Protein 3QLL (pdb70)

Organism: Yersinia pestis (NCBI:txid632)

CATH classification: 3.20.20.60

Nearest PDB structures (foldseek):
  3qll-assembly1_A  TM=1.005E+00  e=1.662E-40  Yersinia pestis
  5vxc-assembly1_A  TM=9.248E-01  e=1.497E-17  Homo sapiens
  5ugr-assembly1_A  TM=9.231E-01  e=2.987E-17  Methylorubrum extorquens AM1
  5vxs-assembly2_E  TM=9.195E-01  e=5.960E-17  Homo sapiens
  5vxs-assembly2_D  TM=9.134E-01  e=1.335E-16  Homo sapiens

Sequence (633 aa):
DTYQTRSWLFTPATRGADVAIIDLEDSVSQADKEQARQKAISLPLALRINGLDTRAGIEDIHALLECGSLPDYLVLPKTESAAHLQILDRLFADTRLIGIIESVRGLNAVESIAAATPKLAGLIFGAADAADIGAASTWEPLALARARLVSACANGIPAIDAPFFDVHDVSGLQSETLRASDFGFSAKAAIHPAQISTINTLFTPTAAEIRDTYQTRSWLFTPATRGADVAIIDLEDSVSQADKEQARQKAISLPLALRINGLDTRAGIEDIHALLECGSLPDYLVLPKTESAAHLQILDRLFADTRLIGIIESVRGLNAVESIAAATPKLAGLIFGAADAADIGAASTWEPLALARARLVSACANGIPAIDAPFFDVHDVSGLQSETLRASDFGFSAKAAIHPAQISTINTLFTPTAAEIRDTYQTRSWLFTPATRGADVAIIDLEDSVSQADKEQARQKAISLPLALRINGLDTRAGIEDIHALLECGSLPDYLVLPKTESAAHLQILDRLFADTRLIGIIESVRGLNAVESIAAATPKLAGLIFGAADAADIGAASTWEPLALARARLVSACANGIPAIDAPFFDVHDVSGLQSETLRASDFGFSAKAAIHPAQISTINTLFTPTAAEIR

B-factor: mean 75.74, std 27.35, range [30.0, 182.77]

Foldseek 3Di:
DQLPAAEEEEDELPDVHCEYEHELPDVADPVCNVVSLVSVLVNFYEYEFEAPPDPSRVVSLVSCLPSLDDGQEYEHEPDQALVSVVVVVPSPSNHAYEYEQLAPNNLVHLLRNLLNDPSHAEYEYAQVNCVRVVHDSDCPVCVVSLLSNQVSCVVVHAYEYEADDDPPPLVVLLVVLLVSVVSRHLYYYYHDPSSRVSRVVSSDDDPVVVD/DLLLFAEEEEDELPPVHCEYEHELPDVDDPVCLVVSLVSVLVNFYEYEFEAPPDPSRVVSLVSCLPSLDDTQEYEHEPDQALVSVVVVVVSPSNHAYEYEQLAPSNLVHLLRNLVNDPSHAEYEYRQVNCVRVVHDSDCPVCVVSLLSNQVSNVVVHAYEYEEDPDLPPPVVLLVVLLVSVVSPHLYYYYHDVSSRVSRSVNSDDDPVRVD/DQLVFAEEEEDELPPVHCEYEHELPDVDDPVCNVVSLVSNQVNFYEYEFEAPPDPSRVVSLVSCLPSQDDGQEYEHEPDQALVRVVVVVVSPRNHAYEYEQLAPSNLVRLLRNLLNDPSHAEYEYALVNCVRVVHDSDCPVCVVSLLSNLVSNVVVHAYEYEEDDDPPPVVVLLVVLLVSVVSRHLYYYYHDCSSRVSRVVSSDDDPVRVD

Secondary structure (DSSP, 8-state):
-GGG--EEEEEES----SEEEEE-STTS-GGGHHHHHHHHH---EEEEPPPTTSHHHHHHHHHHHHS----SEEEETT--SHHHHHHHHH-----EEEEEE-SHHHHHTHHHHHTS-TTEEEEEE-S---TTTT--SSHHHHHHHHHHHHHHH-----EEEPPPS-SS-HHHHHHHHHHHHHHT--EEEESSGGGHHHHHHHTS--HHHH-/-GGG--EEEEEES----SEEEEE-STTS-GGGHHHHHHHHH---EEEEPPPTTSHHHHHHHHHHHHS----SEEEESS--SHHHHHHHHH-----EEEEEE-SHHHHHTHHHHHTS-TTEEEEEE-S---TTTT--SSTGGGHHHHHHHHHHH-----EEEPPPS-SS-HHHHHHHHHHHHHHT--EEEESSGGGHHHHHHHTS--HHHH-/-TTT--EEEEEES----SEEEEESSTTS-STTHHHHHHHHH---EEEEPPPTTSHHHHHHHHHHHHS----SEEEETT--SHHHHHHHHH-----EEEEEE-SHHHHHTHHHHHTS-TTEEEEEE-S---TTTT--SSHHHHHHHHHHHHHHH-----EEEPPPS-SS-HHHHHHHHHHHHHHT--EEEESSTHHHHHHHHHTS--HHHH-

Structure (mmCIF, N/CA/C/O backbone):
data_3QLL
#
_entry.id   3QLL
#
_cell.length_a   88.056
_cell.length_b   88.056
_cell.length_c   197.021
_cell.angle_alpha   90.00
_cell.angle_beta   90.00
_cell.angle_gamma   120.00
#
_symmetry.space_group_name_H-M   'P 31 2 1'
#
loop_
_entity.id
_entity.type
_entity.pdbx_description
1 polymer 'Citrate lyase'
2 water water
#
loop_
_atom_site.group_PDB
_atom_site.id
_atom_site.type_symbol
_atom_site.label_atom_id
_atom_site.label_alt_id
_atom_site.label_comp_id
_atom_site.label_asym_id
_atom_site.label_entity_id
_atom_site.label_seq_id
_atom_site.pdbx_PDB_ins_code
_atom_site.Cartn_x
_atom_site.Cartn_y
_atom_site.Cartn_z
_atom_site.occupancy
_atom_site.B_iso_or_equiv
_atom_sit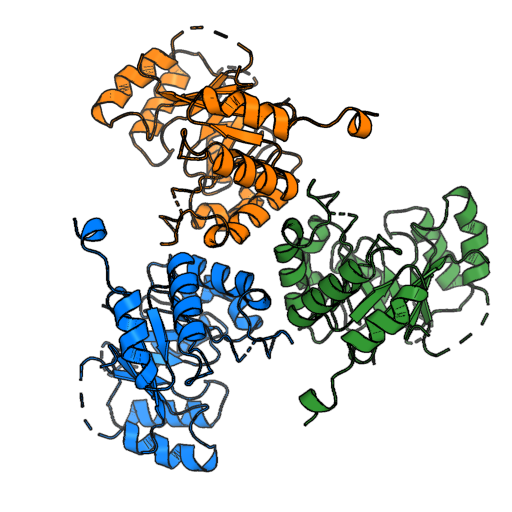e.auth_seq_id
_atom_site.auth_comp_id
_atom_site.auth_asym_id
_atom_site.auth_atom_id
_atom_site.pdbx_PDB_model_num
ATOM 1 N N . ASP A 1 41 ? -15.946 -1.865 25.133 1.00 103.80 5 ASP A N 1
ATOM 2 C CA . ASP A 1 41 ? -15.768 -0.512 24.601 1.00 107.68 5 ASP A CA 1
ATOM 3 C C . ASP A 1 41 ? -17.091 0.099 24.110 1.00 94.13 5 ASP A C 1
ATOM 4 O O . ASP A 1 41 ? -17.748 -0.435 23.209 1.00 87.94 5 ASP A O 1
ATOM 9 N N . THR A 1 42 ? -17.471 1.221 24.715 1.00 85.68 6 THR A N 1
ATOM 10 C CA . THR A 1 42 ? -18.791 1.827 24.528 1.00 76.45 6 THR A CA 1
ATOM 11 C C . THR A 1 42 ? -19.050 2.281 23.082 1.00 72.51 6 THR A C 1
ATOM 12 O O . THR A 1 42 ? -20.219 2.373 22.657 1.00 63.95 6 THR A O 1
ATOM 16 N N . TYR A 1 43 ? -17.979 2.702 22.399 1.00 66.04 7 TYR A N 1
ATOM 17 C CA . TYR A 1 43 ? -18.062 3.195 21.021 1.00 69.93 7 TYR A CA 1
ATOM 18 C C . TYR A 1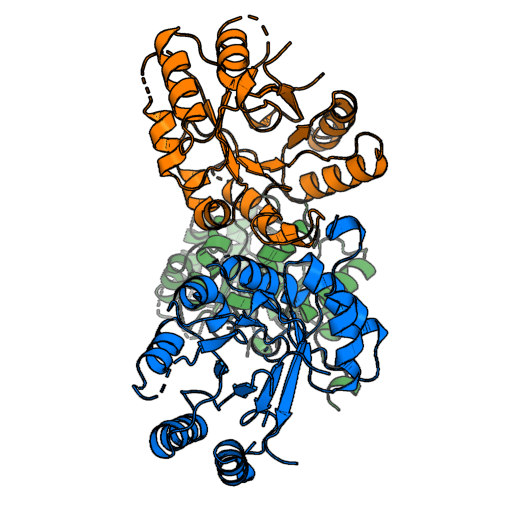 43 ? -18.588 2.085 20.062 1.00 72.79 7 TYR A C 1
ATOM 19 O O . TYR A 1 43 ? -19.247 2.354 19.060 1.00 76.18 7 TYR A O 1
ATOM 28 N N . GLN A 1 44 ? -18.230 0.843 20.360 1.00 65.77 8 GLN A N 1
ATOM 29 C CA . GLN A 1 44 ? -18.653 -0.306 19.575 1.00 79.31 8 GLN A CA 1
ATOM 30 C C . GLN A 1 44 ? -20.164 -0.540 19.621 1.00 78.60 8 GLN A C 1
ATOM 31 O O . GLN A 1 44 ? -20.728 -1.078 18.675 1.00 75.32 8 GLN A O 1
ATOM 37 N N . THR A 1 45 ? -20.788 -0.198 20.745 1.00 73.80 9 THR A N 1
ATOM 38 C CA . THR A 1 45 ? -22.226 -0.413 20.946 1.00 68.52 9 THR A CA 1
ATOM 39 C C . THR A 1 45 ? -23.071 0.463 20.004 1.00 68.54 9 THR A C 1
ATOM 40 O O . THR A 1 45 ? -22.696 1.616 19.692 1.00 76.88 9 THR A O 1
ATOM 44 N N . ARG A 1 46 ? -24.194 -0.078 19.542 1.00 65.57 10 ARG A N 1
ATOM 45 C CA . ARG A 1 46 ? -25.063 0.608 18.587 1.00 63.72 10 ARG A CA 1
ATOM 46 C C . ARG A 1 46 ? -26.468 0.741 19.180 1.00 56.86 10 ARG A C 1
ATOM 47 O O . ARG A 1 46 ? -27.157 1.742 18.939 1.00 52.71 10 ARG A O 1
ATOM 55 N N . SER A 1 47 ? -26.906 -0.305 19.884 1.00 52.80 11 SER A N 1
ATOM 56 C CA . SER A 1 47 ? -28.259 -0.375 20.440 1.00 60.07 11 SER A CA 1
ATOM 57 C C . SER A 1 47 ? -28.277 -0.533 21.961 1.00 52.47 11 SER A C 1
ATOM 58 O O . SER A 1 47 ? -27.638 -1.416 22.510 1.00 57.58 11 SER A O 1
ATOM 61 N N . TRP A 1 48 ? -29.038 0.311 22.619 1.00 50.94 12 TRP A N 1
ATOM 62 C CA . TRP A 1 48 ? -29.263 0.202 24.051 1.00 54.93 12 TRP A CA 1
ATOM 63 C C . TRP A 1 48 ? -30.742 -0.009 24.336 1.00 49.57 12 TRP A C 1
ATOM 64 O O . TRP A 1 48 ? -31.560 0.871 24.071 1.00 46.34 12 TRP A O 1
ATOM 75 N N . LEU A 1 49 ? -31.089 -1.160 24.884 1.00 56.66 13 LEU A N 1
ATOM 76 C CA . LEU A 1 49 ? -32.500 -1.510 25.082 1.00 56.86 13 LEU A CA 1
ATOM 77 C C . LEU A 1 49 ? -32.912 -1.374 26.528 1.00 62.40 13 LEU A C 1
ATOM 78 O O . LEU A 1 49 ? -32.379 -2.080 27.398 1.00 62.68 13 LEU A O 1
ATOM 83 N N . PHE A 1 50 ? -33.899 -0.511 26.768 1.00 57.79 14 PHE A N 1
ATOM 84 C CA . PHE A 1 50 ? -34.502 -0.362 28.092 1.00 59.94 14 PHE A CA 1
ATOM 85 C C . PHE A 1 50 ? -35.498 -1.493 28.299 1.00 64.66 14 PHE A C 1
ATOM 86 O O . PHE A 1 50 ? -36.409 -1.660 27.510 1.00 64.75 14 PHE A O 1
ATOM 94 N N . THR A 1 51 ? -35.313 -2.270 29.357 1.00 59.47 15 THR A N 1
ATOM 95 C CA . THR A 1 51 ? -36.372 -3.163 29.798 1.00 74.06 15 THR A CA 1
ATOM 96 C C . THR A 1 51 ? -36.603 -3.026 31.309 1.00 65.19 15 THR A C 1
ATOM 97 O O . THR A 1 51 ? -35.658 -3.065 32.110 1.00 61.27 15 THR A O 1
ATOM 101 N N . PRO A 1 52 ? -37.877 -2.873 31.695 1.00 64.84 16 PRO A N 1
ATOM 102 C CA . PRO A 1 52 ? -38.279 -2.705 33.092 1.00 65.63 16 PRO A CA 1
ATOM 103 C C . PRO A 1 52 ? -37.880 -3.928 33.881 1.00 69.93 16 PRO A C 1
ATOM 104 O O . PRO A 1 52 ? -37.898 -5.033 33.329 1.00 72.54 16 PRO A O 1
ATOM 108 N N . ALA A 1 53 ? -37.530 -3.752 35.146 1.00 80.13 17 ALA A N 1
ATOM 109 C CA . ALA A 1 53 ? -37.081 -4.882 35.931 1.00 89.43 17 ALA A CA 1
ATOM 110 C C . ALA A 1 53 ? -38.222 -5.875 35.989 1.00 98.81 17 ALA A C 1
ATOM 111 O O . ALA A 1 53 ? -37.991 -7.071 35.876 1.00 116.45 17 ALA A O 1
ATOM 113 N N . THR A 1 54 ? -39.448 -5.379 36.083 1.00 103.77 18 THR A N 1
ATOM 114 C CA . THR A 1 54 ? -40.652 -6.225 36.067 1.00 122.58 18 THR A CA 1
ATOM 115 C C . THR A 1 54 ? -40.795 -6.978 34.721 1.00 135.61 18 THR A C 1
ATOM 116 O O . THR A 1 54 ? -40.643 -6.360 33.661 1.00 140.28 18 THR A O 1
ATOM 120 N N . ARG A 1 55 ? -41.150 -8.271 34.799 1.00 142.61 19 ARG A N 1
ATOM 121 C CA . ARG A 1 55 ? -41.206 -9.254 33.685 1.00 146.04 19 ARG A CA 1
ATOM 122 C C . ARG A 1 55 ? -40.781 -10.640 34.167 1.00 153.32 19 ARG A C 1
ATOM 123 O O . ARG A 1 55 ? -40.722 -11.597 33.385 1.00 153.83 19 ARG A O 1
ATOM 125 N N . GLY A 1 66 ? -31.318 -8.662 18.819 1.00 77.38 30 GLY A N 1
ATOM 126 C CA . GLY A 1 66 ? -30.226 -8.738 19.791 1.00 73.85 30 GLY A CA 1
ATOM 127 C C . GLY A 1 66 ? -29.564 -7.410 20.180 1.00 74.93 30 GLY A C 1
ATOM 128 O O . GLY A 1 66 ? -28.576 -7.005 19.554 1.00 72.39 30 GLY A O 1
ATOM 129 N N . ALA A 1 67 ? -30.024 -6.780 21.260 1.00 66.36 31 ALA A N 1
ATOM 130 C CA . ALA A 1 67 ? -29.456 -5.495 21.657 1.00 70.10 31 ALA A CA 1
ATOM 131 C C . ALA A 1 67 ? -27.988 -5.618 22.046 1.00 66.62 31 ALA A C 1
ATOM 132 O O . ALA A 1 67 ? -27.589 -6.592 22.650 1.00 67.36 31 ALA A O 1
ATOM 134 N N . ASP A 1 68 ? -27.195 -4.592 21.747 1.00 64.21 32 ASP A N 1
ATOM 135 C CA . ASP A 1 68 ? -25.795 -4.646 22.116 1.00 62.81 32 ASP A CA 1
ATOM 136 C C . ASP A 1 68 ? -25.613 -4.478 23.604 1.00 64.40 32 ASP A C 1
ATOM 137 O O . ASP A 1 68 ? -24.731 -5.084 24.206 1.00 62.42 32 ASP A O 1
ATOM 142 N N . VAL A 1 69 ? -26.478 -3.675 24.204 1.00 61.16 33 VAL A N 1
ATOM 143 C CA . VAL A 1 69 ? -26.479 -3.503 25.649 1.00 59.89 33 VAL A CA 1
ATOM 144 C C . VAL A 1 69 ? -27.929 -3.484 26.104 1.00 58.17 33 VAL A C 1
ATOM 145 O O . VAL A 1 69 ? -28.757 -2.755 25.541 1.00 63.85 33 VAL A O 1
ATOM 149 N N . ALA A 1 70 ? -28.208 -4.250 27.148 1.00 59.44 34 ALA A N 1
ATOM 150 C CA . ALA A 1 70 ? -29.520 -4.238 27.791 1.00 61.27 34 ALA A CA 1
ATOM 151 C C . ALA A 1 70 ? -29.486 -3.338 29.010 1.00 59.18 34 ALA A C 1
ATOM 152 O O . ALA A 1 70 ? -28.555 -3.406 29.835 1.00 64.68 34 ALA A O 1
ATOM 154 N N . ILE A 1 71 ? -30.503 -2.495 29.134 1.00 55.78 35 ILE A N 1
ATOM 155 C CA . ILE A 1 71 ? -30.629 -1.648 30.303 1.00 60.81 35 ILE A CA 1
ATOM 156 C C . ILE A 1 71 ? -31.795 -2.061 31.202 1.00 66.77 35 ILE A C 1
ATOM 157 O O . ILE A 1 71 ? -32.968 -1.810 30.888 1.00 66.96 35 ILE A O 1
ATOM 162 N N . ILE A 1 72 ? -31.461 -2.650 32.343 1.00 58.17 36 ILE A N 1
ATOM 163 C CA . ILE A 1 72 ? -32.482 -2.923 33.320 1.00 60.31 36 ILE A CA 1
ATOM 164 C C . ILE A 1 72 ? -32.929 -1.626 33.943 1.00 57.79 36 ILE A C 1
ATOM 165 O O . ILE A 1 72 ? -32.110 -0.886 34.511 1.00 52.76 36 ILE A O 1
ATOM 170 N N . ASP A 1 73 ? -34.224 -1.362 33.849 1.00 62.53 37 ASP A N 1
ATOM 171 C CA . ASP A 1 73 ? -34.736 -0.053 34.206 1.00 65.04 37 ASP A CA 1
ATOM 172 C C . ASP A 1 73 ? -35.517 -0.092 35.507 1.00 61.85 37 ASP A C 1
ATOM 173 O O . ASP A 1 73 ? -36.515 -0.795 35.611 1.00 61.58 37 ASP A O 1
ATOM 178 N N . LEU A 1 74 ? -35.101 0.750 36.453 1.00 59.37 38 LEU A N 1
ATOM 179 C CA . LEU A 1 74 ? -35.808 0.920 37.715 1.00 58.63 38 LEU A CA 1
ATOM 180 C C . LEU A 1 74 ? -36.679 2.165 37.731 1.00 60.68 38 LEU A C 1
ATOM 181 O O . LEU A 1 74 ? -37.373 2.412 38.711 1.00 64.05 38 LEU A O 1
ATOM 186 N N . GLU A 1 75 ? -36.619 2.975 36.678 1.00 68.13 39 GLU A N 1
ATOM 187 C CA . GLU A 1 75 ? -37.238 4.297 36.734 1.00 77.21 39 GLU A CA 1
ATOM 188 C C . GLU A 1 75 ? -38.627 4.340 36.090 1.00 79.51 39 GLU A C 1
ATOM 189 O O . GLU A 1 75 ? -39.563 3.737 36.592 1.00 84.18 39 GLU A O 1
ATOM 195 N N . ASP A 1 76 ? -38.731 5.023 34.947 1.00 83.66 40 ASP A N 1
ATOM 196 C CA . ASP A 1 76 ? -40.023 5.510 34.438 1.00 98.95 40 ASP A CA 1
ATOM 197 C C . ASP A 1 76 ? -40.939 4.408 33.943 1.00 91.98 40 ASP A C 1
ATOM 198 O O . ASP A 1 76 ? -42.147 4.591 33.873 1.00 100.05 40 ASP A O 1
ATOM 203 N N . SER A 1 77 ? -40.367 3.251 33.646 1.00 83.17 41 SER A N 1
ATOM 204 C CA . SER A 1 77 ? -41.175 2.104 33.254 1.00 92.17 41 SER A CA 1
ATOM 205 C C . SER A 1 77 ? -41.741 1.375 34.486 1.00 92.11 41 SER A C 1
ATOM 206 O O . SER A 1 77 ? -42.765 0.701 34.406 1.00 106.91 41 SER A O 1
ATOM 209 N N . VAL A 1 78 ? -41.074 1.532 35.622 1.00 80.27 42 VAL A N 1
ATOM 210 C CA . VAL A 1 78 ? -41.501 0.929 36.880 1.00 79.43 42 VAL A CA 1
ATOM 211 C C . VAL A 1 78 ? -42.389 1.895 37.667 1.00 82.37 42 VAL A C 1
ATOM 212 O O . VAL A 1 78 ? -42.012 3.043 37.900 1.00 84.43 42 VAL A O 1
ATOM 216 N N . SER A 1 79 ? -43.566 1.435 38.076 1.00 91.43 43 SER A N 1
ATOM 217 C CA . SER A 1 79 ? -44.454 2.234 38.919 1.00 94.60 43 SER A CA 1
ATOM 218 C C . SER A 1 79 ? -43.797 2.509 40.263 1.00 92.98 43 SER A C 1
ATOM 219 O O . SER A 1 79 ? -42.887 1.792 40.664 1.00 95.62 43 SER A O 1
ATOM 222 N N . GLN A 1 80 ? -44.313 3.487 40.995 1.00 84.95 44 GLN A N 1
ATOM 223 C CA . GLN A 1 80 ? -43.750 3.817 42.293 1.00 88.30 44 GLN A CA 1
ATOM 224 C C . GLN A 1 80 ? -43.973 2.688 43.302 1.00 96.21 44 GLN A C 1
ATOM 225 O O . GLN A 1 80 ? -43.142 2.435 44.191 1.00 99.01 44 GLN A O 1
ATOM 231 N N . ALA A 1 81 ? -45.088 1.981 43.168 1.00 106.14 45 ALA A N 1
ATOM 232 C CA . ALA A 1 81 ? -45.373 0.886 44.100 1.00 105.67 45 ALA A CA 1
ATOM 233 C C . ALA A 1 81 ? -44.425 -0.295 43.878 1.00 104.43 45 ALA A C 1
ATOM 234 O O . ALA A 1 81 ? -44.211 -1.115 44.763 1.00 93.94 45 ALA A O 1
ATOM 236 N N . ASP A 1 82 ? -43.854 -0.360 42.687 1.00 105.25 46 ASP A N 1
ATOM 237 C CA . ASP A 1 82 ? -43.101 -1.525 42.261 1.00 102.87 46 ASP A CA 1
ATOM 238 C C . ASP A 1 82 ? -41.561 -1.352 42.447 1.00 90.54 46 ASP A C 1
ATOM 239 O O . ASP A 1 82 ? -40.783 -2.247 42.103 1.00 92.52 46 ASP A O 1
ATOM 244 N N . LYS A 1 83 ? -41.150 -0.210 42.989 1.00 79.64 47 LYS A N 1
ATOM 245 C CA . LYS A 1 83 ? -39.733 0.169 43.070 1.00 87.27 47 LYS A CA 1
ATOM 246 C C . LYS A 1 83 ? -38.949 -0.823 43.946 1.00 86.83 47 LYS A C 1
ATOM 247 O O . LYS A 1 83 ? -37.842 -1.214 43.607 1.00 81.80 47 LYS A O 1
ATOM 253 N N . GLU A 1 84 ? -39.532 -1.216 45.076 1.00 85.51 48 GLU A N 1
ATOM 254 C CA . GLU A 1 84 ? -38.856 -2.181 45.935 1.00 85.06 48 GLU A CA 1
ATOM 255 C C . GLU A 1 84 ? -38.797 -3.550 45.262 1.00 83.72 48 GLU A C 1
ATOM 256 O O . GLU A 1 84 ? -37.751 -4.207 45.237 1.00 77.45 48 GLU A O 1
ATOM 262 N N . GLN A 1 85 ? -39.944 -3.985 44.752 1.00 88.38 49 GLN A N 1
ATOM 263 C CA . GLN A 1 85 ? -40.025 -5.201 43.964 1.00 102.02 49 GLN A CA 1
ATOM 264 C C . GLN A 1 85 ? -38.935 -5.189 42.856 1.00 90.55 49 GLN A C 1
ATOM 265 O O . GLN A 1 85 ? -38.002 -5.990 42.894 1.00 87.06 49 GLN A O 1
ATOM 271 N N . ALA A 1 86 ? -39.002 -4.201 41.951 1.00 88.68 50 ALA A N 1
ATOM 272 C CA . ALA A 1 86 ? -38.109 -4.089 40.764 1.00 84.30 50 ALA A CA 1
ATOM 273 C C . ALA A 1 86 ? -36.638 -4.036 41.165 1.00 80.51 50 ALA A C 1
ATOM 274 O O . ALA A 1 86 ? -35.758 -4.587 40.497 1.00 80.87 50 ALA A O 1
ATOM 276 N N . ARG A 1 87 ? -36.387 -3.328 42.247 1.00 70.03 51 ARG A N 1
ATOM 277 C CA . ARG A 1 87 ? -35.066 -3.192 42.830 1.00 79.01 51 ARG A CA 1
ATOM 278 C C . ARG A 1 87 ? -34.376 -4.534 43.067 1.00 97.12 51 ARG A C 1
ATOM 279 O O . ARG A 1 87 ? -33.321 -4.808 42.494 1.00 99.24 51 ARG A O 1
ATOM 287 N N . GLN A 1 88 ? -34.973 -5.372 43.922 1.00 102.08 52 GLN A N 1
ATOM 288 C CA . GLN A 1 88 ? -34.305 -6.610 44.338 1.00 111.65 52 GLN A CA 1
ATOM 289 C C . GLN A 1 88 ? -34.125 -7.752 43.302 1.00 65.49 52 GLN A C 1
ATOM 290 O O . GLN A 1 88 ? -33.152 -8.487 43.343 1.00 77.94 52 GLN A O 1
ATOM 296 N N . LYS A 1 89 ? -35.036 -7.880 42.368 1.00 63.27 53 LYS A N 1
ATOM 297 C CA . LYS A 1 89 ? -34.765 -8.707 41.195 1.00 96.92 53 LYS A CA 1
ATOM 298 C C . LYS A 1 89 ? -33.473 -8.366 40.462 1.00 89.74 53 LYS A C 1
ATOM 299 O O . LYS A 1 89 ? -32.667 -9.243 40.111 1.00 88.53 53 LYS A O 1
ATOM 305 N N . ALA A 1 90 ? -33.344 -7.082 40.153 1.00 84.66 54 ALA A N 1
ATOM 306 C CA . ALA A 1 90 ? -32.189 -6.631 39.419 1.00 80.27 54 ALA A CA 1
ATOM 307 C C . ALA A 1 90 ? -30.927 -6.937 40.216 1.00 73.95 54 ALA A C 1
ATOM 308 O O . ALA A 1 90 ? -29.919 -7.376 39.657 1.00 70.56 54 ALA A O 1
ATOM 310 N N . ILE A 1 91 ? -30.973 -6.728 41.527 1.00 74.28 55 ILE A N 1
ATOM 311 C CA . ILE A 1 91 ? -29.829 -7.066 42.360 1.00 85.89 55 ILE A CA 1
ATOM 312 C C . ILE A 1 91 ? -29.434 -8.561 42.245 1.00 95.50 55 ILE A C 1
ATOM 313 O O . ILE A 1 91 ? -28.243 -8.885 42.241 1.00 102.40 55 ILE A O 1
ATOM 318 N N . SER A 1 92 ? -30.430 -9.447 42.071 1.00 73.01 56 SER A N 1
ATOM 319 C CA . SER A 1 92 ? -30.192 -10.878 41.781 1.00 71.81 56 SER A CA 1
ATOM 320 C C . SER A 1 92 ? -29.612 -11.163 40.395 1.00 78.54 56 SER A C 1
ATOM 321 O O . SER A 1 92 ? -30.219 -10.805 39.373 1.00 90.20 56 SER A O 1
ATOM 324 N N . LEU A 1 102 ? -22.330 -10.871 27.811 1.00 106.26 66 LEU A N 1
ATOM 325 C CA . LEU A 1 102 ? -22.997 -9.720 27.215 1.00 107.09 66 LEU A CA 1
ATOM 326 C C . LEU A 1 102 ? -23.189 -8.616 28.252 1.00 108.51 66 LEU A C 1
ATOM 327 O O . LEU A 1 102 ? -23.658 -8.878 29.366 1.00 112.04 66 LEU A O 1
ATOM 329 N N . PRO A 1 103 ? -22.810 -7.377 27.900 1.00 104.87 67 PRO A N 1
ATOM 330 C CA . PRO A 1 103 ? -22.706 -6.266 28.857 1.00 94.91 67 PRO A CA 1
ATOM 331 C C . PRO A 1 103 ? -24.077 -5.776 29.330 1.00 81.07 67 PRO A C 1
ATOM 332 O O . PRO A 1 103 ? -25.053 -5.782 28.566 1.00 73.28 67 PRO A O 1
ATOM 336 N N . LEU A 1 104 ? -24.139 -5.386 30.599 1.00 69.92 68 LEU A N 1
ATOM 337 C CA . LEU A 1 104 ? -25.402 -5.097 31.242 1.00 71.39 68 LEU A CA 1
ATOM 338 C C . LEU A 1 104 ? -25.398 -3.687 31.806 1.00 73.21 68 LEU A C 1
ATOM 339 O O . LEU A 1 104 ? -24.412 -3.249 32.402 1.00 75.12 68 LEU A O 1
ATOM 344 N N . ALA A 1 105 ? -26.502 -2.975 31.631 1.00 66.55 69 ALA A N 1
ATOM 345 C CA . ALA A 1 105 ? -26.623 -1.621 32.174 1.00 64.39 69 ALA A CA 1
ATOM 346 C C . ALA A 1 105 ? -27.737 -1.581 33.199 1.00 58.58 69 ALA A C 1
ATOM 347 O O . ALA A 1 105 ? -28.674 -2.386 33.138 1.00 61.00 69 ALA A O 1
ATOM 349 N N . LEU A 1 106 ? -27.614 -0.698 34.180 1.00 56.61 70 LEU A N 1
ATOM 350 C CA . LEU A 1 106 ? -28.711 -0.503 35.125 1.00 61.73 70 LEU A CA 1
ATOM 351 C C . LEU A 1 106 ? -29.052 0.981 35.256 1.00 56.55 70 LEU A C 1
ATOM 352 O O . LEU A 1 106 ? -28.266 1.752 35.759 1.00 56.41 70 LEU A O 1
ATOM 357 N N . ARG A 1 107 ? -30.257 1.363 34.864 1.00 52.33 71 ARG A N 1
ATOM 358 C CA . ARG A 1 107 ? -30.717 2.695 35.163 1.00 56.05 71 ARG A CA 1
ATOM 359 C C . ARG A 1 107 ? -31.450 2.738 36.494 1.00 60.26 71 ARG A C 1
ATOM 360 O O . ARG A 1 107 ? -32.574 2.204 36.646 1.00 60.46 71 ARG A O 1
ATOM 368 N N . ILE A 1 108 ? -30.821 3.393 37.463 1.00 57.00 72 ILE A N 1
ATOM 369 C CA . ILE A 1 108 ? -31.449 3.583 38.765 1.00 54.21 72 ILE A CA 1
ATOM 370 C C . ILE A 1 108 ? -32.329 4.795 38.702 1.00 50.24 72 ILE A C 1
ATOM 371 O O . ILE A 1 108 ? -32.325 5.539 37.726 1.00 53.28 72 ILE A O 1
ATOM 376 N N . ASN A 1 109 ? -33.087 5.003 39.755 1.00 53.03 73 ASN A N 1
ATOM 377 C CA . ASN A 1 109 ? -33.869 6.212 39.865 1.00 55.16 73 ASN A CA 1
ATOM 378 C C . ASN A 1 109 ? -32.998 7.440 40.194 1.00 59.90 73 ASN A C 1
ATOM 379 O O . ASN A 1 109 ? -31.813 7.325 40.559 1.00 57.70 73 ASN A O 1
ATOM 384 N N . GLY A 1 110 ? -33.557 8.626 39.985 1.00 59.99 74 GLY A N 1
ATOM 385 C CA . GLY A 1 110 ? -32.779 9.835 40.207 1.00 63.76 74 GLY A CA 1
ATOM 386 C C . GLY A 1 110 ? -32.210 9.965 41.621 1.00 63.43 74 GLY A C 1
ATOM 387 O O . GLY A 1 110 ? -32.806 9.504 42.606 1.00 54.49 74 GLY A O 1
ATOM 388 N N . LEU A 1 111 ? -31.013 10.548 41.695 1.00 64.53 75 LEU A N 1
ATOM 389 C CA . LEU A 1 111 ? -30.345 10.826 42.965 1.00 63.94 75 LEU A CA 1
ATOM 390 C C . LEU A 1 111 ? -31.185 11.706 43.883 1.00 64.19 75 LEU A C 1
ATOM 391 O O . LEU A 1 111 ? -31.097 11.634 45.119 1.00 62.37 75 LEU A O 1
ATOM 396 N N . ASP A 1 112 ? -32.028 12.518 43.264 1.00 56.78 76 ASP A N 1
ATOM 397 C CA . ASP A 1 112 ? -32.890 13.388 44.019 1.00 62.57 76 ASP A CA 1
ATOM 398 C C . ASP A 1 112 ? -34.238 12.699 44.340 1.00 67.46 76 ASP A C 1
ATOM 399 O O . ASP A 1 112 ? -35.179 13.385 44.720 1.00 69.03 76 ASP A O 1
ATOM 404 N N . THR A 1 113 ? -34.338 11.372 44.154 1.00 60.15 77 THR A N 1
ATOM 405 C CA . THR A 1 113 ? -35.531 10.611 44.613 1.00 67.40 77 THR A CA 1
ATOM 406 C C . THR A 1 113 ? -35.196 9.611 45.756 1.00 66.91 77 THR A C 1
ATOM 407 O O . THR A 1 113 ? -34.108 8.986 45.778 1.00 64.21 77 THR A O 1
ATOM 411 N N . ARG A 1 114 ? -36.165 9.421 46.663 1.00 59.58 78 ARG A N 1
ATOM 412 C CA . ARG A 1 114 ? -36.053 8.396 47.691 1.00 62.75 78 ARG A CA 1
ATOM 413 C C . ARG A 1 114 ? -35.788 7.025 47.055 1.00 61.88 78 ARG A C 1
ATOM 414 O O . ARG A 1 114 ? -35.007 6.233 47.586 1.00 64.82 78 ARG A O 1
ATOM 422 N N . ALA A 1 115 ? -36.451 6.739 45.936 1.00 53.94 79 ALA A N 1
ATOM 423 C CA . ALA A 1 115 ? -36.158 5.528 45.191 1.00 61.77 79 ALA A CA 1
ATOM 424 C C . ALA A 1 115 ? -34.665 5.368 44.846 1.00 63.76 79 ALA A C 1
ATOM 425 O O . ALA A 1 115 ? -34.080 4.317 45.124 1.00 63.49 79 ALA A O 1
ATOM 427 N N . GLY A 1 116 ? -34.036 6.439 44.343 1.00 56.12 80 GLY A N 1
ATOM 428 C CA . GLY A 1 116 ? -32.642 6.397 43.929 1.00 54.57 80 GLY A CA 1
ATOM 429 C C . GLY A 1 116 ? -31.658 6.190 45.062 1.00 54.97 80 GLY A C 1
ATOM 430 O O . GLY A 1 116 ? -30.660 5.483 44.892 1.00 60.60 80 GLY A O 1
ATOM 431 N N . ILE A 1 117 ? -31.909 6.816 46.204 1.00 61.97 81 ILE A N 1
ATOM 432 C CA . ILE A 1 117 ? -31.115 6.536 47.405 1.00 69.56 81 ILE A CA 1
ATOM 433 C C . ILE A 1 117 ? -31.174 5.056 47.797 1.00 66.66 81 ILE A C 1
ATOM 434 O O . ILE A 1 117 ? -30.145 4.399 47.972 1.00 62.38 81 ILE A O 1
ATOM 439 N N . GLU A 1 118 ? -32.384 4.529 47.894 1.00 71.34 82 GLU A N 1
ATOM 440 C CA . GLU A 1 118 ? -32.602 3.100 48.185 1.00 80.26 82 GLU A CA 1
ATOM 441 C C . GLU A 1 118 ? -31.913 2.178 47.175 1.00 76.33 82 GLU A C 1
ATOM 442 O O . GLU A 1 118 ? -31.259 1.206 47.573 1.00 66.34 82 GLU A O 1
ATOM 448 N N . ASP A 1 119 ? -32.067 2.494 45.887 1.00 72.60 83 ASP A N 1
ATOM 449 C CA . ASP A 1 119 ? -31.430 1.730 44.826 1.00 68.70 83 ASP A CA 1
ATOM 450 C C . ASP A 1 119 ? -29.910 1.686 45.060 1.00 67.68 83 ASP A C 1
ATOM 451 O O . ASP A 1 119 ? -29.266 0.650 44.903 1.00 67.75 83 ASP A O 1
ATOM 456 N N . ILE A 1 120 ? -29.338 2.837 45.392 1.00 63.19 84 ILE A N 1
ATOM 457 C CA . ILE A 1 120 ? -27.908 2.933 45.635 1.00 62.99 84 ILE A CA 1
ATOM 458 C C . ILE A 1 120 ? -27.528 2.162 46.896 1.00 64.32 84 ILE A C 1
ATOM 459 O O . ILE A 1 120 ? -26.513 1.465 46.931 1.00 73.42 84 ILE A O 1
ATOM 464 N N . HIS A 1 121 ? -28.345 2.287 47.930 1.00 68.88 85 HIS A N 1
ATOM 465 C CA . HIS A 1 121 ? -28.127 1.537 49.167 1.00 74.64 85 HIS A CA 1
ATOM 466 C C . HIS A 1 121 ? -28.100 0.042 48.901 1.00 73.20 85 HIS A C 1
ATOM 467 O O . HIS A 1 121 ? -27.192 -0.675 49.315 1.00 77.11 85 HIS A O 1
ATOM 474 N N . ALA A 1 122 ? -29.135 -0.428 48.226 1.00 74.01 86 ALA A N 1
ATOM 475 C CA . ALA A 1 122 ? -29.207 -1.839 47.873 1.00 72.48 86 ALA A CA 1
ATOM 476 C C . ALA A 1 122 ? -27.978 -2.278 47.060 1.00 76.94 86 ALA A C 1
ATOM 477 O O . ALA A 1 122 ? -27.365 -3.299 47.380 1.00 79.73 86 ALA A O 1
ATOM 479 N N . LEU A 1 123 ? -27.576 -1.467 46.078 1.00 72.16 87 LEU A N 1
ATOM 480 C CA . LEU A 1 123 ? -26.396 -1.764 45.268 1.00 73.05 87 LEU A CA 1
ATOM 481 C C . LEU A 1 123 ? -25.124 -1.909 46.108 1.00 81.59 87 LEU A C 1
ATOM 482 O O . LEU A 1 123 ? -24.384 -2.887 45.969 1.00 87.50 87 LEU A O 1
ATOM 487 N N . LEU A 1 124 ? -24.914 -0.976 47.030 1.00 81.56 88 LEU A N 1
ATOM 488 C CA . LEU A 1 124 ? -23.693 -0.952 47.813 1.00 84.18 88 LEU A CA 1
ATOM 489 C C . LEU A 1 124 ? -23.621 -2.096 48.830 1.00 89.98 88 LEU A C 1
ATOM 490 O O . LEU A 1 124 ? -22.528 -2.506 49.232 1.00 85.24 88 LEU A O 1
ATOM 495 N N . GLU A 1 125 ? -24.785 -2.624 49.207 1.00 94.02 89 GLU A N 1
ATOM 496 C CA . GLU A 1 125 ? -24.874 -3.711 50.179 1.00 102.06 89 GLU A CA 1
ATOM 497 C C . GLU A 1 125 ? -24.620 -5.089 49.560 1.00 102.39 89 GLU A C 1
ATOM 498 O O . GLU A 1 125 ? -23.710 -5.801 49.988 1.00 104.97 89 GLU A O 1
ATOM 504 N N . CYS A 1 126 ? -25.472 -5.486 48.614 1.00 95.55 90 CYS A N 1
ATOM 505 C CA . CYS A 1 126 ? -25.416 -6.847 48.074 1.00 103.39 90 CYS A CA 1
ATOM 506 C C . CYS A 1 126 ? -24.267 -7.036 47.086 1.00 102.26 90 CYS A C 1
ATOM 507 O O . CYS A 1 126 ? -24.230 -8.029 46.357 1.00 101.30 90 CYS A O 1
ATOM 510 N N . GLY A 1 127 ? -23.352 -6.066 47.030 1.00 105.55 91 GLY A N 1
ATOM 511 C CA . GLY A 1 127 ? -22.059 -6.314 46.421 1.00 112.51 91 GLY A CA 1
ATOM 512 C C . GLY A 1 127 ? -21.972 -6.163 44.911 1.00 105.14 91 GLY A C 1
ATOM 513 O O . GLY A 1 127 ? -20.901 -5.860 44.379 1.00 106.30 91 GLY A O 1
ATOM 514 N N . SER A 1 128 ? -23.093 -6.365 44.222 1.00 95.51 92 SER A N 1
ATOM 515 C CA . SER A 1 128 ? -23.078 -6.654 42.789 1.00 101.63 92 SER A CA 1
ATOM 516 C C . SER A 1 128 ? -23.415 -5.420 41.957 1.00 98.14 92 SER A C 1
ATOM 517 O O . SER A 1 128 ? -24.415 -4.743 42.201 1.00 101.58 92 SER A O 1
ATOM 520 N N . LEU A 1 129 ? -22.611 -5.175 40.930 1.00 88.37 93 LEU A N 1
ATOM 521 C CA . LEU A 1 129 ? -22.718 -3.944 40.161 1.00 87.70 93 LEU A CA 1
ATOM 522 C C . LEU A 1 129 ? -22.757 -4.227 38.666 1.00 83.73 93 LEU A C 1
ATOM 523 O O . LEU A 1 129 ? -22.019 -5.083 38.171 1.00 78.40 93 LEU A O 1
ATOM 528 N N . PRO A 1 130 ? -23.576 -3.445 37.936 1.00 74.49 94 PRO A N 1
ATOM 529 C CA . PRO A 1 130 ? -23.666 -3.608 36.483 1.00 70.55 94 PRO A CA 1
ATOM 530 C C . PRO A 1 130 ? -22.428 -3.052 35.813 1.00 66.10 94 PRO A C 1
ATOM 531 O O . PRO A 1 130 ? -21.675 -2.326 36.459 1.00 65.44 94 PRO A O 1
ATOM 535 N N . ASP A 1 131 ? -22.224 -3.394 34.552 1.00 61.98 95 ASP A N 1
ATOM 536 C CA . ASP A 1 131 ? -21.132 -2.806 33.806 1.00 67.55 95 ASP A CA 1
ATOM 537 C C . ASP A 1 131 ? -21.328 -1.308 33.591 1.00 65.85 95 ASP A C 1
ATOM 538 O O . ASP A 1 131 ? -20.370 -0.556 33.517 1.00 67.82 95 ASP A O 1
ATOM 543 N N . TYR A 1 132 ? -22.586 -0.891 33.439 1.00 59.73 96 TYR A N 1
ATOM 544 C CA . TYR A 1 132 ? -22.950 0.490 33.218 1.00 54.99 96 TYR A CA 1
ATOM 545 C C . TYR A 1 132 ? -24.010 0.891 34.199 1.00 54.55 96 TYR A C 1
ATOM 546 O O . TYR A 1 132 ? -25.037 0.234 34.310 1.00 59.09 96 TYR A O 1
ATOM 555 N N . LEU A 1 133 ? -23.761 1.965 34.930 1.00 49.67 97 LEU A N 1
ATOM 556 C CA . LEU A 1 133 ? -24.761 2.543 35.784 1.00 49.02 97 LEU A CA 1
ATOM 557 C C . LEU A 1 133 ? -25.335 3.760 35.071 1.00 49.96 97 LEU A C 1
ATOM 558 O O . LEU A 1 133 ? -24.629 4.719 34.816 1.00 45.96 97 LEU A O 1
ATOM 563 N N . VAL A 1 134 ? -26.613 3.714 34.729 1.00 48.23 98 VAL A N 1
ATOM 564 C CA . VAL A 1 134 ? -27.249 4.781 33.966 1.00 52.15 98 VAL A CA 1
ATOM 565 C C . VAL A 1 134 ? -28.010 5.713 34.913 1.00 47.42 98 VAL A C 1
ATOM 566 O O . VAL A 1 134 ? -28.907 5.292 35.622 1.00 52.68 98 VAL A O 1
ATOM 570 N N . LEU A 1 135 ? -27.583 6.969 34.970 1.00 45.51 99 LEU A N 1
ATOM 571 C CA . LEU A 1 135 ? -28.160 7.934 35.891 1.00 48.65 99 LEU A CA 1
ATOM 572 C C . LEU A 1 135 ? -29.093 8.917 35.174 1.00 52.66 99 LEU A C 1
ATOM 573 O O . LEU A 1 135 ? -28.629 9.706 34.338 1.00 57.12 99 LEU A O 1
ATOM 578 N N . PRO A 1 136 ? -30.396 8.899 35.509 1.00 46.91 100 PRO A N 1
ATOM 579 C CA . PRO A 1 136 ? -31.381 9.815 34.920 1.00 44.10 100 PRO A CA 1
ATOM 580 C C . PRO A 1 136 ? -31.200 11.222 35.422 1.00 49.88 100 PRO A C 1
ATOM 581 O O . PRO A 1 136 ? -30.651 11.439 36.519 1.00 46.92 100 PRO A O 1
ATOM 585 N N . LYS A 1 137 ? -31.666 12.164 34.617 1.00 53.37 101 LYS A N 1
ATOM 586 C CA . LYS A 1 137 ? -31.660 13.560 34.997 1.00 47.80 101 LYS A CA 1
ATOM 587 C C . LYS A 1 137 ? -30.292 14.034 35.511 1.00 51.70 101 LYS A C 1
ATOM 588 O O . LYS A 1 137 ? -30.206 14.695 36.543 1.00 57.03 101 LYS A O 1
ATOM 594 N N . THR A 1 138 ? -29.228 13.695 34.794 1.00 48.61 102 THR A N 1
ATOM 595 C CA . THR A 1 138 ? -27.897 14.179 35.132 1.00 47.75 102 THR A CA 1
ATOM 596 C C . THR A 1 138 ? -27.833 15.678 34.825 1.00 42.46 102 THR A C 1
ATOM 597 O O . THR A 1 138 ? -28.175 16.103 33.706 1.00 43.33 102 THR A O 1
ATOM 601 N N . GLU A 1 139 ? -27.553 16.472 35.869 1.00 42.10 103 GLU A N 1
ATOM 602 C CA . GLU A 1 139 ? -27.700 17.929 35.749 1.00 46.17 103 GLU A CA 1
ATOM 603 C C . GLU A 1 139 ? -26.445 18.698 36.123 1.00 40.65 103 GLU A C 1
ATOM 604 O O . GLU A 1 139 ? -26.399 19.928 36.046 1.00 50.99 103 GLU A O 1
ATOM 610 N N . SER A 1 140 ? -25.392 17.978 36.477 1.00 38.03 104 SER A N 1
ATOM 611 C CA . SER A 1 140 ? -24.160 18.635 36.893 1.00 48.31 104 SER A CA 1
ATOM 612 C C . SER A 1 140 ? -23.063 17.625 36.881 1.00 42.03 104 SER A C 1
ATOM 613 O O . SER A 1 140 ? -23.314 16.435 36.794 1.00 40.48 104 SER A O 1
ATOM 616 N N . ALA A 1 141 ? -21.842 18.134 36.957 1.00 38.25 105 ALA A N 1
ATOM 617 C CA . ALA A 1 141 ? -20.679 17.276 37.007 1.00 53.43 105 ALA A CA 1
ATOM 618 C C . ALA A 1 141 ? -20.631 16.505 38.346 1.00 55.50 105 ALA A C 1
ATOM 619 O O . ALA A 1 141 ? -20.221 15.335 38.414 1.00 52.51 105 ALA A O 1
ATOM 621 N N . ALA A 1 142 ? -21.135 17.157 39.388 1.00 48.42 106 ALA A N 1
ATOM 622 C CA . ALA A 1 142 ? -21.179 16.576 40.724 1.00 52.14 106 ALA A CA 1
ATOM 623 C C . ALA A 1 142 ? -22.101 15.350 40.737 1.00 52.36 106 ALA A C 1
ATOM 624 O O . ALA A 1 142 ? -21.848 14.398 41.466 1.00 51.00 106 ALA A O 1
ATOM 626 N N . HIS A 1 143 ? -23.140 15.347 39.897 1.00 46.16 107 HIS A N 1
ATOM 627 C CA . HIS A 1 143 ? -24.020 14.144 39.838 1.00 46.59 107 HIS A CA 1
ATOM 628 C C . HIS A 1 143 ? -23.221 12.900 39.564 1.00 47.16 107 HIS A C 1
ATOM 629 O O . HIS A 1 143 ? -23.351 11.886 40.253 1.00 53.55 107 HIS A O 1
ATOM 636 N N . LEU A 1 144 ? -22.357 13.022 38.566 1.00 45.97 108 LEU A N 1
ATOM 637 C CA . LEU A 1 144 ? -21.535 11.909 38.131 1.00 46.13 108 LEU A CA 1
ATOM 638 C C . LEU A 1 144 ? -20.398 11.650 39.134 1.00 43.23 108 LEU A C 1
ATOM 639 O O . LEU A 1 144 ? -20.017 10.513 39.368 1.00 51.55 108 LEU A O 1
ATOM 644 N N . GLN A 1 145 ? -19.852 12.704 39.719 1.00 37.05 109 GLN A N 1
ATOM 645 C CA . GLN A 1 145 ? -18.717 12.492 40.633 1.00 48.13 109 GLN A CA 1
ATOM 646 C C . GLN A 1 145 ? -19.108 11.802 41.928 1.00 50.34 109 GLN A C 1
ATOM 647 O O . GLN A 1 145 ? -18.378 10.954 42.427 1.00 60.23 109 GLN A O 1
ATOM 653 N N . ILE A 1 146 ? -20.308 12.125 42.397 1.00 54.09 110 ILE A N 1
ATOM 654 C CA . ILE A 1 146 ? -20.916 11.472 43.541 1.00 58.35 110 ILE A CA 1
ATOM 655 C C . ILE A 1 146 ? -21.070 9.971 43.326 1.00 54.91 110 ILE A C 1
ATOM 656 O O . ILE A 1 146 ? -20.684 9.189 44.184 1.00 60.88 110 ILE A O 1
ATOM 661 N N . LEU A 1 147 ? -21.656 9.587 42.197 1.00 53.30 111 LEU A N 1
ATOM 662 C CA . LEU A 1 147 ? -21.781 8.182 41.822 1.00 50.58 111 LEU A CA 1
ATOM 663 C C . LEU A 1 147 ? -20.434 7.486 41.713 1.00 64.86 111 LEU A C 1
ATOM 664 O O . LEU A 1 147 ? -20.270 6.348 42.206 1.00 65.55 111 LEU A O 1
ATOM 669 N N . ASP A 1 148 ? -19.498 8.170 41.038 1.00 59.48 112 ASP A N 1
ATOM 670 C CA . ASP A 1 148 ? -18.126 7.716 40.906 1.00 57.24 112 ASP A CA 1
ATOM 671 C C . ASP A 1 148 ? -17.512 7.373 42.281 1.00 64.60 112 ASP A C 1
ATOM 672 O O . ASP A 1 148 ? -17.090 6.230 42.486 1.00 55.54 112 ASP A O 1
ATOM 677 N N . ARG A 1 149 ? -17.531 8.317 43.224 1.00 57.96 113 ARG A N 1
ATOM 678 C CA . ARG A 1 149 ? -16.975 8.067 44.568 1.00 62.83 113 ARG A CA 1
ATOM 679 C C . ARG A 1 149 ? -17.741 6.974 45.336 1.00 59.39 113 ARG A C 1
ATOM 680 O O . ARG A 1 149 ? -17.139 6.181 46.047 1.00 67.77 113 ARG A O 1
ATOM 688 N N . LEU A 1 150 ? -19.062 6.937 45.193 1.00 56.10 114 LEU A N 1
ATOM 689 C CA . LEU A 1 150 ? -19.833 5.905 45.863 1.00 68.34 114 LEU A CA 1
ATOM 690 C C . LEU A 1 150 ? -19.444 4.505 45.440 1.00 76.46 114 LEU A C 1
ATOM 691 O O . LEU A 1 150 ? -19.435 3.591 46.257 1.00 90.06 114 LEU A O 1
ATOM 709 N N . PHE A 1 153 ? -15.209 1.918 45.865 1.00 110.92 117 PHE A N 1
ATOM 710 C CA . PHE A 1 153 ? -15.129 0.593 46.483 1.00 117.47 117 PHE A CA 1
ATOM 711 C C . PHE A 1 153 ? -16.239 -0.312 45.945 1.00 118.95 117 PHE A C 1
ATOM 712 O O . PHE A 1 153 ? -17.310 0.178 45.580 1.00 122.51 117 PHE A O 1
ATOM 714 N N . ALA A 1 154 ? -15.983 -1.619 45.921 1.00 119.71 118 ALA A N 1
ATOM 715 C CA . ALA A 1 154 ? -16.801 -2.583 45.172 1.00 129.06 118 ALA A CA 1
ATOM 716 C C . ALA A 1 154 ? -16.755 -2.328 43.659 1.00 133.55 118 ALA A C 1
ATOM 717 O O . ALA A 1 154 ? -15.764 -1.826 43.125 1.00 139.55 118 ALA A O 1
ATOM 719 N N . ASP A 1 157 ? -14.790 -1.206 38.608 1.00 98.74 121 ASP A N 1
ATOM 720 C CA . ASP A 1 157 ? -14.788 -1.476 37.174 1.00 98.78 121 ASP A CA 1
ATOM 721 C C . ASP A 1 157 ? -16.086 -1.012 36.519 1.00 92.44 121 ASP A C 1
ATOM 722 O O . ASP A 1 157 ? -16.302 -1.238 35.329 1.00 98.64 121 ASP A O 1
ATOM 727 N N . THR A 1 158 ? -16.956 -0.379 37.302 1.00 77.48 122 THR A N 1
ATOM 728 C CA . THR A 1 158 ? -18.261 0.033 36.800 1.00 73.00 122 THR A CA 1
ATOM 729 C C . THR A 1 158 ? -18.196 1.423 36.168 1.00 71.62 122 THR A C 1
ATOM 730 O O . THR A 1 158 ? -17.758 2.386 36.798 1.00 76.06 122 THR A O 1
ATOM 734 N N . ARG A 1 159 ? -18.673 1.527 34.942 1.00 59.99 123 ARG A N 1
ATOM 735 C CA . ARG A 1 159 ? -18.637 2.784 34.229 1.00 56.35 123 ARG A CA 1
ATOM 736 C C . ARG A 1 159 ? -19.995 3.458 34.251 1.00 57.19 123 ARG A C 1
ATOM 737 O O . ARG A 1 159 ? -21.013 2.789 34.493 1.00 52.23 123 ARG A O 1
ATOM 745 N N . LEU A 1 160 ? -19.997 4.778 34.030 1.00 43.11 124 LEU A N 1
ATOM 746 C CA . LEU A 1 160 ? -21.210 5.569 34.138 1.00 42.33 124 LEU A CA 1
ATOM 747 C C . LEU A 1 160 ? -21.759 5.999 32.800 1.00 49.88 124 LEU A C 1
ATOM 748 O O . LEU A 1 160 ? -21.022 6.195 31.847 1.00 51.58 124 LEU A O 1
ATOM 753 N N . ILE A 1 161 ? -23.073 6.106 32.728 1.00 48.80 125 ILE A N 1
ATOM 754 C CA . ILE A 1 161 ? -23.741 6.751 31.616 1.00 43.70 125 ILE A CA 1
ATOM 755 C C . ILE A 1 161 ? -24.703 7.800 32.179 1.00 46.68 125 ILE A C 1
ATOM 756 O O . ILE A 1 161 ? -25.588 7.466 32.975 1.00 49.34 125 ILE A O 1
ATOM 761 N N . GLY A 1 162 ? -24.565 9.054 31.752 1.00 44.21 126 GLY A N 1
ATOM 762 C CA . GLY A 1 162 ? -25.468 10.101 32.205 1.00 39.04 126 GLY A CA 1
ATOM 763 C C . GLY A 1 162 ? -26.573 10.339 31.177 1.00 42.54 126 GLY A C 1
ATOM 764 O O . GLY A 1 162 ? -26.367 10.105 29.979 1.00 39.90 126 GLY A O 1
ATOM 765 N N . ILE A 1 163 ? -27.772 10.684 31.637 1.00 44.55 127 ILE A N 1
ATOM 766 C CA . ILE A 1 163 ? -28.849 11.068 30.717 1.00 42.56 127 ILE A CA 1
ATOM 767 C C . ILE A 1 163 ? -29.049 12.581 30.779 1.00 47.82 127 ILE A C 1
ATOM 768 O O . ILE A 1 163 ? -29.347 13.135 31.844 1.00 43.79 127 ILE A O 1
ATOM 773 N N . ILE A 1 164 ? -28.955 13.230 29.622 1.00 48.39 128 ILE A N 1
ATOM 774 C CA . ILE A 1 164 ? -29.232 14.637 29.509 1.00 41.05 128 ILE A CA 1
ATOM 775 C C . ILE A 1 164 ? -30.688 14.795 29.047 1.00 49.04 128 ILE A C 1
ATOM 776 O O . ILE A 1 164 ? -31.005 14.593 27.890 1.00 45.99 128 ILE A O 1
ATOM 781 N N . GLU A 1 165 ? -31.586 15.068 29.994 1.00 55.45 129 GLU A N 1
ATOM 782 C CA . GLU A 1 165 ? -33.023 15.162 29.674 1.00 55.73 129 GLU A CA 1
ATOM 783 C C . GLU A 1 165 ? -33.648 16.495 30.122 1.00 51.24 129 GLU A C 1
ATOM 784 O O . GLU A 1 165 ? -34.860 16.591 30.215 1.00 44.18 129 GLU A O 1
ATOM 790 N N . SER A 1 166 ? -32.846 17.445 30.583 1.00 47.19 130 SER A N 1
ATOM 791 C CA . SER A 1 166 ? -33.414 18.722 31.081 1.00 41.97 130 SER A CA 1
ATOM 792 C C . SER A 1 166 ? -32.639 19.948 30.598 1.00 44.41 130 SER A C 1
ATOM 793 O O . SER A 1 166 ? -31.477 19.838 30.216 1.00 44.59 130 SER A O 1
ATOM 796 N N . VAL A 1 167 ? -33.294 21.109 30.582 1.00 46.73 131 VAL A N 1
ATOM 797 C CA . VAL A 1 167 ? -32.609 22.355 30.264 1.00 52.08 131 VAL A CA 1
ATOM 798 C C . VAL A 1 167 ? -31.379 22.590 31.178 1.00 53.66 131 VAL A C 1
ATOM 799 O O . VAL A 1 167 ? -30.311 23.022 30.710 1.00 45.55 131 VAL A O 1
ATOM 803 N N . ARG A 1 168 ? -31.546 22.362 32.477 1.00 47.54 132 ARG A N 1
ATOM 804 C CA . ARG A 1 168 ? -30.419 22.497 33.391 1.00 50.58 132 ARG A CA 1
ATOM 805 C C . ARG A 1 168 ? -29.231 21.571 33.022 1.00 51.65 132 ARG A C 1
ATOM 806 O O . ARG A 1 168 ? -28.073 22.028 32.946 1.00 48.77 132 ARG A O 1
ATOM 814 N N . GLY A 1 169 ? -29.533 20.312 32.699 1.00 51.02 133 GLY A N 1
ATOM 815 C CA . GLY A 1 169 ? -28.528 19.377 32.227 1.00 45.48 133 GLY A CA 1
ATOM 816 C C . GLY A 1 169 ? -27.868 19.834 30.929 1.00 46.76 133 GLY A C 1
ATOM 817 O O . GLY A 1 169 ? -26.643 19.777 30.797 1.00 48.30 133 GLY A O 1
ATOM 818 N N . LEU A 1 170 ? -28.673 20.271 29.967 1.00 42.84 134 LEU A N 1
ATOM 819 C CA . LEU A 1 170 ? -28.138 20.738 28.702 1.00 38.19 134 LEU A CA 1
ATOM 820 C C . LEU A 1 170 ? -27.190 21.942 28.867 1.00 41.45 134 LEU A C 1
ATOM 821 O O . LEU A 1 170 ? -26.129 21.987 28.249 1.00 50.26 134 LEU A O 1
ATOM 826 N N . ASN A 1 171 ? -27.568 22.907 29.704 1.00 39.60 135 ASN A N 1
ATOM 827 C CA . ASN A 1 171 ? -26.725 24.095 29.932 1.00 41.20 135 ASN A CA 1
ATOM 828 C C . ASN A 1 171 ? -25.394 23.747 30.622 1.00 45.34 135 ASN A C 1
ATOM 829 O O . ASN A 1 171 ? -24.449 24.512 30.568 1.00 43.19 135 ASN A O 1
ATOM 834 N N . ALA A 1 172 ? -25.351 22.609 31.305 1.00 47.24 136 ALA A N 1
ATOM 835 C CA . ALA A 1 172 ? -24.125 22.203 31.955 1.00 37.61 136 ALA A CA 1
ATOM 836 C C . ALA A 1 172 ? -23.471 21.035 31.212 1.00 37.69 136 ALA A C 1
ATOM 837 O O . ALA A 1 172 ? -22.616 20.367 31.783 1.00 41.66 136 ALA A O 1
ATOM 839 N N . VAL A 1 173 ? -23.874 20.777 29.961 1.00 37.55 137 VAL A N 1
ATOM 840 C CA . VAL A 1 173 ? -23.456 19.530 29.304 1.00 38.69 137 VAL A CA 1
ATOM 841 C C . VAL A 1 173 ? -21.934 19.436 29.108 1.00 47.04 137 VAL A C 1
ATOM 842 O O . VAL A 1 173 ? -21.361 18.362 29.208 1.00 45.71 137 VAL A O 1
ATOM 846 N N . GLU A 1 174 ? -21.290 20.572 28.868 1.00 34.74 138 GLU A N 1
ATOM 847 C CA . GLU A 1 174 ? -19.849 20.592 28.721 1.00 46.84 138 GLU A CA 1
ATOM 848 C C . GLU A 1 174 ? -19.173 20.134 30.013 1.00 41.34 138 GLU A C 1
ATOM 849 O O . GLU A 1 174 ? -18.268 19.314 29.986 1.00 54.52 138 GLU A O 1
ATOM 855 N N . SER A 1 175 ? -19.623 20.632 31.150 1.00 42.20 139 SER A N 1
ATOM 856 C CA . SER A 1 175 ? -18.981 20.235 32.392 1.00 37.33 139 SER A CA 1
ATOM 857 C C . SER A 1 175 ? -19.325 18.795 32.814 1.00 47.30 139 SER A C 1
ATOM 858 O O . SER A 1 175 ? -18.485 18.166 33.458 1.00 58.03 139 SER A O 1
ATOM 861 N N . ILE A 1 176 ? -20.541 18.313 32.520 1.00 42.52 140 ILE A N 1
ATOM 862 C CA . ILE A 1 176 ? -20.948 16.911 32.763 1.00 44.72 140 ILE A CA 1
ATOM 863 C C . ILE A 1 176 ? -20.115 15.892 31.964 1.00 45.09 140 ILE A C 1
ATOM 864 O O . ILE A 1 176 ? -19.749 14.835 32.478 1.00 47.23 140 ILE A O 1
ATOM 869 N N . ALA A 1 177 ? -19.923 16.173 30.673 1.00 42.76 141 ALA A N 1
ATOM 870 C CA . ALA A 1 177 ? -19.150 15.290 29.771 1.00 38.75 141 ALA A CA 1
ATOM 871 C C . ALA A 1 177 ? -17.676 15.205 30.171 1.00 44.48 141 ALA A C 1
ATOM 872 O O . ALA A 1 177 ? -17.021 14.226 29.870 1.00 44.79 141 ALA A O 1
ATOM 874 N N . ALA A 1 178 ? -17.206 16.190 30.937 1.00 34.02 142 ALA A N 1
ATOM 875 C CA . ALA A 1 178 ? -15.823 16.249 31.370 1.00 43.21 142 ALA A CA 1
ATOM 876 C C . ALA A 1 178 ? -15.704 15.848 32.860 1.00 49.42 142 ALA A C 1
ATOM 877 O O . ALA A 1 178 ? -14.626 15.988 33.479 1.00 47.50 142 ALA A O 1
ATOM 879 N N . ALA A 1 179 ? -16.802 15.361 33.432 1.00 39.30 143 ALA A N 1
ATOM 880 C CA . ALA A 1 179 ? -16.882 15.221 34.910 1.00 46.16 143 ALA A CA 1
ATOM 881 C C . ALA A 1 179 ? -15.927 14.198 35.537 1.00 42.88 143 ALA A C 1
ATOM 882 O O . ALA A 1 179 ? -15.507 14.367 36.666 1.00 46.63 143 ALA A O 1
ATOM 884 N N . THR A 1 180 ? -15.829 13.031 34.920 1.00 45.44 144 THR A N 1
ATOM 885 C CA . THR A 1 180 ? -14.966 11.945 35.400 1.00 48.80 144 THR A CA 1
ATOM 886 C C . THR A 1 180 ? -14.615 10.991 34.265 1.00 39.57 144 THR A C 1
ATOM 887 O O . THR A 1 180 ? -15.433 10.766 33.389 1.00 48.43 144 THR A O 1
ATOM 891 N N . PRO A 1 181 ? -13.423 10.369 34.317 1.00 54.15 145 PRO A N 1
ATOM 892 C CA . PRO A 1 181 ? -12.942 9.349 33.353 1.00 48.11 145 PRO A CA 1
ATOM 893 C C . PRO A 1 181 ? -13.881 8.154 33.330 1.00 50.56 145 PRO A C 1
ATOM 894 O O . PRO A 1 181 ? -13.878 7.377 32.380 1.00 54.75 145 PRO A O 1
ATOM 898 N N . LYS A 1 182 ? -14.544 7.902 34.450 1.00 60.08 146 LYS A N 1
ATOM 899 C CA . LYS A 1 182 ? -15.483 6.793 34.497 1.00 68.20 146 LYS A CA 1
ATOM 900 C C . LYS A 1 182 ? -16.731 6.959 33.617 1.00 57.44 146 LYS A C 1
ATOM 901 O O . LYS A 1 182 ? -17.398 5.974 33.306 1.00 54.89 146 LYS A O 1
ATOM 907 N N . LEU A 1 183 ? -17.036 8.192 33.219 1.00 52.13 147 LEU A N 1
ATOM 908 C CA . LEU A 1 183 ? -18.140 8.459 32.289 1.00 52.84 147 LEU A CA 1
ATOM 909 C C . LEU A 1 183 ? -17.820 7.846 30.934 1.00 50.10 147 LEU A C 1
ATOM 910 O O . LEU A 1 183 ? -16.732 8.068 30.405 1.00 54.65 147 LEU A O 1
ATOM 915 N N . ALA A 1 184 ? -18.724 7.024 30.413 1.00 45.77 148 ALA A N 1
ATOM 916 C CA . ALA A 1 184 ? -18.466 6.284 29.176 1.00 49.84 148 ALA A CA 1
ATOM 917 C C . ALA A 1 184 ? -19.395 6.650 28.018 1.00 50.81 148 ALA A C 1
ATOM 918 O O . ALA A 1 184 ? -19.289 6.097 26.948 1.00 49.07 148 ALA A O 1
ATOM 920 N N . GLY A 1 185 ? -20.264 7.625 28.231 1.00 49.09 149 GLY A N 1
ATOM 921 C CA . GLY A 1 185 ? -21.228 8.026 27.228 1.00 52.65 149 GLY A CA 1
ATOM 922 C C . GLY A 1 185 ? -22.401 8.772 27.842 1.00 53.17 149 GLY A C 1
ATOM 923 O O . GLY A 1 185 ? -22.654 8.709 29.052 1.00 54.13 149 GLY A O 1
ATOM 924 N N . LEU A 1 186 ? -23.106 9.514 26.998 1.00 52.64 150 LEU A N 1
ATOM 925 C CA . LEU A 1 186 ? -24.305 10.226 27.410 1.00 45.38 150 LEU A CA 1
ATOM 926 C C . LEU A 1 186 ? -25.498 9.863 26.488 1.00 43.68 150 LEU A C 1
ATOM 927 O O . LEU A 1 186 ? -25.383 9.889 25.258 1.00 45.47 150 LEU A O 1
ATOM 932 N N . ILE A 1 187 ? -26.644 9.609 27.094 1.00 42.24 151 ILE A N 1
ATOM 933 C CA . ILE A 1 187 ? -27.868 9.377 26.378 1.00 41.47 151 ILE A CA 1
ATOM 934 C C . ILE A 1 187 ? -28.692 10.691 26.345 1.00 47.82 151 ILE A C 1
ATOM 935 O O . ILE A 1 187 ? -28.695 11.455 27.312 1.00 43.25 151 ILE A O 1
ATOM 940 N N . PHE A 1 188 ? -29.279 11.013 25.192 1.00 48.69 152 PHE A N 1
ATOM 941 C CA . PHE A 1 188 ? -30.198 12.146 25.082 1.00 44.68 152 PHE A CA 1
ATOM 942 C C . PHE A 1 188 ? -31.563 11.719 25.540 1.00 48.52 152 PHE A C 1
ATOM 943 O O . PHE A 1 188 ? -32.080 10.674 25.117 1.00 46.75 152 PHE A O 1
ATOM 951 N N . GLY A 1 189 ? -32.191 12.508 26.394 1.00 47.85 153 GLY A N 1
ATOM 952 C CA . GLY A 1 189 ? -33.560 12.162 26.773 1.00 40.74 153 GLY A CA 1
ATOM 953 C C . GLY A 1 189 ? -34.543 13.119 26.097 1.00 47.17 153 GLY A C 1
ATOM 954 O O . GLY A 1 189 ? -34.992 14.095 26.730 1.00 42.08 153 GLY A O 1
ATOM 955 N N . ALA A 1 190 ? -34.880 12.846 24.832 1.00 40.03 154 ALA A N 1
ATOM 956 C CA . ALA A 1 190 ? -35.712 13.759 24.019 1.00 49.68 154 ALA A CA 1
ATOM 957 C C . ALA A 1 190 ? -37.082 14.054 24.653 1.00 43.44 154 ALA A C 1
ATOM 958 O O . ALA A 1 190 ? -37.476 15.222 24.742 1.00 45.79 154 ALA A O 1
ATOM 960 N N . ALA A 1 191 ? -37.772 13.034 25.132 1.00 42.04 155 ALA A N 1
ATOM 961 C CA . ALA A 1 191 ? -39.151 13.217 25.636 1.00 44.69 155 ALA A CA 1
ATOM 962 C C . ALA A 1 191 ? -39.174 14.154 26.875 1.00 51.35 155 ALA A C 1
ATOM 963 O O . ALA A 1 191 ? -40.043 15.002 26.982 1.00 49.35 155 ALA A O 1
ATOM 965 N N . ASP A 1 192 ? -38.259 13.968 27.827 1.00 49.94 156 ASP A N 1
ATOM 966 C CA . ASP A 1 192 ? -38.199 14.894 28.974 1.00 45.53 156 ASP A CA 1
ATOM 967 C C . ASP A 1 192 ? -37.681 16.287 28.616 1.00 45.22 156 ASP A C 1
ATOM 968 O O . ASP A 1 192 ? -38.175 17.301 29.136 1.00 44.27 156 ASP A O 1
ATOM 981 N N . ALA A 1 194 ? -37.987 17.841 25.616 1.00 49.27 158 ALA A N 1
ATOM 982 C CA . ALA A 1 194 ? -39.119 18.538 24.980 1.00 48.86 158 ALA A CA 1
ATOM 983 C C . ALA A 1 194 ? -40.136 19.021 26.013 1.00 48.31 158 ALA A C 1
ATOM 984 O O . ALA A 1 194 ? -40.571 20.179 25.971 1.00 49.84 158 ALA A O 1
ATOM 986 N N . ALA A 1 195 ? -40.430 18.172 26.991 1.00 46.90 159 ALA A N 1
ATOM 987 C CA . ALA A 1 195 ? -41.398 18.530 28.017 1.00 57.35 159 ALA A CA 1
ATOM 988 C C . ALA A 1 195 ? -40.867 19.645 28.913 1.00 49.59 159 ALA A C 1
ATOM 989 O O . ALA A 1 195 ? -41.597 20.544 29.245 1.00 52.36 159 ALA A O 1
ATOM 991 N N . ASP A 1 196 ? -39.588 19.608 29.246 1.00 47.33 160 ASP A N 1
ATOM 992 C CA . ASP A 1 196 ? -38.954 20.628 30.107 1.00 47.30 160 ASP A CA 1
ATOM 993 C C . ASP A 1 196 ? -38.934 21.993 29.396 1.00 47.24 160 ASP A C 1
ATOM 994 O O . ASP A 1 196 ? -39.108 23.037 29.989 1.00 56.40 160 ASP A O 1
ATOM 999 N N . ILE A 1 197 ? -38.763 21.962 28.093 1.00 54.18 161 ILE A N 1
ATOM 1000 C CA . ILE A 1 197 ? -38.686 23.161 27.267 1.00 45.91 161 ILE A CA 1
ATOM 1001 C C . ILE A 1 197 ? -40.130 23.617 26.951 1.00 55.74 161 ILE A C 1
ATOM 1002 O O . ILE A 1 197 ? -40.383 24.786 26.664 1.00 64.37 161 ILE A O 1
ATOM 1007 N N . GLY A 1 198 ? -41.076 22.687 26.927 1.00 51.50 162 GLY A N 1
ATOM 1008 C CA . GLY A 1 198 ? -42.424 23.016 26.503 1.00 52.11 162 GLY A CA 1
ATOM 1009 C C . GLY A 1 198 ? -42.555 22.870 25.002 1.00 63.11 162 GLY A C 1
ATOM 1010 O O . GLY A 1 198 ? -43.437 23.474 24.387 1.00 53.12 162 GLY A O 1
ATOM 1011 N N . ALA A 1 199 ? -41.629 22.104 24.418 1.00 58.67 163 ALA A N 1
ATOM 1012 C CA . ALA A 1 199 ? -41.568 21.913 22.973 1.00 55.63 163 ALA A CA 1
ATOM 1013 C C . ALA A 1 199 ? -42.143 20.561 22.545 1.00 56.15 163 ALA A C 1
ATOM 1014 O O . ALA A 1 199 ? -42.287 19.661 23.372 1.00 62.14 163 ALA A O 1
ATOM 1016 N N . ALA A 1 200 ? -42.354 20.387 21.239 1.00 54.35 164 ALA A N 1
ATOM 1017 C CA . ALA A 1 200 ? -42.708 19.075 20.674 1.00 53.45 164 ALA A CA 1
ATOM 1018 C C . ALA A 1 200 ? -41.478 18.161 20.642 1.00 52.37 164 ALA A C 1
ATOM 1019 O O . ALA A 1 200 ? -40.362 18.646 20.590 1.00 61.84 164 ALA A O 1
ATOM 1021 N N . SER A 1 201 ? -41.699 16.851 20.677 1.00 61.45 165 SER A N 1
ATOM 1022 C CA . SER A 1 201 ? -40.652 15.820 20.628 1.00 68.57 165 SER A CA 1
ATOM 1023 C C . SER A 1 201 ? -39.954 15.649 19.278 1.00 77.07 165 SER A C 1
ATOM 1024 O O . SER A 1 201 ? -39.021 14.844 19.149 1.00 95.43 165 SER A O 1
ATOM 1027 N N . THR A 1 202 ? -40.494 16.279 18.247 1.00 67.74 166 THR A N 1
ATOM 1028 C CA . THR A 1 202 ? -39.927 16.178 16.912 1.00 58.12 166 THR A CA 1
ATOM 1029 C C . THR A 1 202 ? -38.473 16.711 16.810 1.00 55.48 166 THR A C 1
ATOM 1030 O O . THR A 1 202 ? -37.976 17.399 17.711 1.00 56.24 166 THR A O 1
ATOM 1034 N N . TRP A 1 203 ? -37.770 16.215 15.791 1.00 52.48 167 TRP A N 1
ATOM 1035 C CA . TRP A 1 203 ? -36.378 16.558 15.506 1.00 45.59 167 TRP A CA 1
ATOM 1036 C C . TRP A 1 203 ? -35.982 18.057 15.637 1.00 53.53 167 TRP A C 1
ATOM 1037 O O . TRP A 1 203 ? -35.002 18.384 16.316 1.00 52.04 167 TRP A O 1
ATOM 1048 N N . GLU A 1 204 ? -36.720 18.914 14.932 1.00 43.90 168 GLU A N 1
ATOM 1049 C CA . GLU A 1 204 ? -36.355 20.316 14.728 1.00 56.12 168 GLU A CA 1
ATOM 1050 C C . GLU A 1 204 ? -36.272 21.112 16.036 1.00 62.79 168 GLU A C 1
ATOM 1051 O O . GLU A 1 204 ? -35.239 21.739 16.301 1.00 61.08 168 GLU A O 1
ATOM 1057 N N . PRO A 1 205 ? -37.308 21.018 16.906 1.00 54.02 169 PRO A N 1
ATOM 1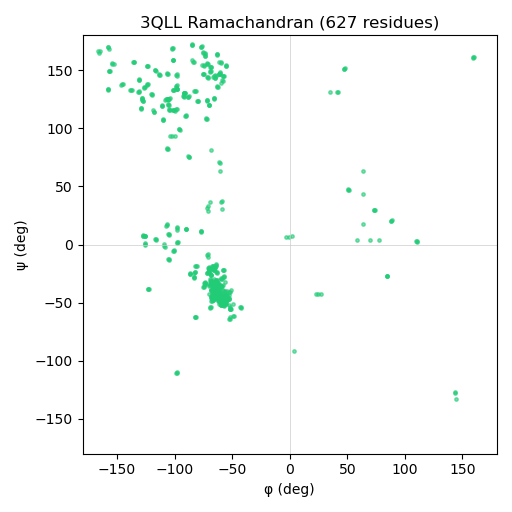058 C CA . PRO A 1 205 ? -37.238 21.773 18.167 1.00 48.95 169 PRO A CA 1
ATOM 1059 C C . PRO A 1 205 ? -36.113 21.327 19.100 1.00 43.77 169 PRO A C 1
ATOM 1060 O O . PRO A 1 205 ? -35.836 22.086 20.041 1.00 44.78 169 PRO A O 1
ATOM 1064 N N . LEU A 1 206 ? -35.566 20.139 18.875 1.00 41.12 170 LEU A N 1
ATOM 1065 C CA . LEU A 1 206 ? -34.545 19.539 19.697 1.00 38.92 170 LEU A CA 1
ATOM 1066 C C . LEU A 1 206 ? -33.160 19.488 19.008 1.00 41.02 170 LEU A C 1
ATOM 1067 O O . LEU A 1 206 ? -32.186 19.027 19.610 1.00 44.05 170 LEU A O 1
ATOM 1072 N N . ALA A 1 207 ? -33.075 19.989 17.782 1.00 41.56 171 ALA A N 1
ATOM 1073 C CA . ALA A 1 207 ? -31.843 19.881 17.009 1.00 49.26 171 ALA A CA 1
ATOM 1074 C C . ALA A 1 207 ? -30.671 20.595 17.680 1.00 47.42 171 ALA A C 1
ATOM 1075 O O . ALA A 1 207 ? -29.554 20.081 17.693 1.00 48.64 171 ALA A O 1
ATOM 1077 N N . LEU A 1 208 ? -30.925 21.774 18.237 1.00 50.08 172 LEU A N 1
ATOM 1078 C CA . LEU A 1 208 ? -29.882 22.526 18.927 1.00 53.79 172 LEU A CA 1
ATOM 1079 C C . LEU A 1 208 ? -29.364 21.765 20.144 1.00 60.07 172 LEU A C 1
ATOM 1080 O O . LEU A 1 208 ? -28.163 21.738 20.407 1.00 49.94 172 LEU A O 1
ATOM 1085 N N . ALA A 1 209 ? -30.281 21.147 20.881 1.00 51.71 173 ALA A N 1
ATOM 1086 C CA . ALA A 1 209 ? -29.928 20.372 22.064 1.00 47.64 173 ALA A CA 1
ATOM 1087 C C . ALA A 1 209 ? -29.077 19.157 21.714 1.00 45.02 173 ALA A C 1
ATOM 1088 O O . ALA A 1 209 ? -28.128 18.827 22.422 1.00 41.00 173 ALA A O 1
ATOM 1090 N N . ARG A 1 210 ? -29.427 18.493 20.617 1.00 43.33 174 ARG A N 1
ATOM 1091 C CA . ARG A 1 210 ? -28.727 17.262 20.197 1.00 40.59 174 ARG A CA 1
ATOM 1092 C C . ARG A 1 210 ? -27.318 17.620 19.711 1.00 37.53 174 ARG A C 1
ATOM 1093 O O . ARG A 1 210 ? -26.387 16.881 19.989 1.00 38.50 174 ARG A O 1
ATOM 1101 N N . ALA A 1 211 ? -27.190 18.702 18.938 1.00 38.38 175 ALA A N 1
ATOM 1102 C CA . ALA A 1 211 ? -25.898 19.083 18.421 1.00 46.18 175 ALA A CA 1
ATOM 1103 C C . ALA A 1 211 ? -24.956 19.453 19.579 1.00 47.12 175 ALA A C 1
ATOM 1104 O O . ALA A 1 211 ? -23.791 19.072 19.564 1.00 50.03 175 ALA A O 1
ATOM 1106 N N . ARG A 1 212 ? -25.486 20.138 20.590 1.00 44.50 176 ARG A N 1
ATOM 1107 C CA . ARG A 1 212 ? -24.710 20.506 21.768 1.00 48.49 176 ARG A CA 1
ATOM 1108 C C . ARG A 1 212 ? -24.309 19.275 22.568 1.00 42.15 176 ARG A C 1
ATOM 1109 O O . ARG A 1 212 ? -23.204 19.217 23.112 1.00 47.55 176 ARG A O 1
ATOM 1117 N N . LEU A 1 213 ? -25.192 18.281 22.639 1.00 38.27 177 LEU A N 1
ATOM 1118 C CA . LEU A 1 213 ? -24.823 17.064 23.353 1.00 37.62 177 LEU A CA 1
ATOM 1119 C C . LEU A 1 213 ? -23.688 16.311 22.644 1.00 42.66 177 LEU A C 1
ATOM 1120 O O . LEU A 1 213 ? -22.664 15.992 23.273 1.00 43.30 177 LEU A O 1
ATOM 1125 N N . VAL A 1 214 ? -23.827 16.120 21.331 1.00 38.09 178 VAL A N 1
ATOM 1126 C CA . VAL A 1 214 ? -22.826 15.393 20.539 1.00 39.12 178 VAL A CA 1
ATOM 1127 C C . VAL A 1 214 ? -21.456 16.095 20.636 1.00 52.81 178 VAL A C 1
ATOM 1128 O O . VAL A 1 214 ? -20.439 15.455 20.894 1.00 45.65 178 VAL A O 1
ATOM 1132 N N . SER A 1 215 ? -21.445 17.414 20.489 1.00 41.90 179 SER A N 1
ATOM 1133 C CA . SER A 1 215 ? -20.211 18.187 20.613 1.00 48.14 179 SER A CA 1
ATOM 1134 C C . SER A 1 215 ? -19.456 17.960 21.952 1.00 44.89 179 SER A C 1
ATOM 1135 O O . SER A 1 215 ? -18.261 17.786 21.972 1.00 47.25 179 SER A O 1
ATOM 1138 N N . ALA A 1 216 ? -20.186 17.945 23.051 1.00 42.09 180 ALA A N 1
ATOM 1139 C CA . ALA A 1 216 ? -19.643 17.756 24.385 1.00 43.54 180 ALA A CA 1
ATOM 1140 C C . ALA A 1 216 ? -19.057 16.353 24.540 1.00 49.87 180 ALA A C 1
ATOM 1141 O O . ALA A 1 216 ? -17.941 16.176 25.066 1.00 55.37 180 ALA A O 1
ATOM 1143 N N . CYS A 1 217 ? -19.773 15.369 24.005 1.00 37.83 181 CYS A N 1
ATOM 1144 C CA . CYS A 1 217 ? -19.290 13.982 23.948 1.00 47.59 181 CYS A CA 1
ATOM 1145 C C . CYS A 1 217 ? -17.988 13.827 23.176 1.00 44.36 181 CYS A C 1
ATOM 1146 O O . CYS A 1 217 ? -17.007 13.254 23.711 1.00 49.36 181 CYS A O 1
ATOM 1149 N N . ALA A 1 218 ? -17.972 14.356 21.946 1.00 43.16 182 ALA A N 1
ATOM 1150 C CA . ALA A 1 218 ? -16.821 14.266 21.031 1.00 46.90 182 ALA A CA 1
ATOM 1151 C C . ALA A 1 218 ? -15.559 14.880 21.608 1.00 50.24 182 ALA A C 1
ATOM 1152 O O . ALA A 1 218 ? -14.452 14.398 21.399 1.00 60.49 182 ALA A O 1
ATOM 1162 N N . ASN A 1 220 ? -14.847 14.948 24.747 1.00 55.34 184 ASN A N 1
ATOM 1163 C CA . ASN A 1 220 ? -14.385 14.174 25.891 1.00 51.34 184 ASN A CA 1
ATOM 1164 C C . ASN A 1 220 ? -14.117 12.711 25.562 1.00 59.85 184 ASN A C 1
ATOM 1165 O O . ASN A 1 220 ? -13.805 11.906 26.458 1.00 57.82 184 ASN A O 1
ATOM 1170 N N . GLY A 1 221 ? -14.205 12.377 24.278 1.00 47.83 185 GLY A N 1
ATOM 1171 C CA . GLY A 1 221 ? -13.852 11.061 23.807 1.00 49.77 185 GLY A CA 1
ATOM 1172 C C . GLY A 1 221 ? -14.903 10.013 24.179 1.00 47.35 185 GLY A C 1
ATOM 1173 O O . GLY A 1 221 ? -14.571 8.837 24.376 1.00 54.51 185 GLY A O 1
ATOM 1174 N N . ILE A 1 222 ? -16.170 10.416 24.296 1.00 43.59 186 ILE A N 1
ATOM 1175 C CA . ILE A 1 222 ? -17.239 9.446 24.592 1.00 46.50 186 ILE A CA 1
ATOM 1176 C C . ILE A 1 222 ? -18.350 9.482 23.538 1.00 44.17 186 ILE A C 1
ATOM 1177 O O . ILE A 1 222 ? -18.628 10.528 22.943 1.00 43.62 186 ILE A O 1
ATOM 1182 N N . PRO A 1 223 ? -19.055 8.353 23.363 1.00 46.21 187 PRO A N 1
ATOM 1183 C CA . PRO A 1 223 ? -20.144 8.325 22.386 1.00 36.91 187 PRO A CA 1
ATOM 1184 C C . PRO A 1 223 ? -21.367 9.070 22.895 1.00 42.34 187 PRO A C 1
ATOM 1185 O O . PRO A 1 223 ? -21.602 9.120 24.127 1.00 51.75 187 PRO A O 1
ATOM 1189 N N . ALA A 1 224 ? -22.090 9.700 21.966 1.00 45.99 188 ALA A N 1
ATOM 1190 C CA . ALA A 1 224 ? -23.425 10.238 22.219 1.00 38.63 188 ALA A CA 1
ATOM 1191 C C . ALA A 1 224 ? -24.443 9.178 21.850 1.00 43.19 188 ALA A C 1
ATOM 1192 O O . ALA A 1 224 ? -24.349 8.549 20.787 1.00 38.70 188 ALA A O 1
ATOM 1194 N N . ILE A 1 225 ? -25.374 8.915 22.752 1.00 43.45 189 ILE A N 1
ATOM 1195 C CA . ILE A 1 225 ? -26.397 7.937 22.467 1.00 50.30 189 ILE A CA 1
ATOM 1196 C C . ILE A 1 225 ? -27.762 8.574 22.308 1.00 50.85 189 ILE A C 1
ATOM 1197 O O . ILE A 1 225 ? -28.286 9.150 23.259 1.00 43.98 189 ILE A O 1
ATOM 1202 N N . ASP A 1 226 ? -28.358 8.413 21.126 1.00 37.88 190 ASP A N 1
ATOM 1203 C CA . ASP A 1 226 ? -29.641 9.041 20.861 1.00 40.75 190 ASP A CA 1
ATOM 1204 C C . ASP A 1 226 ? -30.789 8.442 21.696 1.00 51.13 190 ASP A C 1
ATOM 1205 O O . ASP A 1 226 ? -30.765 7.253 22.099 1.00 48.47 190 ASP A O 1
ATOM 1210 N N . ALA A 1 227 ? -31.780 9.310 21.917 1.00 39.97 191 ALA A N 1
ATOM 1211 C CA . ALA A 1 227 ? -33.038 8.988 22.545 1.00 45.44 191 ALA A CA 1
ATOM 1212 C C . ALA A 1 227 ? -33.736 7.843 21.835 1.00 49.01 191 ALA A C 1
ATOM 1213 O O . ALA A 1 227 ? -33.513 7.616 20.645 1.00 52.78 191 ALA A O 1
ATOM 1215 N N . PRO A 1 228 ? -34.573 7.107 22.584 1.00 50.86 192 PRO A N 1
ATOM 1216 C CA . PRO A 1 228 ? -35.438 6.101 21.959 1.00 47.26 192 PRO A CA 1
ATOM 1217 C C . PRO A 1 228 ? -36.518 6.767 21.106 1.00 58.15 192 PRO A C 1
ATOM 1218 O O . PRO A 1 228 ? -37.016 7.838 21.475 1.00 59.80 192 PRO A O 1
ATOM 1222 N N . PHE A 1 229 ? -36.924 6.101 20.028 1.00 56.18 193 PHE A N 1
ATOM 1223 C CA . PHE A 1 229 ? -38.024 6.592 19.222 1.00 57.79 193 PHE A CA 1
ATOM 1224 C C . PHE A 1 229 ? -39.267 5.966 19.795 1.00 59.36 193 PHE A C 1
ATOM 1225 O O . PHE A 1 229 ? -39.321 4.750 19.968 1.00 62.20 193 PHE A O 1
ATOM 1233 N N . PHE A 1 230 ? -40.272 6.793 20.047 1.00 66.47 194 PHE A N 1
ATOM 1234 C CA . PHE A 1 230 ? -41.495 6.385 20.753 1.00 83.01 194 PHE A CA 1
ATOM 1235 C C . PHE A 1 230 ? -42.387 5.405 19.961 1.00 84.93 194 PHE A C 1
ATOM 1236 O O . PHE A 1 230 ? -42.808 4.389 20.511 1.00 91.66 194 PHE A O 1
ATOM 1244 N N . ASP A 1 231 ? -42.757 5.750 18.726 1.00 80.16 195 ASP A N 1
ATOM 1245 C CA . ASP A 1 231 ? -43.702 4.938 17.956 1.00 73.82 195 ASP A CA 1
ATOM 1246 C C . ASP A 1 231 ? -43.066 3.622 17.456 1.00 64.69 195 ASP A C 1
ATOM 1247 O O . ASP A 1 231 ? -42.308 3.595 16.479 1.00 65.38 195 ASP A O 1
ATOM 1252 N N . VAL A 1 232 ? -43.472 2.520 18.067 1.00 63.00 196 VAL A N 1
ATOM 1253 C CA . VAL A 1 232 ? -43.023 1.190 17.666 1.00 67.70 196 VAL A CA 1
ATOM 1254 C C . VAL A 1 232 ? -43.558 0.782 16.298 1.00 75.49 196 VAL A C 1
ATOM 1255 O O . VAL A 1 232 ? -42.920 -0.002 15.591 1.00 71.22 196 VAL A O 1
ATOM 1259 N N . HIS A 1 233 ? -44.700 1.352 15.915 1.00 73.93 197 HIS A N 1
ATOM 1260 C CA . HIS A 1 233 ? -45.357 0.972 14.676 1.00 79.71 197 HIS A CA 1
ATOM 1261 C C . HIS A 1 233 ? -44.834 1.753 13.485 1.00 80.58 197 HIS A C 1
ATOM 1262 O O . HIS A 1 233 ? -44.917 1.276 12.362 1.00 88.67 197 HIS A O 1
ATOM 1269 N N . ASP A 1 234 ? -44.300 2.946 13.736 1.00 70.86 198 ASP A N 1
ATOM 1270 C CA . ASP A 1 234 ? -43.741 3.783 12.682 1.00 66.42 198 ASP A CA 1
ATOM 1271 C C . ASP A 1 234 ? -42.270 3.453 12.432 1.00 57.68 198 ASP A C 1
ATOM 1272 O O . ASP A 1 234 ? -41.370 4.266 12.744 1.00 54.83 198 ASP A O 1
ATOM 1277 N N . VAL A 1 235 ? -42.037 2.327 11.760 1.00 54.23 199 VAL A N 1
ATOM 1278 C CA . VAL A 1 235 ? -40.683 1.909 11.372 1.00 61.04 199 VAL A CA 1
ATOM 1279 C C . VAL A 1 235 ? -39.964 2.944 10.458 1.00 61.11 199 VAL A C 1
ATOM 1280 O O . VAL A 1 235 ? -38.764 3.172 10.592 1.00 56.05 199 VAL A O 1
ATOM 1284 N N . SER A 1 236 ? -40.699 3.588 9.559 1.00 56.45 200 SER A N 1
ATOM 1285 C CA . SER A 1 236 ? -40.144 4.684 8.770 1.00 58.30 200 SER A CA 1
ATOM 1286 C C . SER A 1 236 ? -39.576 5.806 9.678 1.00 59.46 200 SER A C 1
ATOM 1287 O O . SER A 1 236 ? -38.468 6.274 9.461 1.00 53.91 200 SER A O 1
ATOM 1290 N N . GLY A 1 237 ? -40.355 6.266 10.659 1.00 59.59 201 GLY A N 1
ATOM 1291 C CA . GLY A 1 237 ? -39.885 7.304 11.566 1.00 51.93 201 GLY A CA 1
ATOM 1292 C C . GLY A 1 237 ? -38.646 6.910 12.348 1.00 54.15 201 GLY A C 1
ATOM 1293 O O . GLY A 1 237 ? -37.726 7.706 12.513 1.00 51.66 201 GLY A O 1
ATOM 1294 N N . LEU A 1 238 ? -38.559 5.642 12.709 1.00 56.10 202 LEU A N 1
ATOM 1295 C CA . LEU A 1 238 ? -37.418 5.128 13.427 1.00 49.10 202 LEU A CA 1
ATOM 1296 C C . LEU A 1 238 ? -36.160 5.173 12.575 1.00 60.51 202 LEU A C 1
ATOM 1297 O O . LEU A 1 238 ? -35.090 5.570 13.052 1.00 57.41 202 LEU A O 1
ATOM 1302 N N . GLN A 1 239 ? -36.292 4.740 11.321 1.00 57.81 203 GLN A N 1
ATOM 1303 C CA . GLN A 1 239 ? -35.197 4.747 10.347 1.00 62.07 203 GLN A CA 1
ATOM 1304 C C . GLN A 1 239 ? -34.648 6.145 10.058 1.00 62.60 203 GLN A C 1
ATOM 1305 O O . GLN A 1 239 ? -33.438 6.359 10.011 1.00 64.86 203 GLN A O 1
ATOM 1311 N N . SER A 1 240 ? -35.569 7.062 9.818 1.00 55.70 204 SER A N 1
ATOM 1312 C CA . SER A 1 240 ? -35.271 8.444 9.545 1.00 50.44 204 SER A CA 1
ATOM 1313 C C . SER A 1 240 ? -34.522 9.103 10.729 1.00 52.46 204 SER A C 1
ATOM 1314 O O . SER A 1 240 ? -33.493 9.770 10.517 1.00 46.80 204 SER A O 1
ATOM 1317 N N . GLU A 1 241 ? -35.054 8.935 11.953 1.00 48.30 205 GLU A N 1
ATOM 1318 C CA . GLU A 1 241 ? -34.455 9.526 13.161 1.00 50.02 205 GLU A CA 1
ATOM 1319 C C . GLU A 1 241 ? -33.056 8.955 13.401 1.00 55.93 205 GLU A C 1
ATOM 1320 O O . GLU A 1 241 ? -32.093 9.714 13.749 1.00 47.08 205 GLU A O 1
ATOM 1326 N N . THR A 1 242 ? -32.932 7.643 13.199 1.00 46.39 206 THR A N 1
ATOM 1327 C CA . THR A 1 242 ? -31.654 6.970 13.404 1.00 47.13 206 THR A CA 1
ATOM 1328 C C . THR A 1 242 ? -30.552 7.494 12.454 1.00 51.77 206 THR A C 1
ATOM 1329 O O . THR A 1 242 ? -29.443 7.814 12.879 1.00 54.85 206 THR A O 1
ATOM 1333 N N . LEU A 1 243 ? -30.898 7.652 11.183 1.00 53.83 207 LEU A N 1
ATOM 1334 C CA . LEU A 1 243 ? -30.000 8.212 10.185 1.00 59.03 207 LEU A CA 1
ATOM 1335 C C . LEU A 1 243 ? -29.594 9.666 10.481 1.00 55.59 207 LEU A C 1
ATOM 1336 O O . LEU A 1 243 ? -28.423 10.039 10.355 1.00 59.40 207 LEU A O 1
ATOM 1341 N N . ARG A 1 244 ? -30.580 10.490 10.831 1.00 54.07 208 ARG A N 1
ATOM 1342 C CA . ARG A 1 244 ? -30.332 11.879 11.243 1.00 54.04 208 ARG A CA 1
ATOM 1343 C C . ARG A 1 244 ? -29.370 11.927 12.421 1.00 45.98 208 ARG A C 1
ATOM 1344 O O . ARG A 1 244 ? -28.455 12.764 12.446 1.00 52.58 208 ARG A O 1
ATOM 1352 N N . ALA A 1 245 ? -29.580 11.031 13.388 1.00 46.55 209 ALA A N 1
ATOM 1353 C CA . ALA A 1 245 ? -28.724 10.968 14.579 1.00 47.54 209 ALA A CA 1
ATOM 1354 C C . ALA A 1 245 ? -27.302 10.575 14.188 1.00 50.28 209 ALA A C 1
ATOM 1355 O O . ALA A 1 245 ? -26.297 11.164 14.645 1.00 51.87 209 ALA A O 1
ATOM 1357 N N . SER A 1 246 ? -27.226 9.586 13.318 1.00 42.19 210 SER A N 1
ATOM 1358 C CA . SER A 1 246 ? -25.943 9.144 12.831 1.00 43.40 210 SER A CA 1
ATOM 1359 C C . SER A 1 246 ? -25.218 10.289 12.117 1.00 43.28 210 SER A C 1
ATOM 1360 O O . SER A 1 246 ? -24.049 10.538 12.373 1.00 47.59 210 SER A O 1
ATOM 1363 N N . ASP A 1 247 ? -25.946 11.027 11.292 1.00 45.16 211 ASP A N 1
ATOM 1364 C CA . ASP A 1 247 ? -25.391 12.172 10.581 1.00 45.86 211 ASP A CA 1
ATOM 1365 C C . ASP A 1 247 ? -24.930 13.267 11.517 1.00 53.98 211 ASP A C 1
ATOM 1366 O O . ASP A 1 247 ? -23.954 13.995 11.229 1.00 53.94 211 ASP A O 1
ATOM 1371 N N . PHE A 1 248 ? -25.686 13.435 12.604 1.00 41.40 212 PHE A N 1
ATOM 1372 C CA . PHE A 1 248 ? -25.338 14.426 13.623 1.00 53.46 212 PHE A CA 1
ATOM 1373 C C . PHE A 1 248 ? -24.054 14.077 14.400 1.00 52.97 212 PHE A C 1
ATOM 1374 O O . PHE A 1 248 ? -23.378 14.977 14.927 1.00 47.21 212 PHE A O 1
ATOM 1382 N N . GLY A 1 249 ? -23.690 12.783 14.383 1.00 54.90 213 GLY A N 1
ATOM 1383 C CA . GLY A 1 249 ? -22.537 12.273 15.119 1.00 50.02 213 GLY A CA 1
ATOM 1384 C C . GLY A 1 249 ? -22.787 11.371 16.327 1.00 45.12 213 GLY A C 1
ATOM 1385 O O . GLY A 1 249 ? -21.865 11.040 17.042 1.00 55.64 213 GLY A O 1
ATOM 1386 N N . PHE A 1 250 ? -24.040 11.045 16.601 1.00 38.26 214 PHE A N 1
ATOM 1387 C CA . PHE A 1 250 ? -24.419 9.952 17.515 1.00 37.27 214 PHE A CA 1
ATOM 1388 C C . PHE A 1 250 ? -23.842 8.602 17.030 1.00 53.16 214 PHE A C 1
ATOM 1389 O O . PHE A 1 250 ? -23.777 8.349 15.818 1.00 51.35 214 PHE A O 1
ATOM 1397 N N . SER A 1 251 ? -23.397 7.769 17.977 1.00 48.98 215 SER A N 1
ATOM 1398 C CA . SER A 1 251 ? -22.750 6.499 17.660 1.00 48.65 215 SER A CA 1
ATOM 1399 C C . SER A 1 251 ? -23.717 5.383 17.928 1.00 57.54 215 SER A C 1
ATOM 1400 O O . SER A 1 251 ? -23.464 4.238 17.548 1.00 54.55 215 SER A O 1
ATOM 1403 N N . ALA A 1 252 ? -24.802 5.704 18.627 1.00 46.58 216 ALA A N 1
ATOM 1404 C CA . ALA A 1 252 ? -25.746 4.683 19.036 1.00 46.16 216 ALA A CA 1
ATOM 1405 C C . ALA A 1 252 ? -27.081 5.302 19.316 1.00 48.50 216 ALA A C 1
ATOM 1406 O O . ALA A 1 252 ? -27.183 6.504 19.466 1.00 46.01 216 ALA A O 1
ATOM 1408 N N . LYS A 1 253 ? -28.084 4.460 19.490 1.00 44.68 217 LYS A N 1
ATOM 1409 C CA . LYS A 1 253 ? -29.425 4.929 19.771 1.00 50.63 217 LYS A CA 1
ATOM 1410 C C . LYS A 1 253 ? -30.153 3.961 20.728 1.00 55.75 217 LYS A C 1
ATOM 1411 O O . LYS A 1 253 ? -30.062 2.735 20.585 1.00 50.76 217 LYS A O 1
ATOM 1417 N N . ALA A 1 254 ? -30.870 4.532 21.696 1.00 45.92 218 ALA A N 1
ATOM 1418 C CA . ALA A 1 254 ? -31.641 3.738 22.641 1.00 46.41 218 ALA A CA 1
ATOM 1419 C C . ALA A 1 254 ? -32.923 3.211 22.025 1.00 46.26 218 ALA A C 1
ATOM 1420 O O . ALA A 1 254 ? -33.371 3.644 20.944 1.00 53.02 218 ALA A O 1
ATOM 1422 N N . ALA A 1 255 ? -33.575 2.323 22.754 1.00 43.40 219 ALA A N 1
ATOM 1423 C CA . ALA A 1 255 ? -34.745 1.657 22.217 1.00 45.47 219 ALA A CA 1
ATOM 1424 C C . ALA A 1 255 ? -35.623 1.269 23.385 1.00 53.28 219 ALA A C 1
ATOM 1425 O O . ALA A 1 255 ? -35.135 1.072 24.484 1.00 58.38 219 ALA A O 1
ATOM 1427 N N . ILE A 1 256 ? -36.915 1.121 23.137 1.00 65.65 220 ILE A N 1
ATOM 1428 C CA . ILE A 1 256 ? -37.837 0.824 24.218 1.00 66.99 220 ILE A CA 1
ATOM 1429 C C . ILE A 1 256 ? -38.645 -0.404 23.840 1.00 72.04 220 ILE A C 1
ATOM 1430 O O . ILE A 1 256 ? -39.544 -0.799 24.569 1.00 79.39 220 ILE A O 1
ATOM 1435 N N . HIS A 1 257 ? -38.266 -1.038 22.731 1.00 74.80 221 HIS A N 1
ATOM 1436 C CA . HIS A 1 257 ? -38.908 -2.271 22.270 1.00 79.45 221 HIS A CA 1
ATOM 1437 C C . HIS A 1 257 ? -37.969 -3.057 21.346 1.00 77.19 221 HIS A C 1
ATOM 1438 O O . HIS A 1 257 ? -37.325 -2.467 20.473 1.00 81.76 221 HIS A O 1
ATOM 1445 N N . PRO A 1 258 ? -37.844 -4.378 21.565 1.00 75.48 222 PRO A N 1
ATOM 1446 C CA . PRO A 1 258 ? -36.904 -5.231 20.818 1.00 74.53 222 PRO A CA 1
ATOM 1447 C C . PRO A 1 258 ? -37.102 -5.220 19.286 1.00 69.80 222 PRO A C 1
ATOM 1448 O O . PRO A 1 258 ? -36.170 -5.549 18.552 1.00 77.90 222 PRO A O 1
ATOM 1452 N N . ALA A 1 259 ? -38.289 -4.859 18.813 1.00 59.55 223 ALA A N 1
ATOM 1453 C CA . ALA A 1 259 ? -38.537 -4.744 17.367 1.00 68.94 223 ALA A CA 1
ATOM 1454 C C . ALA A 1 259 ? -37.686 -3.645 16.703 1.00 65.77 223 ALA A C 1
ATOM 1455 O O . ALA A 1 259 ? -37.450 -3.659 15.483 1.00 68.67 223 ALA A O 1
ATOM 1457 N N . GLN A 1 260 ? -37.262 -2.674 17.503 1.00 52.46 224 GLN A N 1
ATOM 1458 C CA . GLN A 1 260 ? -36.495 -1.567 16.972 1.00 61.07 224 GLN A CA 1
ATOM 1459 C C . GLN A 1 260 ? -35.031 -1.947 16.808 1.00 60.54 224 GLN A C 1
ATOM 1460 O O . GLN A 1 260 ? -34.329 -1.336 15.993 1.00 61.87 224 GLN A O 1
ATOM 1466 N N . ILE A 1 261 ? -34.617 -3.011 17.498 1.00 55.56 225 ILE A N 1
ATOM 1467 C CA . ILE A 1 261 ? -33.196 -3.326 17.642 1.00 67.57 225 ILE A CA 1
ATOM 1468 C C . ILE A 1 261 ? -32.483 -3.614 16.328 1.00 72.76 225 ILE A C 1
ATOM 1469 O O . ILE A 1 261 ? -31.385 -3.110 16.100 1.00 73.10 225 ILE A O 1
ATOM 1474 N N . SER A 1 262 ? -33.087 -4.435 15.475 1.00 79.06 226 SER A N 1
ATOM 1475 C CA . SER A 1 262 ? -32.432 -4.824 14.233 1.00 80.41 226 SER A CA 1
ATOM 1476 C C . SER A 1 262 ? -32.268 -3.598 13.319 1.00 67.26 226 SER A C 1
ATOM 1477 O O . SER A 1 262 ? -31.224 -3.417 12.691 1.00 65.64 226 SER A O 1
ATOM 1480 N N . THR A 1 263 ? -33.294 -2.761 13.253 1.00 57.77 227 THR A N 1
ATOM 1481 C CA . THR A 1 263 ? -33.209 -1.520 12.478 1.00 60.11 227 THR A CA 1
ATOM 1482 C C . THR A 1 263 ? -32.050 -0.623 12.937 1.00 59.38 227 THR A C 1
ATOM 1483 O O . THR A 1 263 ? -31.258 -0.151 12.111 1.00 57.75 227 THR A O 1
ATOM 1487 N N . ILE A 1 264 ? -31.923 -0.447 14.247 1.00 50.79 228 ILE A N 1
ATOM 1488 C CA . ILE A 1 264 ? -30.900 0.408 14.813 1.00 51.18 228 ILE A CA 1
ATOM 1489 C C . ILE A 1 264 ? -29.508 -0.213 14.573 1.00 62.38 228 ILE A C 1
ATOM 1490 O O . ILE A 1 264 ? -28.554 0.484 14.193 1.00 67.02 228 ILE A O 1
ATOM 1495 N N . ASN A 1 265 ? -29.382 -1.516 14.814 1.00 58.75 229 ASN A N 1
ATOM 1496 C CA . ASN A 1 265 ? -28.131 -2.216 14.557 1.00 62.68 229 ASN A CA 1
ATOM 1497 C C . ASN A 1 265 ? -27.614 -2.080 13.144 1.00 65.22 229 ASN A C 1
ATOM 1498 O O . ASN A 1 265 ? -26.464 -1.696 12.913 1.00 68.87 229 ASN A O 1
ATOM 1503 N N . THR A 1 266 ? -28.496 -2.348 12.201 1.00 66.25 230 THR A N 1
ATOM 1504 C CA . THR A 1 266 ? -28.154 -2.297 10.795 1.00 71.00 230 THR A CA 1
ATOM 1505 C C . THR A 1 266 ? -27.677 -0.927 10.349 1.00 73.72 230 THR A C 1
ATOM 1506 O O . THR A 1 266 ? -26.653 -0.823 9.676 1.00 76.15 230 THR A O 1
ATOM 1510 N N . LEU A 1 267 ? -28.422 0.110 10.736 1.00 71.70 231 LEU A N 1
ATOM 1511 C CA . LEU A 1 267 ? -28.159 1.484 10.293 1.00 70.86 231 LEU A CA 1
ATOM 1512 C C . LEU A 1 267 ? -26.858 2.080 10.889 1.00 62.84 231 LEU A C 1
ATOM 1513 O O . LEU A 1 267 ? -26.251 2.979 10.303 1.00 69.82 231 LEU A O 1
ATOM 1518 N N . PHE A 1 268 ? -26.435 1.549 12.033 1.00 55.49 232 PHE A N 1
ATOM 1519 C CA . PHE A 1 268 ? -25.190 1.948 12.692 1.00 59.22 232 PHE A CA 1
ATOM 1520 C C . PHE A 1 268 ? -24.050 0.958 12.351 1.00 71.62 232 PHE A C 1
ATOM 1521 O O . PHE A 1 268 ? -23.006 0.939 13.016 1.00 72.19 232 PHE A O 1
ATOM 1529 N N . THR A 1 269 ? -24.252 0.139 11.323 1.00 60.00 233 THR A N 1
ATOM 1530 C CA . THR A 1 269 ? -23.237 -0.801 10.905 1.00 83.79 233 THR A CA 1
ATOM 1531 C C . THR A 1 269 ? -22.588 -0.256 9.643 1.00 91.53 233 THR A C 1
ATOM 1532 O O . THR A 1 269 ? -23.273 0.090 8.681 1.00 100.48 233 THR A O 1
ATOM 1536 N N . PRO A 1 270 ? -21.250 -0.137 9.671 1.00 98.18 234 PRO A N 1
ATOM 1537 C CA . PRO A 1 270 ? -20.443 0.437 8.581 1.00 106.73 234 PRO A CA 1
ATOM 1538 C C . PRO A 1 270 ? -20.572 -0.313 7.244 1.00 116.71 234 PRO A C 1
ATOM 1539 O O . PRO A 1 270 ? -20.720 -1.546 7.238 1.00 117.96 234 PRO A O 1
ATOM 1543 N N . THR A 1 271 ? -20.494 0.427 6.131 1.00 128.02 235 THR A N 1
ATOM 1544 C CA . THR A 1 271 ? -20.568 -0.153 4.779 1.00 134.22 235 THR A CA 1
ATOM 1545 C C . THR A 1 271 ? -19.194 -0.630 4.374 1.00 143.03 235 THR A C 1
ATOM 1546 O O . THR A 1 271 ? -18.190 -0.185 4.933 1.00 144.48 235 THR A O 1
ATOM 1550 N N . ALA A 1 272 ? -19.158 -1.547 3.418 1.00 151.20 236 ALA A N 1
ATOM 1551 C CA . ALA A 1 272 ? -17.923 -2.027 2.823 1.00 162.03 236 ALA A CA 1
ATOM 1552 C C . ALA A 1 272 ? -17.010 -0.886 2.341 1.00 171.02 236 ALA A C 1
ATOM 1553 O O . ALA A 1 272 ? -15.788 -0.998 2.442 1.00 180.27 236 ALA A O 1
ATOM 1555 N N . ALA A 1 273 ? -17.590 0.167 1.763 1.00 170.95 237 ALA A N 1
ATOM 1556 C CA . ALA A 1 273 ? -16.811 1.355 1.372 1.00 175.26 237 ALA A CA 1
ATOM 1557 C C . ALA A 1 273 ? -16.030 1.979 2.549 1.00 167.98 237 ALA A C 1
ATOM 1558 O O . ALA A 1 273 ? -14.837 2.272 2.401 1.00 169.41 237 ALA A O 1
ATOM 1560 N N . GLU A 1 274 ? -16.706 2.189 3.692 1.00 160.92 238 GLU A N 1
ATOM 1561 C CA . GLU A 1 274 ? -16.072 2.698 4.922 1.00 157.78 238 GLU A CA 1
ATOM 1562 C C . GLU A 1 274 ? -14.991 1.764 5.430 1.00 159.33 238 GLU A C 1
ATOM 1563 O O . GLU A 1 274 ? -13.877 2.184 5.756 1.00 168.02 238 GLU A O 1
ATOM 1569 N N . ILE A 1 275 ? -15.336 0.482 5.503 1.00 149.74 239 ILE A N 1
ATOM 1570 C CA . ILE A 1 275 ? -14.432 -0.523 6.037 1.00 145.93 239 ILE A CA 1
ATOM 1571 C C . ILE A 1 275 ? -13.120 -0.578 5.231 1.00 158.71 239 ILE A C 1
ATOM 1572 O O . ILE A 1 275 ? -12.035 -0.756 5.790 1.00 164.56 239 IL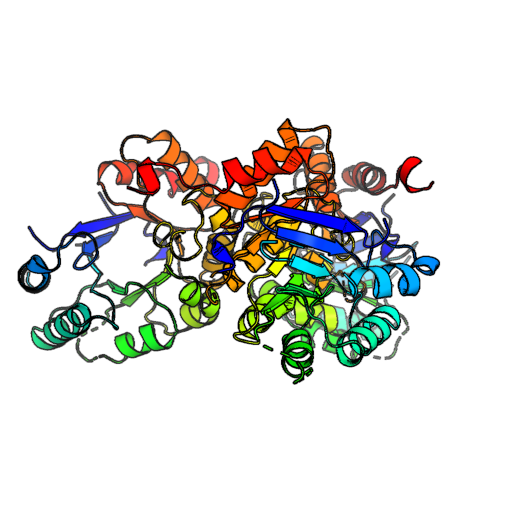E A O 1
ATOM 1577 N N . ARG A 1 276 ? -13.227 -0.367 3.922 1.00 159.50 240 ARG A N 1
ATOM 1578 C CA . ARG A 1 276 ? -12.056 -0.230 3.080 1.00 163.95 240 ARG A CA 1
ATOM 1579 C C . ARG A 1 276 ? -11.320 1.069 3.399 1.00 162.65 240 ARG A C 1
ATOM 1580 O O . ARG A 1 276 ? -10.557 1.146 4.363 1.00 161.10 240 ARG A O 1
ATOM 1582 N N . ASP B 1 41 ? -9.961 46.397 3.361 1.00 127.70 5 ASP B N 1
ATOM 1583 C CA . ASP B 1 41 ? -11.070 46.082 4.259 1.00 128.59 5 ASP B CA 1
ATOM 1584 C C . ASP B 1 41 ? -11.626 44.682 3.991 1.00 123.29 5 ASP B C 1
ATOM 1585 O O . ASP B 1 41 ? -12.092 44.386 2.893 1.00 115.43 5 ASP B O 1
ATOM 1590 N N . THR B 1 42 ? -11.569 43.835 5.017 1.00 124.98 6 THR B N 1
ATOM 1591 C CA . THR B 1 42 ? -11.852 42.403 4.918 1.00 124.50 6 THR B CA 1
ATOM 1592 C C . THR B 1 42 ? -13.318 42.086 4.501 1.00 104.28 6 THR B C 1
ATOM 1593 O O . THR B 1 42 ? -13.590 41.071 3.843 1.00 89.73 6 THR B O 1
ATOM 1597 N N . TYR B 1 43 ? -14.255 42.937 4.910 1.00 107.41 7 TYR B N 1
ATOM 1598 C CA . TYR B 1 43 ? -15.675 42.733 4.619 1.00 108.56 7 TYR B CA 1
ATOM 1599 C C . TYR B 1 43 ? -16.030 42.711 3.117 1.00 121.43 7 TYR B C 1
ATOM 1600 O O . TYR B 1 43 ? -16.958 42.013 2.698 1.00 131.15 7 TYR B O 1
ATOM 1609 N N . GLN B 1 44 ? -15.319 43.498 2.316 1.00 119.45 8 GLN B N 1
ATOM 1610 C CA . GLN B 1 44 ? -15.575 43.540 0.874 1.00 131.96 8 GLN B CA 1
ATOM 1611 C C . GLN B 1 44 ? -15.289 42.213 0.166 1.00 119.50 8 GLN B C 1
ATOM 1612 O O . GLN B 1 44 ? -15.912 41.904 -0.850 1.00 129.55 8 GLN B O 1
ATOM 1618 N N . THR B 1 45 ? -14.334 41.443 0.673 1.00 99.00 9 THR B N 1
ATOM 1619 C CA . THR B 1 45 ? -13.968 40.186 0.026 1.00 90.00 9 THR B CA 1
ATOM 1620 C C . THR B 1 45 ? -15.113 39.163 0.061 1.00 88.65 9 THR B C 1
ATOM 1621 O O . THR B 1 45 ? -15.866 39.070 1.034 1.00 98.57 9 THR B O 1
ATOM 1625 N N . ARG B 1 46 ? -15.238 38.404 -1.022 1.00 82.27 10 ARG B N 1
ATOM 1626 C CA . ARG B 1 46 ? -16.326 37.449 -1.199 1.00 78.60 10 ARG B CA 1
ATOM 1627 C C . ARG B 1 46 ? -15.773 36.056 -1.437 1.00 71.88 10 ARG B C 1
ATOM 1628 O O . ARG B 1 46 ? -16.275 35.081 -0.895 1.00 74.40 10 ARG B O 1
ATOM 1636 N N . SER B 1 47 ? -14.689 35.966 -2.191 1.00 70.18 11 SER B N 1
ATOM 1637 C CA . SER B 1 47 ? -14.146 34.674 -2.549 1.00 69.61 11 SER B CA 1
ATOM 1638 C C . SER B 1 47 ? -12.727 34.531 -2.022 1.00 68.70 11 SER B C 1
ATOM 1639 O O . SER B 1 47 ? -11.881 35.378 -2.279 1.00 70.46 11 SER B O 1
ATOM 1642 N N . TRP B 1 48 ? -12.462 33.432 -1.317 1.00 66.49 12 TRP B N 1
ATOM 1643 C CA . TRP B 1 48 ? -11.106 33.103 -0.853 1.00 68.11 12 TRP B CA 1
ATOM 1644 C C . TRP B 1 48 ? -10.698 31.793 -1.500 1.00 66.81 12 TRP B C 1
ATOM 1645 O O . TRP B 1 48 ? -11.268 30.752 -1.217 1.00 65.73 12 TRP B O 1
ATOM 1656 N N . LEU B 1 49 ? -9.695 31.838 -2.362 1.00 71.31 13 LEU B N 1
ATOM 1657 C CA . LEU B 1 49 ? -9.344 30.658 -3.137 1.00 76.54 13 LEU B CA 1
ATOM 1658 C C . LEU B 1 49 ? -8.060 29.999 -2.617 1.00 83.92 13 LEU B C 1
ATOM 1659 O O . LEU B 1 49 ? -6.997 30.629 -2.587 1.00 76.60 13 LEU B O 1
ATOM 1664 N N . PHE B 1 50 ? -8.163 28.733 -2.218 1.00 83.96 14 PHE B N 1
ATOM 1665 C CA . PHE B 1 50 ? -6.990 27.956 -1.837 1.00 84.67 14 PHE B CA 1
ATOM 1666 C C . PHE B 1 50 ? -6.244 27.421 -3.059 1.00 93.19 14 PHE B C 1
ATOM 1667 O O . PHE B 1 50 ? -6.823 26.733 -3.917 1.00 95.41 14 PHE B O 1
ATOM 1675 N N . THR B 1 51 ? -4.963 27.768 -3.136 1.00 92.49 15 THR B N 1
ATOM 1676 C CA . THR B 1 51 ? -4.037 27.109 -4.049 1.00 96.66 15 THR B CA 1
ATOM 1677 C C . THR B 1 51 ? -2.766 26.718 -3.292 1.00 96.31 15 THR B C 1
ATOM 1678 O O . THR B 1 51 ? -2.164 27.548 -2.606 1.00 87.11 15 THR B O 1
ATOM 1682 N N . PRO B 1 52 ? -2.327 25.459 -3.443 1.00 98.32 16 PRO B N 1
ATOM 1683 C CA . PRO B 1 52 ? -1.126 25.024 -2.717 1.00 94.39 16 PRO B CA 1
ATOM 1684 C C . PRO B 1 52 ? 0.100 25.846 -3.123 1.00 104.20 16 PRO B C 1
ATOM 1685 O O . PRO B 1 52 ? 0.289 26.192 -4.324 1.00 90.08 16 PRO B O 1
ATOM 1689 N N . ALA B 1 53 ? 0.978 26.041 -2.136 1.00 99.47 17 ALA B N 1
ATOM 1690 C CA . ALA B 1 53 ? 2.172 26.866 -2.285 1.00 107.36 17 ALA B CA 1
ATOM 1691 C C . ALA B 1 53 ? 3.080 26.317 -3.374 1.00 114.57 17 ALA B C 1
ATOM 1692 O O . ALA B 1 53 ? 3.736 27.075 -4.090 1.00 114.29 17 ALA B O 1
ATOM 1694 N N . THR B 1 54 ? 3.136 24.996 -3.453 1.00 122.11 18 THR B N 1
ATOM 1695 C CA . THR B 1 54 ? 3.878 24.307 -4.491 1.00 138.52 18 THR B CA 1
ATOM 1696 C C . THR B 1 54 ? 3.273 24.620 -5.893 1.00 167.22 18 THR B C 1
ATOM 1697 O O . THR B 1 54 ? 2.057 24.485 -6.087 1.00 165.44 18 THR B O 1
ATOM 1701 N N . ARG B 1 55 ? 4.157 24.905 -6.857 1.00 170.98 19 ARG B N 1
ATOM 1702 C CA . ARG B 1 55 ? 3.859 25.390 -8.229 1.00 176.65 19 ARG B CA 1
ATOM 1703 C C . ARG B 1 55 ? 4.933 26.387 -8.661 1.00 182.77 19 ARG B C 1
ATOM 1704 O O . ARG B 1 55 ? 4.673 27.585 -8.791 1.00 182.13 19 ARG B O 1
ATOM 1706 N N . GLY B 1 66 ? -12.045 35.289 -11.126 1.00 94.33 30 GLY B N 1
ATOM 1707 C CA . GLY B 1 66 ? -11.249 36.212 -10.327 1.00 96.23 30 GLY B CA 1
ATOM 1708 C C . GLY B 1 66 ? -11.496 36.245 -8.810 1.00 95.57 30 GLY B C 1
ATOM 1709 O O . GLY B 1 66 ? -12.367 36.973 -8.321 1.00 87.28 30 GLY B O 1
ATOM 1710 N N . ALA B 1 67 ? -10.730 35.479 -8.044 1.00 89.60 31 ALA B N 1
ATOM 1711 C CA . ALA B 1 67 ? -10.929 35.470 -6.592 1.00 89.57 31 ALA B CA 1
ATOM 1712 C C . ALA B 1 67 ? -10.617 36.834 -5.987 1.00 84.11 31 ALA B C 1
ATOM 1713 O O . ALA B 1 67 ? -9.772 37.559 -6.502 1.00 87.67 31 ALA B O 1
ATOM 1715 N N . ASP B 1 68 ? -11.355 37.207 -4.944 1.00 79.23 32 ASP B N 1
ATOM 1716 C CA . ASP B 1 68 ? -11.101 38.466 -4.251 1.00 87.69 32 ASP B CA 1
ATOM 1717 C C . ASP B 1 68 ? -9.821 38.396 -3.393 1.00 88.91 32 ASP B C 1
ATOM 1718 O O . ASP B 1 68 ? -9.104 39.390 -3.247 1.00 85.09 32 ASP B O 1
ATOM 1723 N N . VAL B 1 69 ? -9.549 37.203 -2.855 1.00 84.79 33 VAL B N 1
ATOM 1724 C CA . VAL B 1 69 ? -8.347 36.912 -2.074 1.00 83.63 33 VAL B CA 1
ATOM 1725 C C . VAL B 1 69 ? -7.789 35.558 -2.485 1.00 74.56 33 VAL B C 1
ATOM 1726 O O . VAL B 1 69 ? -8.525 34.584 -2.569 1.00 89.37 33 VAL B O 1
ATOM 1730 N N . ALA B 1 70 ? -6.492 35.492 -2.716 1.00 76.65 34 ALA B N 1
ATOM 1731 C CA . ALA B 1 70 ? -5.835 34.214 -2.969 1.00 84.22 34 ALA B CA 1
ATOM 1732 C C . ALA B 1 70 ? -5.200 33.721 -1.689 1.00 74.29 34 ALA B C 1
ATOM 1733 O O . ALA B 1 70 ? -4.571 34.502 -0.968 1.00 74.66 34 ALA B O 1
ATOM 1735 N N . ILE B 1 71 ? -5.394 32.444 -1.371 1.00 93.21 35 ILE B N 1
ATOM 1736 C CA . ILE B 1 71 ? -4.746 31.835 -0.205 1.00 83.24 35 ILE B CA 1
ATOM 1737 C C . ILE B 1 71 ? -3.675 30.821 -0.600 1.00 88.04 35 ILE B C 1
ATOM 1738 O O . ILE B 1 71 ? -4.000 29.738 -1.097 1.00 88.91 35 ILE B O 1
ATOM 1743 N N . ILE B 1 72 ? -2.412 31.197 -0.405 1.00 74.59 36 ILE B N 1
ATOM 1744 C CA . ILE B 1 72 ? -1.295 30.290 -0.571 1.00 76.79 36 ILE B CA 1
ATOM 1745 C C . ILE B 1 72 ? -1.297 29.280 0.582 1.00 81.48 36 ILE B C 1
ATOM 1746 O O . ILE B 1 72 ? -1.267 29.676 1.754 1.00 73.79 36 ILE B O 1
ATOM 1751 N N . ASP B 1 73 ? -1.324 27.987 0.269 1.00 74.95 37 ASP B N 1
ATOM 1752 C CA . ASP B 1 73 ? -1.567 27.009 1.309 1.00 82.07 37 ASP B CA 1
ATOM 1753 C C . ASP B 1 73 ? -0.300 26.226 1.685 1.00 85.30 37 ASP B C 1
ATOM 1754 O O . ASP B 1 73 ? 0.330 25.613 0.833 1.00 78.40 37 ASP B O 1
ATOM 1759 N N . LEU B 1 74 ? 0.059 26.228 2.968 1.00 81.30 38 LEU B N 1
ATOM 1760 C CA . LEU B 1 74 ? 1.172 25.397 3.410 1.00 75.74 38 LEU B CA 1
ATOM 1761 C C . LEU B 1 74 ? 0.713 24.109 4.087 1.00 90.69 38 LEU B C 1
ATOM 1762 O O . LEU B 1 74 ? 1.546 23.242 4.388 1.00 77.07 38 LEU B O 1
ATOM 1767 N N . GLU B 1 75 ? -0.604 23.969 4.292 1.00 71.92 39 GLU B N 1
ATOM 1768 C CA . GLU B 1 75 ? -1.151 22.909 5.143 1.00 80.78 39 GLU B CA 1
ATOM 1769 C C . GLU B 1 75 ? -1.672 21.673 4.407 1.00 83.92 39 GLU B C 1
ATOM 1770 O O . GLU B 1 75 ? -0.892 20.908 3.853 1.00 99.98 39 GLU B O 1
ATOM 1776 N N . ASP B 1 76 ? -2.993 21.471 4.408 1.00 82.20 40 ASP B N 1
ATOM 1777 C CA . ASP B 1 76 ? -3.544 20.140 4.120 1.00 98.41 40 ASP B CA 1
ATOM 1778 C C . ASP B 1 76 ? -3.424 19.678 2.664 1.00 101.89 40 ASP B C 1
ATOM 1779 O O . ASP B 1 76 ? -3.462 18.479 2.389 1.00 106.16 40 ASP B O 1
ATOM 1784 N N . SER B 1 77 ? -3.234 20.619 1.748 1.00 77.20 41 SER B N 1
ATOM 1785 C CA . SER B 1 77 ? -3.020 20.287 0.347 1.00 94.51 41 SER B CA 1
ATOM 1786 C C . SER B 1 77 ? -1.543 19.921 0.134 1.00 105.61 41 SER B C 1
ATOM 1787 O O . SER B 1 77 ? -1.199 19.220 -0.829 1.00 113.35 41 SER B O 1
ATOM 1790 N N . VAL B 1 78 ? -0.684 20.410 1.029 1.00 95.85 42 VAL B N 1
ATOM 1791 C CA . VAL B 1 78 ? 0.747 20.134 0.971 1.00 94.08 42 VAL B CA 1
ATOM 1792 C C . VAL B 1 78 ? 1.099 18.892 1.794 1.00 98.40 42 VAL B C 1
ATOM 1793 O O . VAL B 1 78 ? 0.756 18.790 2.978 1.00 95.56 42 VAL B O 1
ATOM 1797 N N . SER B 1 79 ? 1.799 17.954 1.162 1.00 102.17 43 SER B N 1
ATOM 1798 C CA . SER B 1 79 ? 2.299 16.748 1.830 1.00 107.12 43 SER B CA 1
ATOM 1799 C C . SER B 1 79 ? 3.293 17.123 2.924 1.00 106.13 43 SER B C 1
ATOM 1800 O O . SER B 1 79 ? 3.793 18.249 2.943 1.00 107.03 43 SER B O 1
ATOM 1803 N N . GLN B 1 80 ? 3.585 16.191 3.829 1.00 111.44 44 GLN B N 1
ATOM 1804 C CA . GLN B 1 80 ? 4.543 16.469 4.903 1.00 116.44 44 GLN B CA 1
ATOM 1805 C C . GLN B 1 80 ? 5.964 16.664 4.373 1.00 112.00 44 GLN B C 1
ATOM 1806 O O . GLN B 1 80 ? 6.749 17.424 4.940 1.00 109.26 44 GLN B O 1
ATOM 1812 N N . ALA B 1 81 ? 6.286 15.947 3.295 1.00 113.11 45 ALA B N 1
ATOM 1813 C CA . ALA B 1 81 ? 7.599 16.021 2.664 1.00 116.41 45 ALA B CA 1
ATOM 1814 C C . ALA B 1 81 ? 7.830 17.367 1.958 1.00 113.48 45 ALA B C 1
ATOM 1815 O O . ALA B 1 81 ? 8.988 17.786 1.736 1.00 107.97 45 ALA B O 1
ATOM 1817 N N . ASP B 1 82 ? 6.740 18.059 1.629 1.00 114.83 46 ASP B N 1
ATOM 1818 C CA . ASP B 1 82 ? 6.837 19.246 0.781 1.00 115.06 46 ASP B CA 1
ATOM 1819 C C . ASP B 1 82 ? 6.863 20.555 1.546 1.00 113.11 46 ASP B C 1
ATOM 1820 O O . ASP B 1 82 ? 6.931 21.604 0.915 1.00 98.41 46 ASP B O 1
ATOM 1825 N N . LYS B 1 83 ? 6.835 20.481 2.880 1.00 100.06 47 LYS B N 1
ATOM 1826 C CA . LYS B 1 83 ? 6.653 21.676 3.711 1.00 102.13 47 LYS B CA 1
ATOM 1827 C C . LYS B 1 83 ? 7.748 22.738 3.548 1.00 97.17 47 LYS B C 1
ATOM 1828 O O . LYS B 1 83 ? 7.447 23.925 3.513 1.00 96.31 47 LYS B O 1
ATOM 1834 N N . GLU B 1 84 ? 9.015 22.334 3.485 1.00 103.01 48 GLU B N 1
ATOM 1835 C CA . GLU B 1 84 ? 10.100 23.315 3.290 1.00 101.83 48 GLU B CA 1
ATOM 1836 C C . GLU B 1 84 ? 10.062 23.950 1.901 1.00 101.57 48 GLU B C 1
ATOM 1837 O O . GLU B 1 84 ? 10.122 25.172 1.768 1.00 101.46 48 GLU B O 1
ATOM 1843 N N . GLN B 1 85 ? 9.870 23.134 0.868 1.00 105.91 49 GLN B N 1
ATOM 1844 C CA . GLN B 1 85 ? 9.793 23.650 -0.500 1.00 117.94 49 GLN B CA 1
ATOM 1845 C C . GLN B 1 85 ? 8.619 24.609 -0.737 1.00 123.19 49 GLN B C 1
ATOM 1846 O O . GLN B 1 85 ? 8.780 25.640 -1.390 1.00 99.31 49 GLN B O 1
ATOM 1852 N N . ALA B 1 86 ? 7.448 24.275 -0.201 1.00 121.31 50 ALA B N 1
ATOM 1853 C CA . ALA B 1 86 ? 6.277 25.136 -0.307 1.00 118.05 50 ALA B CA 1
ATOM 1854 C C . ALA B 1 86 ? 6.499 26.425 0.479 1.00 115.60 50 ALA B C 1
ATOM 1855 O O . ALA B 1 86 ? 6.121 27.516 0.047 1.00 95.84 50 ALA B O 1
ATOM 1857 N N . ARG B 1 87 ? 7.120 26.271 1.647 1.00 113.66 51 ARG B N 1
ATOM 1858 C CA . ARG B 1 87 ? 7.469 27.386 2.525 1.00 114.31 51 ARG B CA 1
ATOM 1859 C C . ARG B 1 87 ? 8.253 28.478 1.793 1.00 117.24 51 ARG B C 1
ATOM 1860 O O . ARG B 1 87 ? 7.771 29.605 1.633 1.00 120.77 51 ARG B O 1
ATOM 1868 N N . GLN B 1 88 ? 9.448 28.150 1.314 1.00 123.79 52 GLN B N 1
ATOM 1869 C CA . GLN B 1 88 ? 10.302 29.181 0.696 1.00 131.74 52 GLN B CA 1
ATOM 1870 C C . GLN B 1 88 ? 9.760 29.692 -0.630 1.00 136.04 52 GLN B C 1
ATOM 1871 O O . GLN B 1 88 ? 9.866 30.891 -0.909 1.00 99.11 52 GLN B O 1
ATOM 1877 N N . LYS B 1 89 ? 9.097 28.829 -1.394 1.00 98.79 53 LYS B N 1
ATOM 1878 C CA . LYS B 1 89 ? 8.314 29.332 -2.513 1.00 106.85 53 LYS B CA 1
ATOM 1879 C C . LYS B 1 89 ? 7.405 30.480 -2.119 1.00 116.45 53 LYS B C 1
ATOM 1880 O O . LYS B 1 89 ? 7.409 31.514 -2.795 1.00 124.39 53 LYS B O 1
ATOM 1886 N N . ALA B 1 90 ? 6.608 30.302 -1.066 1.00 107.61 54 ALA B N 1
ATOM 1887 C CA . ALA B 1 90 ? 5.668 31.326 -0.616 1.00 112.76 54 ALA B CA 1
ATOM 1888 C C . ALA B 1 90 ? 6.347 32.637 -0.195 1.00 119.80 54 ALA B C 1
ATOM 1889 O O . ALA B 1 90 ? 5.838 33.721 -0.455 1.00 119.67 54 ALA B O 1
ATOM 1891 N N . ILE B 1 91 ? 7.489 32.509 0.473 1.00 127.87 55 ILE B N 1
ATOM 1892 C CA . ILE B 1 91 ? 8.266 33.666 0.896 1.00 137.35 55 ILE B CA 1
ATOM 1893 C C . ILE B 1 91 ? 8.640 34.588 -0.286 1.00 140.27 55 ILE B C 1
ATOM 1894 O O . ILE B 1 91 ? 8.716 35.822 -0.144 1.00 145.90 55 ILE B O 1
ATOM 1899 N N . SER B 1 92 ? 8.840 34.010 -1.463 1.00 118.07 56 SER B N 1
ATOM 1900 C CA . SER B 1 92 ? 9.021 34.798 -2.681 1.00 112.73 56 SER B CA 1
ATOM 1901 C C . SER B 1 92 ? 7.711 35.518 -3.084 1.00 110.23 56 SER B C 1
ATOM 1902 O O . SER B 1 92 ? 6.755 34.919 -3.612 1.00 99.89 56 SER B O 1
ATOM 1905 N N . LEU B 1 102 ? -3.505 43.594 -5.153 1.00 109.65 66 LEU B N 1
ATOM 1906 C CA . LEU B 1 102 ? -4.508 42.600 -4.752 1.00 112.93 66 LEU B CA 1
ATOM 1907 C C . LEU B 1 102 ? -4.031 41.812 -3.519 1.00 109.99 66 LEU B C 1
ATOM 1908 O O . LEU B 1 102 ? -2.906 41.307 -3.489 1.00 111.09 66 LEU B O 1
ATOM 1910 N N . PRO B 1 103 ? -4.893 41.692 -2.499 1.00 105.76 67 PRO B N 1
ATOM 1911 C CA . PRO B 1 103 ? -4.465 41.189 -1.190 1.00 98.61 67 PRO B CA 1
ATOM 1912 C C . PRO B 1 103 ? -4.157 39.703 -1.226 1.00 86.59 67 PRO B C 1
ATOM 1913 O O . PRO B 1 103 ? -4.757 38.963 -1.990 1.00 86.23 67 PRO B O 1
ATOM 1917 N N . LEU B 1 104 ? -3.161 39.293 -0.465 1.00 85.60 68 LEU B N 1
ATOM 1918 C CA . LEU B 1 104 ? -2.651 37.944 -0.556 1.00 90.73 68 LEU B CA 1
ATOM 1919 C C . LEU B 1 104 ? -2.739 37.309 0.840 1.00 94.38 68 LEU B C 1
ATOM 1920 O O . LEU B 1 104 ? -2.423 37.956 1.836 1.00 84.52 68 LEU B O 1
ATOM 1925 N N . ALA B 1 105 ? -3.175 36.055 0.905 1.00 88.97 69 ALA B N 1
ATOM 1926 C CA . ALA B 1 105 ? -3.251 35.327 2.171 1.00 76.31 69 ALA B CA 1
ATOM 1927 C C . ALA B 1 105 ? -2.319 34.128 2.128 1.00 78.95 69 ALA B C 1
ATOM 1928 O O . ALA B 1 105 ? -2.063 33.546 1.065 1.00 79.22 69 ALA B O 1
ATOM 1930 N N . LEU B 1 106 ? -1.819 33.768 3.300 1.00 75.70 70 LEU B N 1
ATOM 1931 C CA . LEU B 1 106 ? -1.010 32.584 3.478 1.00 68.85 70 LEU B CA 1
ATOM 1932 C C . LEU B 1 106 ? -1.574 31.751 4.642 1.00 73.25 70 LEU B C 1
ATOM 1933 O O . LEU B 1 106 ? -1.663 32.227 5.784 1.00 68.57 70 LEU B O 1
ATOM 1938 N N . ARG B 1 107 ? -2.008 30.532 4.351 1.00 71.74 71 ARG B N 1
ATOM 1939 C CA . ARG B 1 107 ? -2.334 29.613 5.422 1.00 70.57 71 ARG B CA 1
ATOM 1940 C C . ARG B 1 107 ? -1.107 28.810 5.805 1.00 76.58 71 ARG B C 1
ATOM 1941 O O . ARG B 1 107 ? -0.622 27.986 5.029 1.00 86.67 71 ARG B O 1
ATOM 1949 N N . ILE B 1 108 ? -0.592 29.079 7.000 1.00 69.28 72 ILE B N 1
ATOM 1950 C CA . ILE B 1 108 ? 0.535 28.321 7.538 1.00 70.63 72 ILE B CA 1
ATOM 1951 C C . ILE B 1 108 ? 0.009 27.057 8.225 1.00 62.36 72 ILE B C 1
ATOM 1952 O O . ILE B 1 108 ? -1.196 26.904 8.426 1.00 61.14 72 ILE B O 1
ATOM 1957 N N . ASN B 1 109 ? 0.924 26.179 8.623 1.00 65.52 73 ASN B N 1
ATOM 1958 C CA . ASN B 1 109 ? 0.562 25.011 9.404 1.00 63.65 73 ASN B CA 1
ATOM 1959 C C . ASN B 1 109 ? 0.236 25.452 10.823 1.00 66.04 73 ASN B C 1
ATOM 1960 O O . ASN B 1 109 ? 0.598 26.561 11.223 1.00 61.86 73 ASN B O 1
ATOM 1965 N N . GLY B 1 110 ? -0.458 24.581 11.557 1.00 63.22 74 GLY B N 1
ATOM 1966 C CA . GLY B 1 110 ? -0.910 24.865 12.905 1.00 57.65 74 GLY B CA 1
ATOM 1967 C C . GLY B 1 110 ? 0.211 25.214 13.860 1.00 64.06 74 GLY B C 1
ATOM 1968 O O . GLY B 1 110 ? 1.301 24.660 13.777 1.00 61.68 74 GLY B O 1
ATOM 1969 N N . LEU B 1 111 ? -0.075 26.114 14.789 1.00 59.33 75 LEU B N 1
ATOM 1970 C CA . LEU B 1 111 ? 0.889 26.500 15.816 1.00 65.92 75 LEU B CA 1
ATOM 1971 C C . LEU B 1 111 ? 1.391 25.318 16.649 1.00 64.07 75 LEU B C 1
ATOM 1972 O O . LEU B 1 111 ? 2.480 25.358 17.208 1.00 66.51 75 LEU B O 1
ATOM 1977 N N . ASP B 1 112 ? 0.572 24.285 16.763 1.00 61.24 76 ASP B N 1
ATOM 1978 C CA . ASP B 1 112 ? 0.934 23.089 17.506 1.00 64.80 76 ASP B CA 1
ATOM 1979 C C . ASP B 1 112 ? 1.623 22.035 16.614 1.00 72.66 76 ASP B C 1
ATOM 1980 O O . ASP B 1 112 ? 1.798 20.874 17.006 1.00 67.04 76 ASP B O 1
ATOM 1985 N N . THR B 1 113 ? 2.035 22.460 15.422 1.00 59.25 77 THR B N 1
ATOM 1986 C CA . THR B 1 113 ? 2.845 21.596 14.573 1.00 65.02 77 THR B CA 1
ATOM 1987 C C . THR B 1 113 ? 4.260 22.139 14.400 1.00 71.14 77 THR B C 1
ATOM 1988 O O . THR B 1 113 ? 4.494 23.353 14.348 1.00 71.73 77 THR B O 1
ATOM 1992 N N . ARG B 1 114 ? 5.197 21.221 14.293 1.00 70.05 78 ARG B N 1
ATOM 1993 C CA . ARG B 1 114 ? 6.539 21.574 13.931 1.00 66.61 78 ARG B CA 1
ATOM 1994 C C . ARG B 1 114 ? 6.578 22.336 12.598 1.00 74.60 78 ARG B C 1
ATOM 1995 O O . ARG B 1 114 ? 7.377 23.276 12.443 1.00 68.72 78 ARG B O 1
ATOM 2003 N N . ALA B 1 115 ? 5.757 21.916 11.627 1.00 66.60 79 ALA B N 1
ATOM 2004 C CA . ALA B 1 115 ? 5.644 22.670 10.373 1.00 69.00 79 ALA B CA 1
ATOM 2005 C C . ALA B 1 115 ? 5.331 24.166 10.597 1.00 69.04 79 ALA B C 1
ATOM 2006 O O . ALA B 1 115 ? 6.013 25.036 10.026 1.00 70.63 79 ALA B O 1
ATOM 2008 N N . GLY B 1 116 ? 4.358 24.451 11.468 1.00 68.01 80 GLY B N 1
ATOM 2009 C CA . GLY B 1 116 ? 3.940 25.812 11.750 1.00 63.91 80 GLY B CA 1
ATOM 2010 C C . GLY B 1 116 ? 5.013 26.630 12.466 1.00 65.25 80 GLY B C 1
ATOM 2011 O O . GLY B 1 116 ? 5.134 27.832 12.246 1.00 65.93 80 GLY B O 1
ATOM 2012 N N . ILE B 1 117 ? 5.736 26.021 13.397 1.00 65.77 81 ILE B N 1
ATOM 2013 C CA . ILE B 1 117 ? 6.897 26.682 14.007 1.00 67.62 81 ILE B CA 1
ATOM 2014 C C . ILE B 1 117 ? 7.931 27.052 12.912 1.00 75.60 81 ILE B C 1
ATOM 2015 O O . ILE B 1 117 ? 8.405 28.193 12.822 1.00 71.26 81 ILE B O 1
ATOM 2020 N N . GLU B 1 118 ? 8.271 26.081 12.076 1.00 74.31 82 GLU B N 1
ATOM 2021 C CA . GLU B 1 118 ? 9.174 26.350 10.965 1.00 83.13 82 GLU B CA 1
ATOM 2022 C C . GLU B 1 118 ? 8.670 27.472 10.056 1.00 88.21 82 GLU B C 1
ATOM 2023 O O . GLU B 1 118 ? 9.415 28.409 9.767 1.00 98.03 82 GLU B O 1
ATOM 2029 N N . ASP B 1 119 ? 7.384 27.417 9.695 1.00 82.17 83 ASP B N 1
ATOM 2030 C CA . ASP B 1 119 ? 6.765 28.446 8.869 1.00 80.73 83 ASP B CA 1
ATOM 2031 C C . ASP B 1 119 ? 6.904 29.833 9.473 1.00 78.90 83 ASP B C 1
ATOM 2032 O O . ASP B 1 119 ? 7.291 30.779 8.791 1.00 82.25 83 ASP B O 1
ATOM 2037 N N . ILE B 1 120 ? 6.628 29.934 10.771 1.00 79.26 84 ILE B N 1
ATOM 2038 C CA . ILE B 1 120 ? 6.708 31.210 11.476 1.00 73.74 84 ILE B CA 1
ATOM 2039 C C . ILE B 1 120 ? 8.156 31.717 11.545 1.00 76.59 84 ILE B C 1
ATOM 2040 O O . ILE B 1 120 ? 8.409 32.907 11.310 1.00 79.89 84 ILE B O 1
ATOM 2045 N N . HIS B 1 121 ? 9.092 30.807 11.813 1.00 74.19 85 HIS B N 1
ATOM 2046 C CA . HIS B 1 121 ? 10.510 31.138 11.841 1.00 84.29 85 HIS B CA 1
ATOM 2047 C C . HIS B 1 121 ? 10.962 31.738 10.491 1.00 96.67 85 HIS B C 1
ATOM 2048 O O . HIS B 1 121 ? 11.517 32.831 10.453 1.00 102.35 85 HIS B O 1
ATOM 2055 N N . ALA B 1 122 ? 10.679 31.037 9.393 1.00 100.99 86 ALA B N 1
ATOM 2056 C CA . ALA B 1 122 ? 11.014 31.511 8.044 1.00 96.18 86 ALA B CA 1
ATOM 2057 C C . ALA B 1 122 ? 10.394 32.875 7.751 1.00 88.91 86 ALA B 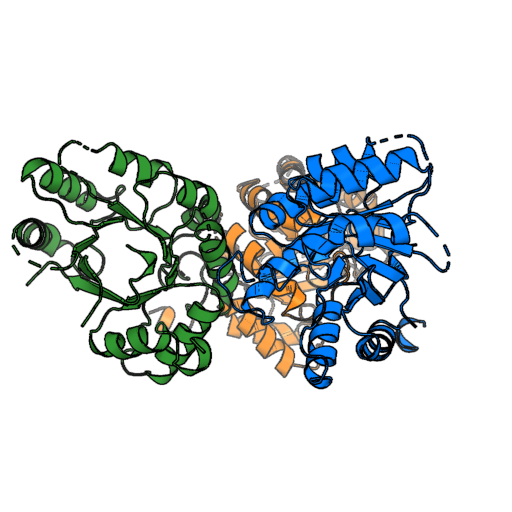C 1
ATOM 2058 O O . ALA B 1 122 ? 11.052 33.757 7.232 1.00 100.48 86 ALA B O 1
ATOM 2060 N N . LEU B 1 123 ? 9.135 33.051 8.114 1.00 83.27 87 LEU B N 1
ATOM 2061 C CA . LEU B 1 123 ? 8.474 34.335 7.914 1.00 88.32 87 LEU B CA 1
ATOM 2062 C C . LEU B 1 123 ? 9.200 35.464 8.614 1.00 94.67 87 LEU B C 1
ATOM 2063 O O . LEU B 1 123 ? 9.373 36.540 8.043 1.00 101.67 87 LEU B O 1
ATOM 2068 N N . LEU B 1 124 ? 9.583 35.234 9.866 1.00 94.34 88 LEU B N 1
ATOM 2069 C CA . LEU B 1 124 ? 10.215 36.264 10.679 1.00 93.37 88 LEU B CA 1
ATOM 2070 C C . LEU B 1 124 ? 11.652 36.568 10.210 1.00 94.02 88 LEU B C 1
ATOM 2071 O O . LEU B 1 124 ? 12.155 37.671 10.413 1.00 86.53 88 LEU B O 1
ATOM 2076 N N . GLU B 1 125 ? 12.284 35.602 9.549 1.00 96.30 89 GLU B N 1
ATOM 2077 C CA . GLU B 1 125 ? 13.654 35.762 9.063 1.00 102.49 89 GLU B CA 1
ATOM 2078 C C . GLU B 1 125 ? 13.718 36.500 7.746 1.00 107.64 89 GLU B C 1
ATOM 2079 O O . GLU B 1 125 ? 14.322 37.572 7.651 1.00 103.46 89 GLU B O 1
ATOM 2085 N N . CYS B 1 126 ? 13.122 35.918 6.714 1.00 125.68 90 CYS B N 1
ATOM 2086 C CA . CYS B 1 126 ? 13.254 36.468 5.375 1.00 131.14 90 CYS B CA 1
ATOM 2087 C C . CYS B 1 126 ? 12.367 37.717 5.138 1.00 129.27 90 CYS B C 1
ATOM 2088 O O . CYS B 1 126 ? 12.247 38.216 4.006 1.00 134.71 90 CYS B O 1
ATOM 2091 N N . GLY B 1 127 ? 11.791 38.234 6.221 1.00 119.35 91 GLY B N 1
ATOM 2092 C CA . GLY B 1 127 ? 11.255 39.588 6.235 1.00 121.43 91 GLY B CA 1
ATOM 2093 C C . GLY B 1 127 ? 9.844 39.798 5.711 1.00 116.82 91 GLY B C 1
ATOM 2094 O O . GLY B 1 127 ? 9.154 40.718 6.146 1.00 107.47 91 GLY B O 1
ATOM 2095 N N . SER B 1 128 ? 9.406 38.92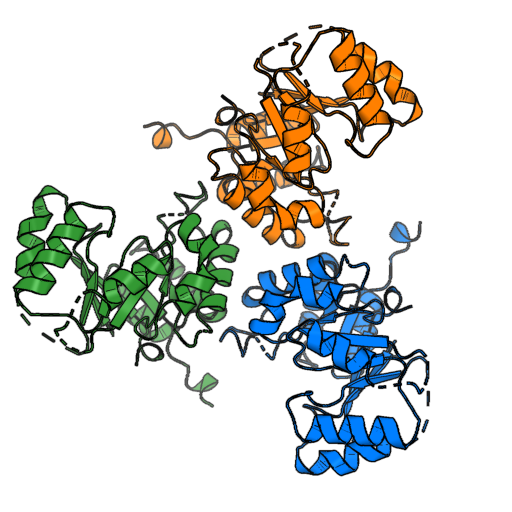7 4.807 1.00 118.18 92 SER B N 1
ATOM 2096 C CA . SER B 1 128 ? 8.280 39.256 3.943 1.00 119.02 92 SER B CA 1
ATOM 2097 C C . SER B 1 128 ? 6.979 38.622 4.398 1.00 122.00 92 SER B C 1
ATOM 2098 O O . SER B 1 128 ? 6.940 37.432 4.685 1.00 127.77 92 SER B O 1
ATOM 2101 N N . LEU B 1 129 ? 5.918 39.433 4.438 1.00 122.71 93 LEU B N 1
ATOM 2102 C CA . LEU B 1 129 ? 4.619 39.037 5.003 1.00 117.44 93 LEU B CA 1
ATOM 2103 C C . LEU B 1 129 ? 3.405 39.338 4.115 1.00 115.79 93 LEU B C 1
ATOM 2104 O O . LEU B 1 129 ? 3.338 40.381 3.461 1.00 112.43 93 LEU B O 1
ATOM 2109 N N . PRO B 1 130 ? 2.425 38.416 4.102 1.00 110.49 94 PRO B N 1
ATOM 2110 C CA . PRO B 1 130 ? 1.179 38.594 3.351 1.00 99.73 94 PRO B CA 1
ATOM 2111 C C . PRO B 1 130 ? 0.284 39.571 4.066 1.00 86.70 94 PRO B C 1
ATOM 2112 O O . PRO B 1 130 ? 0.538 39.874 5.222 1.00 94.10 94 PRO B O 1
ATOM 2116 N N . ASP B 1 131 ? -0.733 40.080 3.382 1.00 90.03 95 ASP B N 1
ATOM 2117 C CA . ASP B 1 131 ? -1.753 40.934 4.006 1.00 86.00 95 ASP B CA 1
ATOM 2118 C C . ASP B 1 131 ? -2.582 40.152 5.033 1.00 80.52 95 ASP B C 1
ATOM 2119 O O . ASP B 1 131 ? -3.068 40.716 6.009 1.00 91.49 95 ASP B O 1
ATOM 2124 N N . TYR B 1 132 ? -2.766 38.864 4.776 1.00 89.46 96 TYR B N 1
ATOM 2125 C CA . TYR B 1 132 ? -3.534 38.026 5.687 1.00 86.00 96 TYR B CA 1
ATOM 2126 C C . TYR B 1 132 ? -2.775 36.747 6.081 1.00 83.93 96 TYR B C 1
ATOM 2127 O O . TYR B 1 132 ? -2.335 35.982 5.226 1.00 88.14 96 TYR B O 1
ATOM 2136 N N . LEU B 1 133 ? -2.629 36.532 7.382 1.00 72.91 97 LEU B N 1
ATOM 2137 C CA . LEU B 1 133 ? -2.063 35.288 7.899 1.00 71.78 97 LEU B CA 1
ATOM 2138 C C . LEU B 1 133 ? -3.188 34.369 8.397 1.00 70.08 97 LEU B C 1
ATOM 2139 O O . LEU B 1 133 ? -3.912 34.724 9.321 1.00 61.03 97 LEU B O 1
ATOM 2144 N N . VAL B 1 134 ? -3.350 33.220 7.745 1.00 71.37 98 VAL B N 1
ATOM 2145 C CA . VAL B 1 134 ? -4.431 32.292 8.040 1.00 61.18 98 VAL B CA 1
ATOM 2146 C C . VAL B 1 134 ? -3.944 31.151 8.929 1.00 65.06 98 VAL B C 1
ATOM 2147 O O . VAL B 1 134 ? -3.142 30.317 8.498 1.00 61.18 98 VAL B O 1
ATOM 2151 N N . LEU B 1 135 ? -4.487 31.095 10.145 1.00 63.57 99 LEU B N 1
ATOM 2152 C CA . LEU B 1 135 ? -4.066 30.119 11.133 1.00 57.55 99 LEU B CA 1
ATOM 2153 C C . LEU B 1 135 ? -5.088 29.013 11.283 1.00 55.11 99 LEU B C 1
ATOM 2154 O O . LEU B 1 135 ? -6.240 29.269 11.625 1.00 61.08 99 LEU B O 1
ATOM 2159 N N . PRO B 1 136 ? -4.703 27.783 10.942 1.00 51.36 100 PRO B N 1
ATOM 2160 C CA . PRO B 1 136 ? -5.589 26.631 11.109 1.00 54.18 100 PRO B CA 1
ATOM 2161 C C . PRO B 1 136 ? -5.758 26.276 12.581 1.00 47.52 100 PRO B C 1
ATOM 2162 O O . PRO B 1 136 ? -4.937 26.649 13.467 1.00 48.43 100 PRO B O 1
ATOM 2166 N N . LYS B 1 137 ? -6.867 25.613 12.842 1.00 47.97 101 LYS B N 1
ATOM 2167 C CA . LYS B 1 137 ? -7.139 25.088 14.156 1.00 50.24 101 LYS B CA 1
ATOM 2168 C C . LYS B 1 137 ? -6.990 26.124 15.238 1.00 54.54 101 LYS B C 1
ATOM 2169 O O . LYS B 1 137 ? -6.267 25.912 16.202 1.00 46.73 101 LYS B O 1
ATOM 2175 N N . THR B 1 138 ? -7.576 27.282 15.010 1.00 53.87 102 THR B N 1
ATOM 2176 C CA . THR B 1 138 ? -7.612 28.321 16.018 1.00 57.57 102 THR B CA 1
ATOM 2177 C C . THR B 1 138 ? -8.557 27.841 17.135 1.00 50.20 102 THR B C 1
ATOM 2178 O O . THR B 1 138 ? -9.727 27.475 16.867 1.00 45.94 102 THR B O 1
ATOM 2182 N N . GLU B 1 139 ? -8.006 27.727 18.348 1.00 54.04 103 GLU B N 1
ATOM 2183 C CA . GLU B 1 139 ? -8.734 27.071 19.426 1.00 61.16 103 GLU B CA 1
ATOM 2184 C C . GLU B 1 139 ? -8.854 27.942 20.675 1.00 57.23 103 GLU B C 1
ATOM 2185 O O . GLU B 1 139 ? -9.514 27.574 21.644 1.00 62.60 103 GLU B O 1
ATOM 2191 N N . SER B 1 140 ? -8.290 29.137 20.613 1.00 48.48 104 SER B N 1
ATOM 2192 C CA . SER B 1 140 ? -8.325 30.027 21.762 1.00 56.70 104 SER B CA 1
ATOM 2193 C C . SER B 1 140 ? -7.932 31.422 21.349 1.00 53.70 104 SER B C 1
ATOM 2194 O O . SER B 1 140 ? -7.328 31.585 20.301 1.00 53.26 104 SER B O 1
ATOM 2197 N N . ALA B 1 141 ? -8.209 32.410 22.194 1.00 45.47 105 ALA B N 1
ATOM 2198 C CA . ALA B 1 141 ? -7.806 33.779 21.872 1.00 47.88 105 ALA B CA 1
ATOM 2199 C C . ALA B 1 141 ? -6.276 33.863 21.944 1.00 50.14 105 ALA B C 1
ATOM 2200 O O . ALA B 1 141 ? -5.676 34.681 21.257 1.00 49.71 105 ALA B O 1
ATOM 2202 N N . ALA B 1 142 ? -5.657 33.047 22.791 1.00 44.87 106 ALA B N 1
ATOM 2203 C CA . ALA B 1 142 ? -4.213 33.083 22.898 1.00 48.12 106 ALA B CA 1
ATOM 2204 C C . ALA B 1 142 ? -3.561 32.691 21.566 1.00 45.76 106 ALA B C 1
ATOM 2205 O O . ALA B 1 142 ? -2.488 33.171 21.261 1.00 54.88 106 ALA B O 1
ATOM 2207 N N . HIS B 1 143 ? -4.202 31.830 20.784 1.00 43.84 107 HIS B N 1
ATOM 2208 C CA . HIS B 1 143 ? -3.677 31.459 19.463 1.00 57.72 107 HIS B CA 1
ATOM 2209 C C . HIS B 1 143 ? -3.430 32.708 18.631 1.00 59.45 107 HIS B C 1
ATOM 2210 O O . HIS B 1 143 ? -2.331 32.928 18.107 1.00 54.87 107 HIS B O 1
ATOM 2217 N N . LEU B 1 144 ? -4.429 33.585 18.617 1.00 44.56 108 LEU B N 1
ATOM 2218 C CA . LEU B 1 144 ? -4.366 34.790 17.818 1.00 55.36 108 LEU B CA 1
ATOM 2219 C C . LEU B 1 144 ? -3.429 35.836 18.436 1.00 62.22 108 LEU B C 1
ATOM 2220 O O . LEU B 1 144 ? -2.757 36.571 17.708 1.00 66.45 108 LEU B O 1
ATOM 2225 N N . GLN B 1 145 ? -3.409 35.917 19.769 1.00 50.07 109 GLN B N 1
ATOM 2226 C CA . GLN B 1 145 ? -2.604 36.926 20.455 1.00 52.74 109 GLN B CA 1
ATOM 2227 C C . GLN B 1 145 ? -1.094 36.659 20.332 1.00 53.15 109 GLN B C 1
ATOM 2228 O O . GLN B 1 145 ? -0.287 37.579 20.281 1.00 63.75 109 GLN B O 1
ATOM 2234 N N . ILE B 1 146 ? -0.741 35.386 20.324 1.00 56.08 110 ILE B N 1
ATOM 2235 C CA . ILE B 1 146 ? 0.618 34.977 20.049 1.00 62.93 110 ILE B CA 1
ATOM 2236 C C . ILE B 1 146 ? 1.083 35.445 18.667 1.00 61.15 110 ILE B C 1
ATOM 2237 O O . ILE B 1 146 ? 2.023 36.228 18.585 1.00 61.58 110 ILE B O 1
ATOM 2242 N N . LEU B 1 147 ? 0.285 35.140 17.634 1.00 55.04 111 LEU B N 1
ATOM 2243 C CA . LEU B 1 147 ? 0.549 35.573 16.261 1.00 59.71 111 LEU B CA 1
ATOM 2244 C C . LEU B 1 147 ? 0.646 37.079 16.153 1.00 68.84 111 LEU B C 1
ATOM 2245 O O . LEU B 1 147 ? 1.615 37.597 15.580 1.00 66.01 111 LEU B O 1
ATOM 2250 N N . ASP B 1 148 ? -0.320 37.754 16.769 1.00 67.50 112 ASP B N 1
ATOM 2251 C CA . ASP B 1 148 ? -0.365 39.201 16.865 1.00 67.49 112 ASP B CA 1
ATOM 2252 C C . ASP B 1 148 ? 0.946 39.751 17.410 1.00 74.30 112 ASP B C 1
ATOM 2253 O O . ASP B 1 148 ? 1.582 40.564 16.744 1.00 77.31 112 ASP B O 1
ATOM 2258 N N . ARG B 1 149 ? 1.377 39.281 18.581 1.00 73.40 113 ARG B N 1
ATOM 2259 C CA . ARG B 1 149 ? 2.623 39.773 19.129 1.00 71.41 113 ARG B CA 1
ATOM 2260 C C . ARG B 1 149 ? 3.803 39.404 18.253 1.00 72.74 113 ARG B C 1
ATOM 2261 O O . ARG B 1 149 ? 4.690 40.214 18.053 1.00 70.91 113 ARG B O 1
ATOM 2269 N N . LEU B 1 150 ? 3.787 38.206 17.695 1.00 72.21 114 LEU B N 1
ATOM 2270 C CA . LEU B 1 150 ? 4.863 37.805 16.801 1.00 76.32 114 LEU B CA 1
ATOM 2271 C C . LEU B 1 150 ? 4.992 38.696 15.557 1.00 75.86 114 LEU B C 1
ATOM 2272 O O . LEU B 1 150 ? 6.074 39.135 15.213 1.00 95.79 114 LEU B O 1
ATOM 2290 N N . PHE B 1 153 ? 6.419 42.979 15.519 1.00 115.89 117 PHE B N 1
ATOM 2291 C CA . PHE B 1 153 ? 7.733 43.362 15.018 1.00 126.41 117 PHE B CA 1
ATOM 2292 C C . PHE B 1 153 ? 7.991 42.697 13.664 1.00 124.54 117 PHE B C 1
ATOM 2293 O O . PHE B 1 153 ? 7.431 41.630 13.369 1.00 112.98 117 PHE B O 1
ATOM 2295 N N . ALA B 1 154 ? 8.806 43.371 12.848 1.00 129.02 118 ALA B N 1
ATOM 2296 C CA . ALA B 1 154 ? 8.971 43.088 11.417 1.00 131.64 118 ALA B CA 1
ATOM 2297 C C . ALA B 1 154 ? 7.670 43.321 10.650 1.00 126.35 118 ALA B C 1
ATOM 2298 O O . ALA B 1 154 ? 6.773 44.025 11.117 1.00 119.17 118 ALA B O 1
ATOM 2300 N N . ASP B 1 157 ? 1.184 45.900 9.722 1.00 100.22 121 ASP B N 1
ATOM 2301 C CA . ASP B 1 157 ? -0.032 46.084 8.931 1.00 111.35 121 ASP B CA 1
ATOM 2302 C C . ASP B 1 157 ? -0.699 44.764 8.551 1.00 111.40 121 ASP B C 1
ATOM 2303 O O . ASP B 1 157 ? -1.712 44.750 7.844 1.00 117.56 121 ASP B O 1
ATOM 2308 N N . THR B 1 158 ? -0.147 43.662 9.043 1.00 97.48 122 THR B N 1
ATOM 2309 C CA . THR B 1 158 ? -0.626 42.336 8.671 1.00 90.82 122 THR B CA 1
ATOM 2310 C C . THR B 1 158 ? -1.754 41.893 9.588 1.00 84.42 122 THR B C 1
ATOM 2311 O O . THR B 1 158 ? -1.622 41.882 10.802 1.00 78.87 122 THR B O 1
ATOM 2315 N N . ARG B 1 159 ? -2.863 41.493 8.974 1.00 77.74 123 ARG B N 1
ATOM 2316 C CA . ARG B 1 159 ? -4.055 41.091 9.689 1.00 76.46 123 ARG B CA 1
ATOM 2317 C C . ARG B 1 159 ? -4.212 39.575 9.752 1.00 61.95 123 ARG B C 1
ATOM 2318 O O . ARG B 1 159 ? -3.564 38.838 8.989 1.00 62.70 123 ARG B O 1
ATOM 2326 N N . LEU B 1 160 ? -4.990 39.107 10.726 1.00 58.19 124 LEU B N 1
ATOM 2327 C CA . LEU B 1 160 ? -5.138 37.666 10.967 1.00 59.43 124 LEU B CA 1
ATOM 2328 C C . LEU B 1 160 ? -6.488 37.125 10.513 1.00 62.84 124 LEU B C 1
ATOM 2329 O O . LEU B 1 160 ? -7.525 37.785 10.677 1.00 65.10 124 LEU B O 1
ATOM 2334 N N . ILE B 1 161 ? -6.468 35.874 10.054 1.00 62.76 125 ILE B N 1
ATOM 2335 C CA . ILE B 1 161 ? -7.678 35.095 9.824 1.00 59.58 125 ILE B CA 1
ATOM 2336 C C . ILE B 1 161 ? -7.525 33.752 10.556 1.00 56.89 125 ILE B C 1
ATOM 2337 O O . ILE B 1 161 ? -6.525 33.038 10.367 1.00 64.17 125 ILE B O 1
ATOM 2342 N N . GLY B 1 162 ? -8.479 33.445 11.441 1.00 47.30 126 GLY B N 1
ATOM 2343 C CA . GLY B 1 162 ? -8.483 32.188 12.166 1.00 42.34 126 GLY B CA 1
ATOM 2344 C C . GLY B 1 162 ? -9.427 31.180 11.536 1.00 49.80 126 GLY B C 1
ATOM 2345 O O . GLY B 1 162 ? -10.486 31.547 11.015 1.00 54.61 126 GLY B O 1
ATOM 2346 N N . ILE B 1 163 ? -9.068 29.908 11.590 1.00 45.61 127 ILE B N 1
ATOM 2347 C CA . ILE B 1 163 ? -9.969 28.868 11.127 1.00 45.60 127 ILE B CA 1
ATOM 2348 C C . ILE B 1 163 ? -10.561 28.127 12.338 1.00 45.13 127 ILE B C 1
ATOM 2349 O O . ILE B 1 163 ? -9.828 27.652 13.223 1.00 49.79 127 ILE B O 1
ATOM 2354 N N . ILE B 1 164 ? -11.891 28.086 12.384 1.00 47.37 128 ILE B N 1
ATOM 2355 C CA . ILE B 1 164 ? -12.618 27.327 13.374 1.00 43.03 128 ILE B CA 1
ATOM 2356 C C . ILE B 1 164 ? -12.975 25.993 12.795 1.00 47.09 128 ILE B C 1
ATOM 2357 O O . ILE B 1 164 ? -13.961 25.883 12.088 1.00 41.09 128 ILE B O 1
ATOM 2362 N N . GLU B 1 165 ? -12.171 24.977 13.119 1.00 55.42 129 GLU B N 1
ATOM 2363 C CA . GLU B 1 165 ? -12.375 23.629 12.541 1.00 64.25 129 GLU B CA 1
ATOM 2364 C C . GLU B 1 165 ? -12.502 22.538 13.584 1.00 61.34 129 GLU B C 1
ATOM 2365 O O . GLU B 1 165 ? -12.391 21.365 13.260 1.00 61.94 129 GLU B O 1
ATOM 2371 N N . SER B 1 166 ? -12.561 22.926 14.847 1.00 53.42 130 SER B N 1
ATOM 2372 C CA . SER B 1 166 ? -12.608 21.935 15.930 1.00 46.29 130 SER B CA 1
ATOM 2373 C C . SER B 1 166 ? -13.636 22.283 16.986 1.00 45.78 130 SER B C 1
ATOM 2374 O O . SER B 1 166 ? -13.948 23.444 17.155 1.00 58.39 130 SER B O 1
ATOM 2377 N N . VAL B 1 167 ? -14.108 21.288 17.730 1.00 51.21 131 VAL B N 1
ATOM 2378 C CA . VAL B 1 167 ? -15.015 21.502 18.864 1.00 48.25 131 VAL B CA 1
ATOM 2379 C C . VAL B 1 167 ? -14.468 22.476 19.916 1.00 47.57 131 VAL B C 1
ATOM 2380 O O . VAL B 1 167 ? -15.184 23.380 20.399 1.00 44.69 131 VAL B O 1
ATOM 2384 N N . ARG B 1 168 ? -13.204 22.290 20.261 1.00 42.19 132 ARG B N 1
ATOM 2385 C CA . ARG B 1 168 ? -12.524 23.164 21.194 1.00 49.58 132 ARG B CA 1
ATOM 2386 C C . ARG B 1 168 ? -12.533 24.623 20.731 1.00 44.18 132 ARG B C 1
ATOM 2387 O O . ARG B 1 168 ? -12.787 25.565 21.534 1.00 43.06 132 ARG B O 1
ATOM 2395 N N . GLY B 1 169 ? -12.251 24.798 19.447 1.00 44.69 133 GLY B N 1
ATOM 2396 C CA . GLY B 1 169 ? -12.334 26.088 18.803 1.00 45.82 133 GLY B CA 1
ATOM 2397 C C . GLY B 1 169 ? -13.730 26.658 18.821 1.00 45.85 133 GLY B C 1
ATOM 2398 O O . GLY B 1 169 ? -13.924 27.810 19.154 1.00 50.62 133 GLY B O 1
ATOM 2399 N N . LEU B 1 170 ? -14.705 25.826 18.471 1.00 49.91 134 LEU B N 1
ATOM 2400 C CA . LEU B 1 170 ? -16.104 26.231 18.436 1.00 42.56 134 LEU B CA 1
ATOM 2401 C C . LEU B 1 170 ? -16.554 26.692 19.845 1.00 48.35 134 LEU B C 1
ATOM 2402 O O . LEU B 1 170 ? -17.206 27.708 19.978 1.00 42.57 134 LEU B O 1
ATOM 2407 N N . ASN B 1 171 ? -16.172 25.958 20.896 1.00 48.11 135 ASN B N 1
ATOM 2408 C CA . ASN B 1 171 ? -16.584 26.353 22.255 1.00 43.93 135 ASN B CA 1
ATOM 2409 C C . ASN B 1 171 ? -15.997 27.657 22.741 1.00 44.57 135 ASN B C 1
ATOM 2410 O O . ASN B 1 171 ? -16.540 28.281 23.634 1.00 44.03 135 ASN B O 1
ATOM 2415 N N . ALA B 1 172 ? -14.883 28.060 22.143 1.00 43.47 136 ALA B N 1
ATOM 2416 C CA . ALA B 1 172 ? -14.223 29.304 22.522 1.00 39.85 136 ALA B CA 1
ATOM 2417 C C . ALA B 1 172 ? -14.396 30.409 21.476 1.00 49.32 136 ALA B C 1
ATOM 2418 O O . ALA B 1 172 ? -13.637 31.400 21.454 1.00 44.65 136 ALA B O 1
ATOM 2420 N N . VAL B 1 173 ? -15.365 30.221 20.586 1.00 39.32 137 VAL B N 1
ATOM 2421 C CA . VAL B 1 173 ? -15.455 31.085 19.414 1.00 47.47 137 VAL B CA 1
ATOM 2422 C C . VAL B 1 173 ? -15.721 32.553 19.745 1.00 50.90 137 VAL B C 1
ATOM 2423 O O . VAL B 1 173 ? -15.214 33.447 19.062 1.00 49.89 137 VAL B O 1
ATOM 2427 N N . GLU B 1 174 ? -16.493 32.788 20.803 1.00 43.55 138 GLU B N 1
ATOM 2428 C CA . GLU B 1 174 ? -16.755 34.134 21.236 1.00 48.86 138 GLU B CA 1
ATOM 2429 C C . GLU B 1 174 ? -15.484 34.846 21.666 1.00 47.54 138 GLU B C 1
ATOM 2430 O O . GLU B 1 174 ? -15.244 35.978 21.263 1.00 59.83 138 GLU B O 1
ATOM 2436 N N . SER B 1 175 ? -14.655 34.176 22.454 1.00 46.74 139 SER B N 1
ATOM 2437 C CA . SER B 1 175 ? -13.446 34.799 22.928 1.00 42.26 139 SER B CA 1
ATOM 2438 C C . SER B 1 175 ? -12.419 34.875 21.768 1.00 48.81 139 SER B C 1
ATOM 2439 O O . SER B 1 175 ? -11.701 35.868 21.640 1.00 48.26 139 SER B O 1
ATOM 2442 N N . ILE B 1 176 ? -12.439 33.887 20.871 1.00 43.26 140 ILE B N 1
ATOM 2443 C CA . ILE B 1 176 ? -11.582 33.941 19.685 1.00 45.75 140 ILE B CA 1
ATOM 2444 C C . ILE B 1 176 ? -11.899 35.163 18.823 1.00 49.02 140 ILE B C 1
ATOM 2445 O O . ILE B 1 176 ? -10.991 35.894 18.437 1.00 45.75 140 ILE B O 1
ATOM 2450 N N . ALA B 1 177 ? -13.187 35.391 18.568 1.00 43.89 141 ALA B N 1
ATOM 2451 C CA . ALA B 1 177 ? -13.616 36.510 17.735 1.00 52.93 141 ALA B CA 1
ATOM 2452 C C . ALA B 1 177 ? -13.301 37.875 18.370 1.00 46.77 141 ALA B C 1
ATOM 2453 O O . ALA B 1 177 ? -13.274 38.909 17.695 1.00 57.55 141 ALA B O 1
ATOM 2455 N N . ALA B 1 178 ? -13.090 37.867 19.672 1.00 49.37 142 ALA B N 1
ATOM 2456 C CA . ALA B 1 178 ? -12.826 39.105 20.377 1.00 61.49 142 ALA B CA 1
ATOM 2457 C C . ALA B 1 178 ? -11.338 39.257 20.760 1.00 60.98 142 ALA B C 1
ATOM 2458 O O . ALA B 1 178 ? -10.994 40.133 21.544 1.00 61.42 142 ALA B O 1
ATOM 2460 N N . ALA B 1 179 ? -10.481 38.369 20.260 1.00 55.96 143 ALA B N 1
ATOM 2461 C CA . ALA B 1 179 ? -9.086 38.245 20.748 1.00 57.26 143 ALA B CA 1
ATOM 2462 C C . ALA B 1 179 ? -8.172 39.435 20.473 1.00 60.55 143 ALA B C 1
ATOM 2463 O O . ALA B 1 179 ? -7.337 39.773 21.296 1.00 65.10 143 ALA B O 1
ATOM 2465 N N . THR B 1 180 ? -8.223 39.950 19.250 1.00 65.09 144 THR B N 1
ATOM 2466 C CA . THR B 1 180 ? -7.386 41.068 18.863 1.00 59.82 144 THR B CA 1
ATOM 2467 C C . THR B 1 180 ? -7.968 41.856 17.671 1.00 63.33 144 THR B C 1
ATOM 2468 O O . THR B 1 180 ? -8.547 41.261 16.784 1.00 64.06 144 THR B O 1
ATOM 2472 N N . PRO B 1 181 ? -7.712 43.186 17.607 1.00 72.43 145 PRO B N 1
ATOM 2473 C CA . PRO B 1 181 ? -8.114 44.078 16.503 1.00 70.21 145 PRO B CA 1
ATOM 2474 C C . PRO B 1 181 ? -7.519 43.628 15.170 1.00 68.53 145 PRO B C 1
ATOM 2475 O O . PRO B 1 181 ? -8.006 44.002 14.106 1.00 73.55 145 PRO B O 1
ATOM 2479 N N . LYS B 1 182 ? -6.358 42.994 15.223 1.00 64.68 146 LYS B N 1
ATOM 2480 C CA . LYS B 1 182 ? -5.758 42.483 14.001 1.00 70.05 146 LYS B CA 1
ATOM 2481 C C . LYS B 1 182 ? -6.516 41.319 13.340 1.00 62.53 146 LYS B C 1
ATOM 2482 O O . LYS B 1 182 ? -6.217 40.976 12.196 1.00 63.98 146 LYS B O 1
ATOM 2488 N N . LEU B 1 183 ? -7.392 40.646 14.095 1.00 59.33 147 LEU B N 1
ATOM 2489 C CA . LEU B 1 183 ? -8.259 39.608 13.539 1.00 73.50 147 LEU B CA 1
ATOM 2490 C C . LEU B 1 183 ? -9.228 40.264 12.573 1.00 80.45 147 LEU B C 1
ATOM 2491 O O . LEU B 1 183 ? -9.906 41.239 12.939 1.00 59.34 147 LEU B O 1
ATOM 2496 N N . ALA B 1 184 ? -9.254 39.744 11.341 1.00 59.42 148 ALA B N 1
ATOM 2497 C CA . ALA B 1 184 ? -10.046 40.320 10.245 1.00 61.22 148 ALA B CA 1
ATOM 2498 C C . ALA B 1 184 ? -11.154 39.386 9.731 1.00 62.02 148 ALA B C 1
ATOM 2499 O O . ALA B 1 184 ? -11.778 39.674 8.713 1.00 60.59 148 ALA B O 1
ATOM 2501 N N . GLY B 1 185 ? -11.349 38.229 10.366 1.00 56.06 149 GLY B N 1
ATOM 2502 C CA . GLY B 1 185 ? -12.349 37.279 9.904 1.00 54.19 149 GLY B CA 1
ATOM 2503 C C . GLY B 1 185 ? -12.078 35.873 10.406 1.00 59.83 149 GLY B C 1
ATOM 2504 O O . GLY B 1 185 ? -10.941 35.543 10.779 1.00 58.12 149 GLY B O 1
ATOM 2505 N N . LEU B 1 186 ? -13.107 35.028 10.378 1.00 53.24 150 LEU B N 1
ATOM 2506 C CA . LEU B 1 186 ? -12.956 33.627 10.768 1.00 52.72 150 LEU B CA 1
ATOM 2507 C C . LEU B 1 186 ? -13.451 32.762 9.635 1.00 47.41 150 LEU B C 1
ATOM 2508 O O . LEU B 1 186 ? -14.456 33.081 9.031 1.00 50.17 150 LEU B O 1
ATOM 2513 N N . ILE B 1 187 ? -12.707 31.715 9.299 1.00 50.77 151 ILE B N 1
ATOM 2514 C CA . ILE B 1 187 ? -13.181 30.757 8.304 1.00 49.47 151 ILE B CA 1
ATOM 2515 C C . ILE B 1 187 ? -13.779 29.537 8.993 1.00 45.93 151 ILE B C 1
ATOM 2516 O O . ILE B 1 187 ? -13.211 29.011 9.935 1.00 45.51 151 ILE B O 1
ATOM 2521 N N . PHE B 1 188 ? -14.915 29.061 8.510 1.00 51.82 152 PHE B N 1
ATOM 2522 C CA . PHE B 1 188 ? -15.465 27.823 9.030 1.00 47.94 152 PHE B CA 1
ATOM 2523 C C . PHE B 1 188 ? -14.777 26.656 8.362 1.00 51.86 152 PHE B C 1
ATOM 2524 O O . PHE B 1 188 ? -14.687 26.605 7.139 1.00 59.96 152 PHE B O 1
ATOM 2532 N N . GLY B 1 189 ? -14.338 25.689 9.159 1.00 56.29 153 GLY B N 1
ATOM 2533 C CA . GLY B 1 189 ? -13.739 24.477 8.615 1.00 46.03 153 GLY B CA 1
ATOM 2534 C C . GLY B 1 189 ? -14.688 23.275 8.729 1.00 53.29 153 GLY B C 1
ATOM 2535 O O . GLY B 1 189 ? -14.572 22.477 9.661 1.00 54.19 153 GLY B O 1
ATOM 2536 N N . ALA B 1 190 ? -15.617 23.150 7.773 1.00 43.40 154 ALA B N 1
ATOM 2537 C CA . ALA B 1 190 ? -16.664 22.144 7.839 1.00 53.28 154 ALA B CA 1
ATOM 2538 C C . ALA B 1 190 ? -16.159 20.708 7.930 1.00 55.52 154 ALA B C 1
ATOM 2539 O O . ALA B 1 190 ? -16.559 19.947 8.833 1.00 49.20 154 ALA B O 1
ATOM 2541 N N . ALA B 1 191 ? -15.212 20.380 7.069 1.00 43.52 155 ALA B N 1
ATOM 2542 C CA . ALA B 1 191 ? -14.770 18.999 6.967 1.00 52.47 155 ALA B CA 1
ATOM 2543 C C . ALA B 1 191 ? -14.101 18.523 8.254 1.00 55.55 155 ALA B C 1
ATOM 2544 O O . ALA B 1 191 ? -14.414 17.446 8.737 1.00 68.46 155 ALA B O 1
ATOM 2546 N N . ASP B 1 192 ? -13.204 19.332 8.810 1.00 56.58 156 ASP B N 1
ATOM 2547 C CA . ASP B 1 192 ? -12.558 18.991 10.089 1.00 54.57 156 ASP B CA 1
ATOM 2548 C C . ASP B 1 192 ? -13.511 19.095 11.293 1.00 49.43 156 ASP B C 1
ATOM 2549 O O . ASP B 1 192 ? -13.421 18.304 12.235 1.00 46.53 156 ASP B O 1
ATOM 2562 N N . ALA B 1 194 ? -16.725 18.452 11.265 1.00 49.34 158 ALA B N 1
ATOM 2563 C CA . ALA B 1 194 ? -17.550 17.246 11.157 1.00 56.72 158 ALA B CA 1
ATOM 2564 C C . ALA B 1 194 ? -16.775 16.013 11.618 1.00 55.63 158 ALA B C 1
ATOM 2565 O O . ALA B 1 194 ? -17.298 15.167 12.357 1.00 61.63 158 ALA B O 1
ATOM 2567 N N . ALA B 1 195 ? -15.510 15.951 11.206 1.00 50.25 159 ALA B N 1
ATOM 2568 C CA . ALA B 1 195 ? -14.614 14.835 11.555 1.00 49.45 159 ALA B CA 1
ATOM 2569 C C . ALA B 1 195 ? -14.299 14.862 13.063 1.00 48.98 159 ALA B C 1
ATOM 2570 O O . ALA B 1 195 ? -14.182 13.829 13.717 1.00 56.07 159 ALA B O 1
ATOM 2572 N N . ASP B 1 196 ? -14.120 16.057 13.605 1.00 45.44 160 ASP B N 1
ATOM 2573 C CA . ASP B 1 196 ? -13.813 16.163 15.024 1.00 48.27 160 ASP B CA 1
ATOM 2574 C C . ASP B 1 196 ? -15.002 15.701 15.898 1.00 49.86 160 ASP B C 1
ATOM 2575 O O . ASP B 1 196 ? -14.832 15.041 16.914 1.00 50.51 160 ASP B O 1
ATOM 2580 N N . ILE B 1 197 ? -16.198 15.997 15.404 1.00 56.21 161 ILE B N 1
ATOM 2581 C CA . ILE B 1 197 ? -17.463 15.703 16.046 1.00 58.93 161 ILE B CA 1
ATOM 2582 C C . ILE B 1 197 ? -17.874 14.260 15.758 1.00 56.21 161 ILE B C 1
ATOM 2583 O O . ILE B 1 197 ? -18.539 13.611 16.571 1.00 61.35 161 ILE B O 1
ATOM 2588 N N . GLY B 1 198 ? -17.443 13.740 14.617 1.00 50.42 162 GLY B N 1
ATOM 2589 C CA . GLY B 1 198 ? -17.913 12.445 14.193 1.00 46.46 162 GLY B CA 1
ATOM 2590 C C . GLY B 1 198 ? -19.192 12.500 13.383 1.00 59.67 162 GLY B C 1
ATOM 2591 O O . GLY B 1 198 ? -19.890 11.491 13.249 1.00 56.43 162 GLY B O 1
ATOM 2592 N N . ALA B 1 199 ? -19.468 13.675 12.816 1.00 56.01 163 ALA B N 1
ATOM 2593 C CA . ALA B 1 199 ? -20.688 13.957 12.066 1.00 49.05 163 ALA B CA 1
ATOM 2594 C C . ALA B 1 199 ? -20.457 13.902 10.566 1.00 50.62 163 ALA B C 1
ATOM 2595 O O . ALA B 1 199 ? -19.325 13.759 10.119 1.00 52.96 163 ALA B O 1
ATOM 2597 N N . ALA B 1 200 ? -21.536 13.915 9.795 1.00 52.78 164 ALA B N 1
ATOM 2598 C CA . ALA B 1 200 ? -21.432 14.099 8.344 1.00 55.62 164 ALA B CA 1
ATOM 2599 C C . ALA B 1 200 ? -21.151 15.590 8.019 1.00 54.94 164 ALA B C 1
ATOM 2600 O O . ALA B 1 200 ? -21.516 16.480 8.780 1.00 54.60 164 ALA B O 1
ATOM 2602 N N . SER B 1 201 ? -20.528 15.841 6.875 1.00 59.58 165 SER B N 1
ATOM 2603 C CA . SER B 1 201 ? -20.191 17.190 6.388 1.00 70.82 165 SER B CA 1
ATOM 2604 C C . SER B 1 201 ? -21.394 18.024 5.905 1.00 72.83 165 SER B C 1
ATOM 2605 O O . SER B 1 201 ? -21.247 19.181 5.536 1.00 85.45 165 SER B O 1
ATOM 2608 N N . THR B 1 202 ? -22.552 17.395 5.806 1.00 69.55 166 THR B N 1
ATOM 2609 C CA . THR B 1 202 ? -23.767 18.039 5.328 1.00 60.65 166 THR B CA 1
ATOM 2610 C C . THR B 1 202 ? -24.173 19.235 6.191 1.00 58.62 166 THR B C 1
ATOM 2611 O O . THR B 1 202 ? -23.628 19.432 7.282 1.00 63.94 166 THR B O 1
ATOM 2615 N N . TRP B 1 203 ? -24.948 20.140 5.599 1.00 48.97 167 TRP B N 1
ATOM 2616 C CA . TRP B 1 203 ? -25.429 21.337 6.294 1.00 55.17 167 TRP B CA 1
ATOM 2617 C C . TRP B 1 203 ? -25.934 21.203 7.725 1.00 59.33 167 TRP B C 1
ATOM 2618 O O . TRP B 1 203 ? -25.559 22.000 8.607 1.00 59.99 167 TRP B O 1
ATOM 2629 N N . GLU B 1 204 ? -26.880 20.285 7.872 1.00 56.54 168 GLU B N 1
ATOM 2630 C CA . GLU B 1 204 ? -27.697 20.153 9.082 1.00 61.35 168 GLU B CA 1
ATOM 2631 C C . GLU B 1 204 ? -26.894 19.835 10.349 1.00 54.53 168 GLU B C 1
ATOM 2632 O O . GLU B 1 204 ? -27.099 20.485 11.364 1.00 54.32 168 GLU B O 1
ATOM 2638 N N . PRO B 1 205 ? -25.985 18.842 10.302 1.00 52.59 169 PRO B N 1
ATOM 2639 C CA . PRO B 1 205 ? -25.172 18.558 11.504 1.00 49.01 169 PRO B CA 1
ATOM 2640 C C . PRO B 1 205 ? -24.222 19.700 11.932 1.00 45.40 169 PRO B C 1
ATOM 2641 O O . PRO B 1 205 ? -23.738 19.703 13.090 1.00 47.35 169 PRO B O 1
ATOM 2645 N N . LEU B 1 206 ? -23.973 20.636 11.012 1.00 44.26 170 LEU B N 1
ATOM 2646 C CA . LEU B 1 206 ? -23.030 21.719 11.235 1.00 46.50 170 LEU B CA 1
ATOM 2647 C C . LEU B 1 206 ? -23.723 23.097 11.400 1.00 46.79 170 LEU B C 1
ATOM 2648 O O . LEU B 1 206 ? -23.054 24.119 11.536 1.00 40.19 170 LEU B O 1
ATOM 2653 N N . ALA B 1 207 ? -25.041 23.110 11.288 1.00 41.91 171 ALA B N 1
ATOM 2654 C CA . ALA B 1 207 ? -25.854 24.317 11.337 1.00 49.10 171 ALA B CA 1
ATOM 2655 C C . ALA B 1 207 ? -25.687 25.144 12.610 1.00 48.19 171 ALA B C 1
ATOM 2656 O O . ALA B 1 207 ? -25.493 26.366 12.541 1.00 51.01 171 ALA B O 1
ATOM 2658 N N . LEU B 1 208 ? -25.717 24.455 13.763 1.00 54.97 172 LEU B N 1
ATOM 2659 C CA . LEU B 1 208 ? -25.356 25.062 15.048 1.00 44.73 172 LEU B CA 1
ATOM 2660 C C . LEU B 1 208 ? -24.024 25.756 15.034 1.00 75.91 172 LEU B C 1
ATOM 2661 O O . LEU B 1 208 ? -23.914 26.951 15.331 1.00 43.02 172 LEU B O 1
ATOM 2666 N N . ALA B 1 209 ? -22.998 24.991 14.652 1.00 41.87 173 ALA B N 1
ATOM 2667 C CA . ALA B 1 209 ? -21.662 25.538 14.585 1.00 40.56 173 ALA B CA 1
ATOM 2668 C C . ALA B 1 209 ? -21.613 26.798 13.702 1.00 47.37 173 ALA B C 1
ATOM 2669 O O . ALA B 1 209 ? -21.003 27.822 14.086 1.00 44.38 173 ALA B O 1
ATOM 2671 N N . ARG B 1 210 ? -22.292 26.742 12.555 1.00 47.22 174 ARG B N 1
ATOM 2672 C CA . ARG B 1 210 ? -22.207 27.855 11.610 1.00 53.06 174 ARG B CA 1
ATOM 2673 C C . ARG B 1 210 ? -22.864 29.097 12.203 1.00 46.30 174 ARG B C 1
ATOM 2674 O O . ARG B 1 210 ? -22.286 30.190 12.180 1.00 52.72 174 ARG B O 1
ATOM 2682 N N . ALA B 1 211 ? -24.030 28.910 12.805 1.00 43.63 175 ALA B N 1
ATOM 2683 C CA . ALA B 1 211 ? -24.757 30.030 13.386 1.00 50.36 175 ALA B CA 1
ATOM 2684 C C . ALA B 1 211 ? -23.984 30.665 14.550 1.00 51.05 175 ALA B C 1
ATOM 2685 O O . ALA B 1 211 ? -23.987 31.893 14.714 1.00 50.99 175 ALA B O 1
ATOM 2687 N N . ARG B 1 212 ? -23.346 29.817 15.356 1.00 46.06 176 ARG B N 1
ATOM 2688 C CA . ARG B 1 212 ? -22.559 30.281 16.473 1.00 47.25 176 ARG B CA 1
ATOM 2689 C C . ARG B 1 212 ? -21.328 31.052 15.981 1.00 43.07 176 ARG B C 1
ATOM 2690 O O . ARG B 1 212 ? -20.893 32.035 16.610 1.00 47.44 176 ARG B O 1
ATOM 2698 N N . LEU B 1 213 ? -20.750 30.593 14.879 1.00 40.38 177 LEU B N 1
ATOM 2699 C CA . LEU B 1 213 ? -19.611 31.283 14.287 1.00 39.61 177 LEU B CA 1
ATOM 2700 C C . LEU B 1 213 ? -20.019 32.658 13.739 1.00 49.97 177 LEU B C 1
ATOM 2701 O O . LEU B 1 213 ? -19.371 33.673 14.025 1.00 46.34 177 LEU B O 1
ATOM 2706 N N . VAL B 1 214 ? -21.111 32.710 12.984 1.00 49.96 178 VAL B N 1
ATOM 2707 C CA . VAL B 1 214 ? -21.546 33.980 12.412 1.00 45.13 178 VAL B CA 1
ATOM 2708 C C . VAL B 1 214 ? -21.824 35.020 13.496 1.00 49.84 178 VAL B C 1
ATOM 2709 O O . VAL B 1 214 ? -21.334 36.153 13.427 1.00 52.59 178 VAL B O 1
ATOM 2713 N N . SER B 1 215 ? -22.556 34.619 14.528 1.00 48.29 179 SER B N 1
ATOM 2714 C CA . SER B 1 215 ? -22.861 35.507 15.651 1.00 51.91 179 SER B CA 1
ATOM 2715 C C . SER B 1 215 ? -21.598 36.085 16.320 1.00 48.06 179 SER B C 1
ATOM 2716 O O . SER B 1 215 ? -21.552 37.294 16.622 1.00 54.23 179 SER B O 1
ATOM 2719 N N . ALA B 1 216 ? -20.582 35.253 16.543 1.00 45.46 180 ALA B N 1
ATOM 2720 C CA . ALA B 1 216 ? -19.336 35.724 17.193 1.00 46.43 180 ALA B CA 1
ATOM 2721 C C . ALA B 1 216 ? -18.632 36.720 16.296 1.00 47.52 180 ALA B C 1
ATOM 2722 O O . ALA B 1 216 ? -18.158 37.741 16.774 1.00 50.42 180 ALA B O 1
ATOM 2724 N N . CYS B 1 217 ? -18.603 36.444 14.993 1.00 44.55 181 CYS B N 1
ATOM 2725 C CA . CYS B 1 217 ? -18.062 37.411 14.025 1.00 50.03 181 CYS B CA 1
ATOM 2726 C C . CYS B 1 217 ? -18.786 38.753 14.018 1.00 59.61 181 CYS B C 1
ATOM 2727 O O . CYS B 1 217 ? -18.153 39.827 14.122 1.00 67.62 181 CYS B O 1
ATOM 2730 N N . ALA B 1 218 ? -20.107 38.686 13.883 1.00 57.15 182 ALA B N 1
ATOM 2731 C CA . ALA B 1 218 ? -20.932 39.887 13.819 1.00 54.64 182 ALA B CA 1
ATOM 2732 C C . ALA B 1 218 ? -20.754 40.710 15.092 1.00 57.07 182 ALA B C 1
ATOM 2733 O O . ALA B 1 218 ? -20.628 41.941 15.034 1.00 68.66 182 ALA B O 1
ATOM 2743 N N . ASN B 1 220 ? -18.183 41.099 16.711 1.00 53.32 184 ASN B N 1
ATOM 2744 C CA . ASN B 1 220 ? -16.900 41.743 16.752 1.00 59.90 184 ASN B CA 1
ATOM 2745 C C . ASN B 1 220 ? -16.633 42.532 15.444 1.00 65.65 184 ASN B C 1
ATOM 2746 O O . ASN B 1 220 ? -15.545 43.097 15.258 1.00 66.48 184 ASN B O 1
ATOM 2751 N N . GLY B 1 221 ? -17.641 42.613 14.565 1.00 53.81 185 GLY B N 1
ATOM 2752 C CA . GLY B 1 221 ? -17.521 43.484 13.393 1.00 52.89 185 GLY B CA 1
ATOM 2753 C C . GLY B 1 221 ? -16.574 42.926 12.351 1.00 60.92 185 GLY B C 1
ATOM 2754 O O . GLY B 1 221 ? -15.940 43.680 11.612 1.00 71.34 185 GLY B O 1
ATOM 2755 N N . ILE B 1 222 ? -16.479 41.603 12.291 1.00 53.89 186 ILE B N 1
ATOM 2756 C CA . ILE B 1 222 ? -15.641 40.930 11.314 1.00 55.96 186 ILE B CA 1
ATOM 2757 C C . ILE B 1 222 ? -16.491 39.963 10.499 1.00 61.13 186 ILE B C 1
ATOM 2758 O O . ILE B 1 222 ? -17.522 39.479 10.967 1.00 57.02 186 ILE B O 1
ATOM 2763 N N . PRO B 1 223 ? -16.064 39.686 9.268 1.00 56.00 187 PRO B N 1
ATOM 2764 C CA . PRO B 1 223 ? -16.833 38.742 8.453 1.00 50.54 187 PRO B CA 1
ATOM 2765 C C . PRO B 1 223 ? -16.657 37.271 8.843 1.00 55.88 187 PRO B C 1
ATOM 2766 O O . PRO B 1 223 ? -15.579 36.866 9.293 1.00 64.94 187 PRO B O 1
ATOM 2770 N N . ALA B 1 224 ? -17.734 36.494 8.682 1.00 56.32 188 ALA B N 1
ATOM 2771 C CA . ALA B 1 224 ? -17.666 35.040 8.739 1.00 45.58 188 ALA B CA 1
ATOM 2772 C C . ALA B 1 224 ? -17.444 34.535 7.315 1.00 53.28 188 ALA B C 1
ATOM 2773 O O . ALA B 1 224 ? -18.158 34.945 6.385 1.00 55.29 188 ALA B O 1
ATOM 2775 N N . ILE B 1 225 ? -16.450 33.663 7.142 1.00 57.06 189 ILE B N 1
ATOM 2776 C CA . ILE B 1 225 ? -16.139 33.081 5.841 1.00 47.45 189 ILE B CA 1
ATOM 2777 C C . ILE B 1 225 ? -16.485 31.615 5.816 1.00 53.39 189 ILE B C 1
ATOM 2778 O O . ILE B 1 225 ? -15.959 30.833 6.597 1.00 51.14 189 ILE B O 1
ATOM 2783 N N . ASP B 1 226 ? -17.387 31.259 4.914 1.00 51.44 190 ASP B N 1
ATOM 2784 C CA . ASP B 1 226 ? -17.853 29.893 4.855 1.00 55.24 190 ASP B CA 1
ATOM 2785 C C . ASP B 1 226 ? -16.808 28.911 4.362 1.00 58.87 190 ASP B C 1
ATOM 2786 O O . ASP B 1 226 ? -15.909 29.270 3.577 1.00 57.08 190 ASP B O 1
ATOM 2791 N N . ALA B 1 227 ? -16.953 27.664 4.809 1.00 46.23 191 ALA B N 1
ATOM 2792 C CA . ALA B 1 227 ? -16.149 26.548 4.302 1.00 51.65 191 ALA B CA 1
ATOM 2793 C C . ALA B 1 227 ? -16.262 26.420 2.763 1.00 63.90 191 ALA B C 1
ATOM 2794 O O . ALA B 1 227 ? -17.278 26.793 2.162 1.00 64.61 191 ALA B O 1
ATOM 2796 N N . PRO B 1 228 ? -15.233 25.854 2.122 1.00 57.74 192 PRO B N 1
ATOM 2797 C CA . PRO B 1 228 ? -15.300 25.520 0.701 1.00 52.91 192 PRO B CA 1
ATOM 2798 C C . PRO B 1 228 ? -16.256 24.392 0.435 1.00 65.02 192 PRO B C 1
ATOM 2799 O O . PRO B 1 228 ? -16.456 23.547 1.313 1.00 65.60 192 PRO B O 1
ATOM 2803 N N . PHE B 1 229 ? -16.873 24.418 -0.743 1.00 71.65 193 PHE B N 1
ATOM 2804 C CA . PHE B 1 229 ? -17.726 23.345 -1.208 1.00 69.64 193 PHE B CA 1
ATOM 2805 C C . PHE B 1 229 ? -16.875 22.380 -2.013 1.00 79.42 193 PHE B C 1
ATOM 2806 O O . PHE B 1 229 ? -16.133 22.812 -2.905 1.00 87.54 193 PHE B O 1
ATOM 2814 N N . PHE B 1 230 ? -16.975 21.092 -1.709 1.00 82.57 194 PHE B N 1
ATOM 2815 C CA . PHE B 1 230 ? -16.098 20.080 -2.310 1.00 94.77 194 PHE B CA 1
ATOM 2816 C C . PHE B 1 230 ? -16.315 19.800 -3.798 1.00 91.01 194 PHE B C 1
ATOM 2817 O O . PHE B 1 230 ? -15.376 19.838 -4.599 1.00 93.03 194 PHE B O 1
ATOM 2825 N N . ASP B 1 231 ? -17.552 19.486 -4.159 1.00 86.91 195 ASP B N 1
ATOM 2826 C CA . ASP B 1 231 ? -17.849 19.075 -5.518 1.00 79.56 195 ASP B CA 1
ATOM 2827 C C . ASP B 1 231 ? -17.770 20.240 -6.485 1.00 85.18 195 ASP B C 1
ATOM 2828 O O . ASP B 1 231 ? -18.636 21.125 -6.504 1.00 91.57 195 ASP B O 1
ATOM 2833 N N . VAL B 1 232 ? -16.724 20.229 -7.298 1.00 84.94 196 VAL B N 1
ATOM 2834 C CA . VAL B 1 232 ? -16.557 21.231 -8.337 1.00 98.28 196 VAL B CA 1
ATOM 2835 C C . VAL B 1 232 ? -17.612 21.054 -9.436 1.00 103.04 196 VAL B C 1
ATOM 2836 O O . VAL B 1 232 ? -17.977 22.007 -10.125 1.00 102.82 196 VAL B O 1
ATOM 2840 N N . HIS B 1 233 ? -18.103 19.827 -9.580 1.00 106.31 197 HIS B N 1
ATOM 2841 C CA . HIS B 1 233 ? -19.032 19.477 -10.646 1.00 116.72 197 HIS B CA 1
ATOM 2842 C C . HIS B 1 233 ? -20.490 19.732 -10.290 1.00 115.25 197 HIS B C 1
ATOM 2843 O O . HIS B 1 233 ? -21.328 19.931 -11.168 1.00 112.56 197 HIS B O 1
ATOM 2850 N N . ASP B 1 234 ? -20.792 19.720 -8.999 1.00 113.51 198 ASP B N 1
ATOM 2851 C CA . ASP B 1 234 ? -22.150 19.967 -8.542 1.00 107.76 198 ASP B CA 1
ATOM 2852 C C . ASP B 1 234 ? -22.368 21.466 -8.348 1.00 102.21 198 ASP B C 1
ATOM 2853 O O . ASP B 1 234 ? -22.389 21.979 -7.218 1.00 100.31 198 ASP B O 1
ATOM 2858 N N . VAL B 1 235 ? -22.526 22.164 -9.467 1.00 97.05 199 VAL B N 1
ATOM 2859 C CA . VAL B 1 235 ? -22.825 23.586 -9.439 1.00 94.79 199 VAL B CA 1
ATOM 2860 C C . VAL B 1 235 ? -24.138 23.899 -8.715 1.00 92.85 199 VAL B C 1
ATOM 2861 O O . VAL B 1 235 ? -24.234 24.899 -8.017 1.00 94.63 199 VAL B O 1
ATOM 2865 N N . SER B 1 236 ? -25.134 23.034 -8.870 1.00 94.43 200 SER B N 1
ATOM 2866 C CA . SER B 1 236 ? -26.380 23.155 -8.127 1.00 93.84 200 SER B CA 1
ATOM 2867 C C . SER B 1 236 ? -26.138 23.179 -6.619 1.00 84.86 200 SER B C 1
ATOM 2868 O O . SER B 1 236 ? -26.595 24.086 -5.915 1.00 86.72 200 SER B O 1
ATOM 2871 N N . GLY B 1 237 ? -25.387 22.191 -6.142 1.00 70.38 201 GLY B N 1
ATOM 2872 C CA . GLY B 1 237 ? -25.037 22.085 -4.741 1.00 72.05 201 GLY B CA 1
ATOM 2873 C C . GLY B 1 237 ? -24.241 23.263 -4.228 1.00 83.66 201 GLY B C 1
ATOM 2874 O O . GLY B 1 237 ? -24.385 23.672 -3.073 1.00 87.68 201 GLY B O 1
ATOM 2875 N N . LEU B 1 238 ? -23.381 23.794 -5.086 1.00 79.83 202 LEU B N 1
ATOM 2876 C CA . LEU B 1 238 ? -22.579 24.948 -4.734 1.00 73.78 202 LEU B CA 1
ATOM 2877 C C . LEU B 1 238 ? -23.467 26.169 -4.551 1.00 74.03 202 LEU B C 1
ATOM 2878 O O . LEU B 1 238 ? -23.358 26.894 -3.550 1.00 65.56 202 LEU B O 1
ATOM 2883 N N . GLN B 1 239 ? -24.392 26.339 -5.493 1.00 69.95 203 GLN B N 1
ATOM 2884 C CA . GLN B 1 239 ? -25.347 27.434 -5.458 1.00 72.02 203 GLN B CA 1
ATOM 2885 C C . GLN B 1 239 ? -26.221 27.396 -4.194 1.00 76.38 203 GLN B C 1
ATOM 2886 O O . GLN B 1 239 ? -26.426 28.435 -3.556 1.00 75.20 203 GLN B O 1
ATOM 2892 N N . SER B 1 240 ? -26.765 26.219 -3.880 1.00 62.69 204 SER B N 1
ATOM 2893 C CA . SER B 1 240 ? -27.592 26.031 -2.690 1.00 60.99 204 SER B CA 1
ATOM 2894 C C . SER B 1 240 ? -26.849 26.317 -1.379 1.00 68.27 204 SER B C 1
ATOM 2895 O O . SER B 1 240 ? -27.335 27.081 -0.529 1.00 62.09 204 SER B O 1
ATOM 2898 N N . GLU B 1 241 ? -25.675 25.706 -1.215 1.00 56.53 205 GLU B N 1
ATOM 2899 C CA . GLU B 1 241 ? -24.922 25.912 0.008 1.00 53.93 205 GLU B CA 1
ATOM 2900 C C . GLU B 1 241 ? -24.490 27.377 0.189 1.00 62.06 205 GLU B C 1
ATOM 2901 O O . GLU B 1 241 ? -24.589 27.916 1.306 1.00 59.32 205 GLU B O 1
ATOM 2907 N N . THR B 1 242 ? -24.037 28.014 -0.885 1.00 54.57 206 THR B N 1
ATOM 2908 C CA . THR B 1 242 ? -23.586 29.393 -0.816 1.00 64.19 206 THR B CA 1
ATOM 2909 C C . THR B 1 242 ? -24.706 30.360 -0.399 1.00 59.23 206 THR B C 1
ATOM 2910 O O . THR B 1 242 ? -24.486 31.295 0.412 1.00 53.17 206 THR B O 1
ATOM 2914 N N . LEU B 1 243 ? -25.884 30.143 -0.989 1.00 57.03 207 LEU B N 1
ATOM 2915 C CA . LEU B 1 243 ? -27.091 30.898 -0.669 1.00 61.91 207 LEU B CA 1
ATOM 2916 C C . LEU B 1 243 ? -27.489 30.706 0.807 1.00 63.23 207 LEU B C 1
ATOM 2917 O O . LEU B 1 243 ? -27.795 31.681 1.528 1.00 63.77 207 LEU B O 1
ATOM 2922 N N . ARG B 1 244 ? -27.454 29.459 1.261 1.00 54.07 208 ARG B N 1
ATOM 2923 C CA . ARG B 1 244 ? -27.706 29.160 2.675 1.00 64.97 208 ARG B CA 1
ATOM 2924 C C . ARG B 1 244 ? -26.779 29.922 3.609 1.00 54.86 208 ARG B C 1
ATOM 2925 O O . ARG B 1 244 ? -27.224 30.437 4.627 1.00 57.45 208 ARG B O 1
ATOM 2933 N N . ALA B 1 245 ? -25.491 29.969 3.257 1.00 53.65 209 ALA B N 1
ATOM 2934 C CA . ALA B 1 245 ? -24.483 30.672 4.043 1.00 59.68 209 ALA B CA 1
ATOM 2935 C C . ALA B 1 245 ? -24.759 32.175 4.049 1.00 58.18 209 ALA B C 1
ATOM 2936 O O . ALA B 1 245 ? -24.686 32.815 5.089 1.00 59.59 209 ALA B O 1
ATOM 2938 N N . SER B 1 246 ? -25.081 32.741 2.888 1.00 53.46 210 SER B N 1
ATOM 2939 C CA . SER B 1 246 ? -25.413 34.174 2.853 1.00 61.52 210 SER B CA 1
ATOM 2940 C C . SER B 1 246 ? -26.637 34.532 3.737 1.00 51.49 210 SER B C 1
ATOM 2941 O O . SER B 1 246 ? -26.586 35.497 4.490 1.00 62.83 210 SER B O 1
ATOM 2944 N N . ASP B 1 247 ? -27.690 33.717 3.682 1.00 52.34 211 ASP B N 1
ATOM 2945 C CA . ASP B 1 247 ? -28.877 33.927 4.501 1.00 53.03 211 ASP B CA 1
ATOM 2946 C C . ASP B 1 247 ? -28.495 33.825 5.995 1.00 63.74 211 ASP B C 1
ATOM 2947 O O . ASP B 1 247 ? -28.997 34.601 6.815 1.00 57.14 211 ASP B O 1
ATOM 2952 N N . PHE B 1 248 ? -27.563 32.925 6.324 1.00 49.13 212 PHE B N 1
ATOM 2953 C CA . PHE B 1 248 ? -27.095 32.762 7.705 1.00 63.33 212 PHE B CA 1
ATOM 2954 C C . PHE B 1 248 ? -26.318 33.985 8.242 1.00 59.76 212 PHE B C 1
ATOM 2955 O O . PHE B 1 248 ? -26.284 34.230 9.466 1.00 46.25 212 PHE B O 1
ATOM 2963 N N . GLY B 1 249 ? -25.805 34.794 7.314 1.00 53.04 213 GLY B N 1
ATOM 2964 C CA . GLY B 1 249 ? -25.008 35.963 7.646 1.00 64.15 213 GLY B CA 1
ATOM 2965 C C . GLY B 1 249 ? -23.519 35.879 7.307 1.00 59.36 213 GLY B C 1
ATOM 2966 O O . GLY B 1 249 ? -22.789 36.842 7.491 1.00 65.09 213 GLY B O 1
ATOM 2967 N N . PHE B 1 250 ? -23.095 34.784 6.694 1.00 52.30 214 PHE B N 1
ATOM 2968 C CA . PHE B 1 250 ? -21.775 34.726 6.068 1.00 54.62 214 PHE B CA 1
ATOM 2969 C C . PHE B 1 250 ? -21.635 35.810 5.014 1.00 56.91 214 PHE B C 1
ATOM 2970 O O . PHE B 1 250 ? -22.573 36.089 4.262 1.00 66.52 214 PHE B O 1
ATOM 2978 N N . SER B 1 251 ? -20.449 36.406 4.965 1.00 65.44 215 SER B N 1
ATOM 2979 C CA . SER B 1 251 ? -20.162 37.528 4.074 1.00 58.04 215 SER B CA 1
ATOM 2980 C C . SER B 1 251 ? -19.336 36.989 2.947 1.00 56.07 215 SER B C 1
ATOM 2981 O O . SER B 1 251 ? -19.112 37.677 1.945 1.00 48.82 215 SER B O 1
ATOM 2984 N N . ALA B 1 252 ? -18.834 35.763 3.121 1.00 54.84 216 ALA B N 1
ATOM 2985 C CA . ALA B 1 252 ? -17.916 35.194 2.126 1.00 57.09 216 ALA B CA 1
ATOM 2986 C C . ALA B 1 252 ? -17.839 33.672 2.148 1.00 56.46 216 ALA B C 1
ATOM 2987 O O . ALA B 1 252 ? -18.365 33.016 3.047 1.00 53.36 216 ALA B O 1
ATOM 2989 N N . LYS B 1 253 ? -17.187 33.097 1.148 1.00 49.29 217 LYS B N 1
ATOM 2990 C CA . LYS B 1 253 ? -17.051 31.644 1.127 1.00 60.26 217 LYS B CA 1
ATOM 2991 C C . LYS B 1 253 ? -15.706 31.255 0.525 1.00 65.63 217 LYS B C 1
ATOM 2992 O O . LYS B 1 253 ? -15.268 31.864 -0.461 1.00 63.49 217 LYS B O 1
ATOM 2998 N N . ALA B 1 254 ? -15.031 30.273 1.116 1.00 64.34 218 ALA B N 1
ATOM 2999 C CA . ALA B 1 254 ? -13.763 29.815 0.550 1.00 63.58 218 ALA B CA 1
ATOM 3000 C C . ALA B 1 254 ? -14.026 28.931 -0.672 1.00 70.26 218 ALA B C 1
ATOM 3001 O O . ALA B 1 254 ? -15.158 28.507 -0.926 1.00 73.24 218 ALA B O 1
ATOM 3003 N N . ALA B 1 255 ? -12.963 28.617 -1.397 1.00 71.02 219 ALA B N 1
ATOM 3004 C CA . ALA B 1 255 ? -13.088 27.896 -2.650 1.00 72.96 219 ALA B CA 1
ATOM 3005 C C . ALA B 1 255 ? -11.817 27.132 -2.942 1.00 85.81 219 ALA B C 1
ATOM 3006 O O . ALA B 1 255 ? -10.742 27.489 -2.469 1.00 94.10 219 ALA B O 1
ATOM 3008 N N . ILE B 1 256 ? -11.942 26.078 -3.729 1.00 86.77 220 ILE B N 1
ATOM 3009 C CA . ILE B 1 256 ? -10.797 25.240 -4.021 1.00 91.58 220 ILE B CA 1
ATOM 3010 C C . ILE B 1 256 ? -10.641 25.065 -5.523 1.00 81.32 220 ILE B C 1
ATOM 3011 O O . ILE B 1 256 ? -9.842 24.247 -5.973 1.00 92.43 220 ILE B O 1
ATOM 3016 N N . HIS B 1 257 ? -11.432 25.805 -6.289 1.00 71.76 221 HIS B N 1
ATOM 3017 C CA . HIS B 1 257 ? -11.331 25.769 -7.740 1.00 78.67 221 HIS B CA 1
ATOM 3018 C C . HIS B 1 257 ? -11.919 27.038 -8.319 1.00 84.94 221 HIS B C 1
ATOM 3019 O O . HIS B 1 257 ? -13.004 27.452 -7.902 1.00 86.06 221 HIS B O 1
ATOM 3026 N N . PRO B 1 258 ? -11.204 27.666 -9.271 1.00 80.86 222 PRO B N 1
ATOM 3027 C CA . PRO B 1 258 ? -11.588 28.960 -9.855 1.00 80.17 222 PRO B CA 1
ATOM 3028 C C . PRO B 1 258 ? -12.988 28.950 -10.484 1.00 85.69 222 PRO B C 1
ATOM 3029 O O . PRO B 1 258 ? -13.608 30.010 -10.632 1.00 90.23 222 PRO B O 1
ATOM 3033 N N . ALA B 1 259 ? -13.488 27.767 -10.831 1.00 86.80 223 ALA B N 1
ATOM 3034 C CA . ALA B 1 259 ? -14.840 27.627 -11.367 1.00 85.60 223 ALA B CA 1
ATOM 3035 C C . ALA B 1 259 ? -15.910 28.037 -10.373 1.00 76.60 223 ALA B C 1
ATOM 3036 O O . ALA B 1 259 ? -17.041 28.377 -10.753 1.00 77.61 223 ALA B O 1
ATOM 3038 N N . GLN B 1 260 ? -15.561 27.959 -9.091 1.00 68.78 224 GLN B N 1
ATOM 3039 C CA . GLN B 1 260 ? -16.505 28.284 -8.031 1.00 68.23 224 GLN B CA 1
ATOM 3040 C C . GLN B 1 260 ? -16.571 29.782 -7.795 1.00 75.32 224 GLN B C 1
ATOM 3041 O O . GLN B 1 260 ? -17.550 30.264 -7.207 1.00 80.01 224 GLN B O 1
ATOM 3047 N N . ILE B 1 261 ? -15.554 30.511 -8.268 1.00 72.02 225 ILE B N 1
ATOM 3048 C CA . ILE B 1 261 ? -15.367 31.909 -7.867 1.00 71.24 225 ILE B CA 1
ATOM 3049 C C . ILE B 1 261 ? -16.497 32.851 -8.261 1.00 76.00 225 ILE B C 1
ATOM 3050 O O . ILE B 1 261 ? -16.971 33.633 -7.420 1.00 73.35 225 ILE B O 1
ATOM 3055 N N . SER B 1 262 ? -16.931 32.754 -9.517 1.00 73.68 226 SER B N 1
ATOM 3056 C CA . SER B 1 262 ? -17.955 33.657 -10.047 1.00 71.22 226 SER B CA 1
ATOM 3057 C C . SER B 1 262 ? -19.274 33.423 -9.336 1.00 63.04 226 SER B C 1
ATOM 3058 O O . SER B 1 262 ? -19.940 34.375 -8.944 1.00 64.60 226 SER B O 1
ATOM 3061 N N . THR B 1 263 ? -19.615 32.157 -9.117 1.00 60.85 227 THR B N 1
ATOM 3062 C CA . THR B 1 263 ? -20.816 31.815 -8.350 1.00 64.03 227 THR B CA 1
ATOM 3063 C C . THR B 1 263 ? -20.758 32.438 -6.962 1.00 66.98 227 THR B C 1
ATOM 3064 O O . THR B 1 263 ? -21.743 32.984 -6.464 1.00 70.88 227 THR B O 1
ATOM 3068 N N . ILE B 1 264 ? -19.602 32.304 -6.330 1.00 63.30 228 ILE B N 1
ATOM 3069 C CA . ILE B 1 264 ? -19.416 32.812 -4.990 1.00 67.51 228 ILE B CA 1
ATOM 3070 C C . ILE B 1 264 ? -19.451 34.333 -4.965 1.00 62.19 228 ILE B C 1
ATOM 3071 O O . ILE B 1 264 ? -20.178 34.927 -4.167 1.00 58.46 228 ILE B O 1
ATOM 3076 N N . ASN B 1 265 ? -18.730 34.956 -5.888 1.00 59.31 229 ASN B N 1
ATOM 3077 C CA . ASN B 1 265 ? -18.747 36.414 -6.002 1.00 57.14 229 ASN B CA 1
ATOM 3078 C C . ASN B 1 265 ? -20.135 36.981 -6.189 1.00 64.05 229 ASN B C 1
ATOM 3079 O O . ASN B 1 265 ? -20.549 37.860 -5.437 1.00 72.99 229 ASN B O 1
ATOM 3084 N N . THR B 1 266 ? -20.870 36.423 -7.148 1.00 62.06 230 THR B N 1
ATOM 3085 C CA . THR B 1 266 ? -22.203 36.905 -7.441 1.00 67.32 230 THR B CA 1
ATOM 3086 C C . THR B 1 266 ? -23.126 36.812 -6.246 1.00 68.54 230 THR B C 1
ATOM 3087 O O . THR B 1 266 ? -23.795 37.793 -5.918 1.00 66.23 230 THR B O 1
ATOM 3091 N N . LEU B 1 267 ? -23.146 35.656 -5.582 1.00 75.98 231 LEU B N 1
ATOM 3092 C CA . LEU B 1 267 ? -24.083 35.435 -4.482 1.00 68.23 231 LEU B CA 1
ATOM 3093 C C . LEU B 1 267 ? -23.787 36.236 -3.234 1.00 69.45 231 LEU B C 1
ATOM 3094 O O . LEU B 1 267 ? -24.704 36.532 -2.471 1.00 80.98 231 LEU B O 1
ATOM 3099 N N . PHE B 1 268 ? -22.534 36.629 -3.055 1.00 59.60 232 PHE B N 1
ATOM 3100 C CA . PHE B 1 268 ? -22.168 37.443 -1.912 1.00 60.66 232 PHE B CA 1
ATOM 3101 C C . PHE B 1 268 ? -22.106 38.900 -2.335 1.00 73.23 232 PHE B C 1
ATOM 3102 O O . PHE B 1 268 ? -21.571 39.740 -1.609 1.00 77.05 232 PHE B O 1
ATOM 3110 N N . THR B 1 269 ? -22.661 39.210 -3.510 1.00 73.13 233 THR B N 1
ATOM 3111 C CA . THR B 1 269 ? -22.672 40.603 -3.965 1.00 71.66 233 THR B CA 1
ATOM 3112 C C . THR B 1 269 ? -24.047 41.226 -3.813 1.00 68.93 233 THR B C 1
ATOM 3113 O O . THR B 1 269 ? -25.025 40.713 -4.343 1.00 84.49 233 THR B O 1
ATOM 3117 N N . PRO B 1 270 ? -24.118 42.358 -3.104 1.00 70.59 234 PRO B N 1
ATOM 3118 C CA . PRO B 1 270 ? -25.364 43.083 -2.814 1.00 75.34 234 PRO B CA 1
ATOM 3119 C C . PRO B 1 270 ? -26.037 43.518 -4.122 1.00 78.87 234 PRO B C 1
ATOM 3120 O O . PRO B 1 270 ? -25.334 43.740 -5.104 1.00 77.37 234 PRO B O 1
ATOM 3124 N N . THR B 1 271 ? -27.363 43.589 -4.150 1.00 80.29 235 THR B N 1
ATOM 3125 C CA . THR B 1 271 ? -28.087 44.022 -5.347 1.00 84.13 235 THR B CA 1
ATOM 3126 C C . THR B 1 271 ? -28.165 45.541 -5.467 1.00 84.13 235 THR B C 1
ATOM 3127 O O . THR B 1 271 ? -28.037 46.249 -4.482 1.00 83.29 235 THR B O 1
ATOM 3131 N N . ALA B 1 272 ? -28.364 46.031 -6.686 1.00 83.55 236 ALA B N 1
ATOM 3132 C CA . ALA B 1 272 ? -28.561 47.454 -6.922 1.00 88.78 236 ALA B CA 1
ATOM 3133 C C . ALA B 1 272 ? -29.652 48.053 -6.041 1.00 86.97 236 ALA B C 1
ATOM 3134 O O . ALA B 1 272 ? -29.505 49.171 -5.541 1.00 90.94 236 ALA B O 1
ATOM 3136 N N . ALA B 1 273 ? -30.743 47.313 -5.860 1.00 88.92 237 ALA B N 1
ATOM 3137 C CA . ALA B 1 273 ? -31.816 47.713 -4.941 1.00 95.73 237 ALA B CA 1
ATOM 3138 C C . ALA B 1 273 ? -31.280 47.931 -3.513 1.00 85.99 237 ALA B C 1
ATOM 3139 O O . ALA B 1 273 ? -31.560 48.951 -2.891 1.00 93.13 237 ALA B O 1
ATOM 3141 N N . GLU B 1 274 ? -30.504 46.975 -3.011 1.00 77.63 238 GLU B N 1
ATOM 3142 C CA . GLU B 1 274 ? -29.859 47.082 -1.700 1.00 86.31 238 GLU B CA 1
ATOM 3143 C C . GLU B 1 274 ? -28.895 48.271 -1.632 1.00 98.55 238 GLU B C 1
ATOM 3144 O O . GLU B 1 274 ? -28.878 49.005 -0.637 1.00 102.09 238 GLU B O 1
ATOM 3150 N N . ILE B 1 275 ? -28.042 48.404 -2.651 1.00 101.92 239 ILE B N 1
ATOM 3151 C CA . ILE B 1 275 ? -27.034 49.464 -2.689 1.00 105.85 239 ILE B CA 1
ATOM 3152 C C . ILE B 1 275 ? -27.707 50.827 -2.630 1.00 113.93 239 ILE B C 1
ATOM 3153 O O . ILE B 1 275 ? -27.180 51.756 -2.026 1.00 119.57 239 ILE B O 1
ATOM 3158 N N . ARG B 1 276 ? -28.873 50.937 -3.261 1.00 115.03 240 ARG B N 1
ATOM 3159 C CA . ARG B 1 276 ? -29.705 52.129 -3.146 1.00 119.74 240 ARG B CA 1
ATOM 3160 C C . ARG B 1 276 ? -30.294 52.253 -1.733 1.00 120.77 240 ARG B C 1
ATOM 3161 O O . ARG B 1 276 ? -29.634 52.698 -0.790 1.00 120.47 240 ARG B O 1
ATOM 3163 N N . ASP C 1 41 ? -52.020 35.934 34.371 1.00 107.20 5 ASP C N 1
ATOM 3164 C CA . ASP C 1 41 ? -50.972 34.968 34.065 1.00 107.00 5 ASP C CA 1
ATOM 3165 C C . ASP C 1 41 ? -50.445 35.003 32.632 1.00 94.59 5 ASP C C 1
ATOM 3166 O O . ASP C 1 41 ? -51.179 34.777 31.672 1.00 80.41 5 ASP C O 1
ATOM 3171 N N . THR C 1 42 ? -49.156 35.275 32.508 1.00 93.67 6 THR C N 1
ATOM 3172 C CA . THR C 1 42 ? -48.549 35.533 31.215 1.00 91.60 6 THR C CA 1
ATOM 3173 C C . THR C 1 42 ? -48.598 34.310 30.291 1.00 89.62 6 THR C C 1
ATOM 3174 O O . THR C 1 42 ? -48.604 34.453 29.069 1.00 86.07 6 THR C O 1
ATOM 3178 N N . TYR C 1 43 ? -48.512 33.117 30.878 1.00 91.11 7 TYR C N 1
ATOM 3179 C CA . TYR C 1 43 ? -48.515 31.879 30.092 1.00 98.82 7 TYR C CA 1
ATOM 3180 C C . TYR C 1 43 ? -49.808 31.659 29.284 1.00 106.20 7 TYR C C 1
ATOM 3181 O O . TYR C 1 43 ? -49.791 31.081 28.199 1.00 113.36 7 TYR C O 1
ATOM 3190 N N . GLN C 1 44 ? -50.937 32.080 29.845 1.00 108.40 8 GLN C N 1
ATOM 3191 C CA . GLN C 1 44 ? -52.222 31.952 29.152 1.00 111.67 8 GLN C CA 1
ATOM 3192 C C . GLN C 1 44 ? -52.313 32.795 27.903 1.00 106.18 8 GLN C C 1
ATOM 3193 O O . GLN C 1 44 ? -53.035 32.461 26.967 1.00 113.26 8 GLN C O 1
ATOM 3199 N N . THR C 1 45 ? -51.605 33.917 27.909 1.00 91.63 9 THR C N 1
ATOM 3200 C CA . THR C 1 45 ? -51.649 34.861 26.808 1.00 84.05 9 THR C CA 1
ATOM 3201 C C . THR C 1 45 ? -51.078 34.224 25.540 1.00 81.81 9 THR C C 1
ATOM 3202 O O . THR C 1 45 ? -50.190 33.397 25.629 1.00 84.32 9 THR C O 1
ATOM 3206 N N . ARG C 1 46 ? -51.653 34.535 24.377 1.00 82.61 10 ARG C N 1
ATOM 3207 C CA . ARG C 1 46 ? -51.254 33.919 23.102 1.00 78.77 10 ARG C CA 1
ATOM 3208 C C . ARG C 1 46 ? -50.836 34.989 22.096 1.00 83.03 10 ARG C C 1
ATOM 3209 O O . ARG C 1 46 ? -49.873 34.802 21.341 1.00 92.73 10 ARG C O 1
ATOM 3217 N N . SER C 1 47 ? -51.548 36.109 22.109 1.00 83.56 11 SER C N 1
ATOM 3218 C CA . SER C 1 47 ? -51.334 37.180 21.153 1.00 75.64 11 SER C CA 1
ATOM 3219 C C . SER C 1 47 ? -50.941 38.489 21.850 1.00 80.60 11 SER C C 1
ATOM 3220 O O . SER C 1 47 ? -51.543 38.848 22.849 1.00 78.51 11 SER C O 1
ATOM 3223 N N . TRP C 1 48 ? -49.856 39.123 21.390 1.00 73.34 12 TRP C N 1
ATOM 3224 C CA . TRP C 1 48 ? -49.457 40.446 21.867 1.00 73.05 12 TRP C CA 1
ATOM 3225 C C . TRP C 1 48 ? -49.493 41.428 20.692 1.00 81.95 12 TRP C C 1
ATOM 3226 O O . TRP C 1 48 ? -48.745 41.294 19.737 1.00 73.86 12 TRP C O 1
ATOM 3237 N N . LEU C 1 49 ? -50.397 42.408 20.754 1.00 84.45 13 LEU C N 1
ATOM 3238 C CA . LEU C 1 49 ? -50.604 43.319 19.622 1.00 81.20 13 LEU C CA 1
ATOM 3239 C C . LEU C 1 49 ? -50.015 44.700 19.865 1.00 80.50 13 LEU C C 1
ATOM 3240 O O . LEU C 1 49 ? -50.415 45.401 20.793 1.00 84.54 13 LEU C O 1
ATOM 3245 N N . PHE C 1 50 ? -49.090 45.090 18.998 1.00 81.09 14 PHE C N 1
ATOM 3246 C CA . PHE C 1 50 ? -48.530 46.423 19.006 1.00 81.84 14 PHE C CA 1
ATOM 3247 C C . PHE C 1 50 ? -49.473 47.410 18.310 1.00 97.24 14 PHE C C 1
ATOM 3248 O O . PHE C 1 50 ? -49.889 47.212 17.165 1.00 96.79 14 PHE C O 1
ATOM 3256 N N . THR C 1 51 ? -49.843 48.452 19.043 1.00 104.88 15 THR C N 1
ATOM 3257 C CA . THR C 1 51 ? -50.478 49.634 18.466 1.00 111.84 15 THR C CA 1
ATOM 3258 C C . THR C 1 51 ? -49.754 50.878 18.993 1.00 107.01 15 THR C C 1
ATOM 3259 O O . THR C 1 51 ? -49.447 50.979 20.186 1.00 97.43 15 THR C O 1
ATOM 3263 N N . PRO C 1 52 ? -49.410 51.800 18.083 1.00 111.44 16 PRO C N 1
ATOM 3264 C CA . PRO C 1 52 ? -48.680 53.019 18.465 1.00 112.10 16 PRO C CA 1
ATOM 3265 C C . PRO C 1 52 ? -49.470 53.882 19.452 1.00 109.88 16 PRO C C 1
ATOM 3266 O O . PRO C 1 52 ? -50.713 54.001 19.360 1.00 107.80 16 PRO C O 1
ATOM 3270 N N . ALA C 1 53 ? -48.730 54.536 20.337 1.00 98.23 17 ALA C N 1
ATOM 3271 C CA . ALA C 1 53 ? -49.315 55.347 21.387 1.00 105.56 17 ALA C CA 1
ATOM 3272 C C . ALA C 1 53 ? -50.134 56.494 20.809 1.00 114.01 17 ALA C C 1
ATOM 3273 O O . ALA C 1 53 ? -51.183 56.847 21.349 1.00 118.65 17 ALA C O 1
ATOM 3275 N N . THR C 1 54 ? -49.661 57.062 19.707 1.00 117.28 18 THR C N 1
ATOM 3276 C CA . THR C 1 54 ? -50.401 58.113 19.033 1.00 132.62 18 THR C CA 1
ATOM 3277 C C . THR C 1 54 ? -51.744 57.582 18.533 1.00 142.21 18 THR C C 1
ATOM 3278 O O . THR C 1 54 ? -51.793 56.538 17.884 1.00 149.04 18 THR C O 1
ATOM 3282 N N . ARG C 1 55 ? -52.789 58.383 18.760 1.00 148.44 19 ARG C N 1
ATOM 3283 C CA . ARG C 1 55 ? -54.211 58.060 18.536 1.00 153.60 19 ARG C CA 1
ATOM 3284 C C . ARG C 1 55 ? -55.050 58.712 19.630 1.00 152.38 19 ARG C C 1
ATOM 3285 O O . ARG C 1 55 ? -55.116 58.215 20.756 1.00 147.03 19 ARG C O 1
ATOM 3287 N N . GLY C 1 66 ? -59.394 40.267 18.580 1.00 97.17 30 GLY C N 1
ATOM 3288 C CA . GLY C 1 66 ? -59.208 40.489 20.004 1.00 120.10 30 GLY C CA 1
ATOM 3289 C C . GLY C 1 66 ? -57.911 40.004 20.671 1.00 116.88 30 GLY C C 1
ATOM 3290 O O . GLY C 1 66 ? -57.796 38.841 21.076 1.00 108.69 30 GLY C O 1
ATOM 3291 N N . ALA C 1 67 ? -56.916 40.887 20.762 1.00 112.19 31 ALA C N 1
ATOM 3292 C CA . ALA C 1 67 ? -55.632 40.543 21.375 1.00 95.15 31 ALA C CA 1
ATOM 3293 C C . ALA C 1 67 ? -55.775 40.247 22.868 1.00 97.46 31 ALA C C 1
ATOM 3294 O O . ALA C 1 67 ? -56.586 40.872 23.555 1.00 100.60 31 ALA C O 1
ATOM 3296 N N . ASP C 1 68 ? -54.987 39.302 23.372 1.00 91.12 32 ASP C N 1
ATOM 3297 C CA . ASP C 1 68 ? -55.015 38.986 24.810 1.00 91.76 32 ASP C CA 1
ATOM 3298 C C . ASP C 1 68 ? -54.339 40.079 25.617 1.00 86.36 32 ASP C C 1
ATOM 3299 O O . ASP C 1 68 ? -54.679 40.309 26.771 1.00 92.81 32 ASP C O 1
ATOM 3304 N N . VAL C 1 69 ? -53.326 40.702 25.029 1.00 82.41 33 VAL C N 1
ATOM 3305 C CA . VAL C 1 69 ? -52.649 41.822 25.653 1.00 85.07 33 VAL C CA 1
ATOM 3306 C C . VAL C 1 69 ? -52.415 42.841 24.549 1.00 87.01 33 VAL C C 1
ATOM 3307 O O . VAL C 1 69 ? -52.078 42.484 23.418 1.00 81.30 33 VAL C O 1
ATOM 3311 N N . ALA C 1 70 ? -52.732 44.106 24.835 1.00 81.53 34 ALA C N 1
ATOM 3312 C CA . ALA C 1 70 ? -52.415 45.192 23.928 1.00 82.23 34 ALA C CA 1
ATOM 3313 C C . ALA C 1 70 ? -51.114 45.869 24.402 1.00 83.99 34 ALA C C 1
ATOM 3314 O O . ALA C 1 70 ? -50.955 46.171 25.595 1.00 86.51 34 ALA C O 1
ATOM 3316 N N . ILE C 1 71 ? -50.205 46.114 23.464 1.00 87.19 35 ILE C N 1
ATOM 3317 C CA . ILE C 1 71 ? -48.967 46.844 23.761 1.00 80.81 35 ILE C CA 1
ATOM 3318 C C . ILE C 1 71 ? -48.997 48.210 23.109 1.00 90.06 35 ILE C C 1
ATOM 3319 O O . ILE C 1 71 ? -48.867 48.346 21.890 1.00 94.31 35 ILE C O 1
ATOM 3324 N N . ILE C 1 72 ? -49.178 49.225 23.933 1.00 88.57 36 ILE C N 1
ATOM 3325 C CA . ILE C 1 72 ? -49.080 50.589 23.498 1.00 86.11 36 ILE C CA 1
ATOM 3326 C C . ILE C 1 72 ? -47.613 50.913 23.232 1.00 87.03 36 ILE C C 1
ATOM 3327 O O . ILE C 1 72 ? -46.741 50.620 24.058 1.00 86.49 36 ILE C O 1
ATOM 3332 N N . ASP C 1 73 ? -47.320 51.375 22.025 1.00 89.67 37 ASP C N 1
ATOM 3333 C CA . ASP C 1 73 ? -45.935 51.513 21.585 1.00 88.92 37 ASP C CA 1
ATOM 3334 C C . ASP C 1 73 ? -45.422 52.955 21.507 1.00 93.57 37 ASP C C 1
ATOM 3335 O O . ASP C 1 73 ? -46.016 53.787 20.838 1.00 91.18 37 ASP C O 1
ATOM 3340 N N . LEU C 1 74 ? -44.306 53.229 22.185 1.00 89.64 38 LEU C N 1
ATOM 3341 C CA . LEU C 1 74 ? -43.638 54.528 22.085 1.00 90.80 38 LEU C CA 1
ATOM 3342 C C . LEU C 1 74 ? -42.433 54.454 21.153 1.00 98.31 38 LEU C C 1
ATOM 3343 O O . LEU C 1 74 ? -41.833 55.483 20.852 1.00 93.38 38 LEU C O 1
ATOM 3348 N N . GLU C 1 75 ? -42.099 53.252 20.672 1.00 93.62 39 GLU C N 1
ATOM 3349 C CA . GLU C 1 75 ? -40.820 53.054 19.985 1.00 97.07 39 GLU C CA 1
ATOM 3350 C C . GLU C 1 75 ? -40.926 53.097 18.460 1.00 102.05 39 GLU C C 1
ATOM 3351 O O . GLU C 1 75 ? -41.158 54.166 17.886 1.00 100.71 39 GLU C O 1
ATOM 3357 N N . ASP C 1 76 ? -40.753 51.941 17.817 1.00 95.59 40 ASP C N 1
ATOM 3358 C CA . ASP C 1 76 ? -40.407 51.892 16.397 1.00 107.06 40 ASP C CA 1
ATOM 3359 C C . ASP C 1 76 ? -41.521 52.317 15.438 1.00 109.80 40 ASP C C 1
ATOM 3360 O O . ASP C 1 76 ? -41.262 52.674 14.291 1.00 117.80 40 ASP C O 1
ATOM 3365 N N . SER C 1 77 ? -42.758 52.284 15.908 1.00 101.49 41 SER C N 1
ATOM 3366 C CA . SER C 1 77 ? -43.881 52.750 15.116 1.00 98.85 41 SER C CA 1
ATOM 3367 C C . SER C 1 77 ? -44.033 54.271 15.214 1.00 108.44 41 SER C C 1
ATOM 3368 O O . SER C 1 77 ? -44.596 54.917 14.320 1.00 107.70 41 SER C O 1
ATOM 3371 N N . VAL C 1 78 ? -43.523 54.835 16.307 1.00 108.40 42 VAL C N 1
ATOM 3372 C CA . VAL C 1 78 ? -43.576 56.277 16.534 1.00 107.03 42 VAL C CA 1
ATOM 3373 C C . VAL C 1 78 ? -42.338 57.004 16.014 1.00 114.69 42 VAL C C 1
ATOM 3374 O O . VAL C 1 78 ? -41.208 56.662 16.374 1.00 121.15 42 VAL C O 1
ATOM 3378 N N . SER C 1 79 ? -42.555 58.027 15.193 1.00 109.83 43 SER C N 1
ATOM 3379 C CA . SER C 1 79 ? -41.469 58.861 14.705 1.00 115.00 43 SER C CA 1
ATOM 3380 C C . SER C 1 79 ? -40.807 59.589 15.865 1.00 120.76 43 SER C C 1
ATOM 3381 O O . SER C 1 79 ? -41.356 59.644 16.967 1.00 122.20 43 SER C O 1
ATOM 3384 N N . GLN C 1 80 ? -39.610 60.117 15.621 1.00 103.29 44 GLN C N 1
ATOM 3385 C CA . GLN C 1 80 ? -38.871 60.860 16.644 1.00 103.71 44 GLN C CA 1
ATOM 3386 C C . GLN C 1 80 ? -39.557 62.174 17.003 1.00 113.42 44 GLN C C 1
ATOM 3387 O O . GLN C 1 80 ? -39.507 62.627 18.150 1.00 114.81 44 GLN C O 1
ATOM 3393 N N . ALA C 1 81 ? -40.210 62.781 16.017 1.00 115.24 45 ALA C N 1
ATOM 3394 C CA . ALA C 1 81 ? -40.907 64.039 16.234 1.00 121.46 45 ALA C CA 1
ATOM 3395 C C . ALA C 1 81 ? -42.139 63.846 17.103 1.00 121.08 45 ALA C C 1
ATOM 3396 O O . ALA C 1 81 ? -42.608 64.766 17.756 1.00 123.46 45 ALA C O 1
ATOM 3398 N N . ASP C 1 82 ? -42.617 62.614 17.149 1.00 119.72 46 ASP C N 1
ATOM 3399 C CA . ASP C 1 82 ? -43.906 62.287 17.737 1.00 121.41 46 ASP C CA 1
ATOM 3400 C C . ASP C 1 82 ? -43.797 61.781 19.182 1.00 116.75 46 ASP C C 1
ATOM 3401 O O . ASP C 1 82 ? -44.804 61.448 19.809 1.00 117.01 46 ASP C O 1
ATOM 3406 N N . LYS C 1 83 ? -42.574 61.744 19.706 1.00 112.43 47 LYS C N 1
ATOM 3407 C CA . LYS C 1 83 ? -42.297 61.118 21.001 1.00 111.28 47 LYS C CA 1
ATOM 3408 C C . LYS C 1 83 ? -43.020 61.790 22.160 1.00 107.17 47 LYS C C 1
ATOM 3409 O O . LYS C 1 83 ? -43.533 61.108 23.048 1.00 99.37 47 LYS C O 1
ATOM 3415 N N . GLU C 1 84 ? -43.053 63.117 22.161 1.00 111.33 48 GLU C N 1
ATOM 3416 C CA . GLU C 1 84 ? -43.747 63.829 23.227 1.00 114.81 48 GLU C CA 1
ATOM 3417 C C . GLU C 1 84 ? -45.265 63.647 23.214 1.00 115.60 48 GLU C C 1
ATOM 3418 O O . GLU C 1 84 ? -45.844 63.300 24.243 1.00 114.28 48 GLU C O 1
ATOM 3424 N N . GLN C 1 85 ? -45.891 63.829 22.052 1.00 114.00 49 GLN C N 1
ATOM 3425 C CA . GLN C 1 85 ? -47.316 63.557 21.890 1.00 120.05 49 GLN C CA 1
ATOM 3426 C C . GLN C 1 85 ? -47.683 62.197 22.443 1.00 113.86 49 GLN C C 1
ATOM 3427 O O . GLN C 1 85 ? -48.487 62.078 23.385 1.00 105.12 49 GLN C O 1
ATOM 3433 N N . ALA C 1 86 ? -47.064 61.183 21.842 1.00 112.40 50 ALA C N 1
ATOM 3434 C CA . ALA C 1 86 ? -47.341 59.791 22.146 1.00 109.18 50 ALA C CA 1
ATOM 3435 C C . ALA C 1 86 ? -47.101 59.503 23.598 1.00 106.43 50 ALA C C 1
ATOM 3436 O O . ALA C 1 86 ? -47.877 58.796 24.222 1.00 104.92 50 ALA C O 1
ATOM 3438 N N . ARG C 1 87 ? -46.042 60.073 24.147 1.00 105.45 51 ARG C N 1
ATOM 3439 C CA . ARG C 1 87 ? -45.751 59.893 25.561 1.00 103.14 51 ARG C CA 1
ATOM 3440 C C . ARG C 1 87 ? -46.974 60.231 26.443 1.00 110.60 51 ARG C C 1
ATOM 3441 O O . ARG C 1 87 ? -47.619 59.339 27.008 1.00 110.84 51 ARG C O 1
ATOM 3449 N N . GLN C 1 88 ? -47.398 61.488 26.413 1.00 120.12 52 GLN C N 1
ATOM 3450 C CA . GLN C 1 88 ? -48.457 61.917 27.326 1.00 122.69 52 GLN C CA 1
ATOM 3451 C C . GLN C 1 88 ? -49.818 61.310 27.029 1.00 115.53 52 GLN C C 1
ATOM 3452 O O . GLN C 1 88 ? -50.615 61.088 27.933 1.00 117.42 52 GLN C O 1
ATOM 3458 N N . LYS C 1 89 ? -50.067 61.031 25.754 1.00 106.49 53 LYS C N 1
ATOM 3459 C CA . LYS C 1 89 ? -51.289 60.359 25.340 1.00 109.42 53 LYS C CA 1
ATOM 3460 C C . LYS C 1 89 ? -51.337 58.970 25.963 1.00 109.50 53 LYS C C 1
ATOM 3461 O O . LYS C 1 89 ? -52.359 58.553 26.506 1.00 107.90 53 LYS C O 1
ATOM 3467 N N . ALA C 1 90 ? -50.215 58.262 25.883 1.00 97.58 54 ALA C N 1
ATOM 3468 C CA . ALA C 1 90 ? -50.101 56.926 26.453 1.00 97.60 54 ALA C CA 1
ATOM 3469 C C . ALA C 1 90 ? -50.281 56.968 27.965 1.00 104.67 54 ALA C C 1
ATOM 3470 O O . ALA C 1 90 ? -50.916 56.092 28.550 1.00 99.73 54 ALA C O 1
ATOM 3472 N N . ILE C 1 91 ? -49.716 57.994 28.592 1.00 115.63 55 ILE C N 1
ATOM 3473 C CA . ILE C 1 91 ? -49.797 58.145 30.038 1.00 127.82 55 ILE C CA 1
ATOM 3474 C C . ILE C 1 91 ? -51.248 58.304 30.477 1.00 134.66 55 ILE C C 1
ATOM 3475 O O . ILE C 1 91 ? -51.662 57.751 31.496 1.00 137.62 55 ILE C O 1
ATOM 3480 N N . SER C 1 92 ? -52.016 59.062 29.703 1.00 135.94 56 SER C N 1
ATOM 3481 C CA . SER C 1 92 ? -53.431 59.255 29.990 1.00 143.42 56 SER C CA 1
ATOM 3482 C C . SER C 1 92 ? -53.824 58.560 31.289 1.00 113.12 56 SER C C 1
ATOM 3483 O O . SER C 1 92 ? -54.255 57.407 31.281 1.00 106.35 56 SER C O 1
ATOM 3486 N N . LEU C 1 102 ? -58.991 44.254 31.503 1.00 116.16 66 LEU C N 1
ATOM 3487 C CA . LEU C 1 102 ? -58.113 43.596 30.532 1.00 123.66 66 LEU C CA 1
ATOM 3488 C C . LEU C 1 102 ? -56.680 44.178 30.564 1.00 121.43 66 LEU C C 1
ATOM 3489 O O . LEU C 1 102 ? -56.492 45.397 30.538 1.00 121.04 66 LEU C O 1
ATOM 3491 N N . PRO C 1 103 ? -55.661 43.304 30.624 1.00 119.48 67 PRO C N 1
ATOM 3492 C CA . PRO C 1 103 ? -54.289 43.745 30.918 1.00 113.78 67 PRO C CA 1
ATOM 3493 C C . PRO C 1 103 ? -53.627 44.526 29.785 1.00 107.65 67 PRO C C 1
ATOM 3494 O O . PRO C 1 103 ? -53.762 44.190 28.607 1.00 99.91 67 PRO C O 1
ATOM 3498 N N . LEU C 1 104 ? -52.838 45.521 30.173 1.00 87.25 68 LEU C N 1
ATOM 3499 C CA . LEU C 1 104 ? -52.316 46.491 29.227 1.00 107.80 68 LEU C CA 1
ATOM 3500 C C . LEU C 1 104 ? -50.780 46.528 29.291 1.00 102.02 68 LEU C C 1
ATOM 3501 O O . LEU C 1 104 ? -50.195 46.449 30.369 1.00 94.65 68 LEU C O 1
ATOM 3506 N N . ALA C 1 105 ? -50.129 46.602 28.135 1.00 82.72 69 ALA C N 1
ATOM 3507 C CA . ALA C 1 105 ? -48.673 46.692 28.097 1.00 80.68 69 ALA C CA 1
ATOM 3508 C C . ALA C 1 105 ? -48.247 48.021 27.484 1.00 80.58 69 ALA C C 1
ATOM 3509 O O . ALA C 1 105 ? -48.931 48.571 26.624 1.00 81.78 69 ALA C O 1
ATOM 3511 N N . LEU C 1 106 ? -47.095 48.520 27.922 1.00 82.11 70 LEU C N 1
ATOM 3512 C CA . LEU C 1 106 ? -46.477 49.724 27.357 1.00 81.18 70 LEU C CA 1
ATOM 3513 C C . LEU C 1 106 ? -45.020 49.445 27.001 1.00 84.34 70 LEU C C 1
ATOM 3514 O O . LEU C 1 106 ? -44.215 49.080 27.862 1.00 84.44 70 LEU C O 1
ATOM 3519 N N . ARG C 1 107 ? -44.697 49.549 25.717 1.00 81.04 71 ARG C N 1
ATOM 3520 C CA . ARG C 1 107 ? -43.313 49.526 25.300 1.00 75.78 71 ARG C CA 1
ATOM 3521 C C . ARG C 1 107 ? -42.753 50.932 25.271 1.00 86.08 71 ARG C C 1
ATOM 3522 O O . ARG C 1 107 ? -43.174 51.757 24.458 1.00 77.80 71 ARG C O 1
ATOM 3530 N N . ILE C 1 108 ? -41.834 51.202 26.200 1.00 75.52 72 ILE C N 1
ATOM 3531 C CA . ILE C 1 108 ? -41.142 52.477 26.244 1.00 79.02 72 ILE C CA 1
ATOM 3532 C C . ILE C 1 108 ? -39.945 52.430 25.292 1.00 75.25 72 ILE C C 1
ATOM 3533 O O . ILE C 1 108 ? -39.593 51.365 24.791 1.00 90.08 72 ILE C O 1
ATOM 3538 N N . ASN C 1 109 ? -39.291 53.564 25.072 1.00 76.09 73 ASN C N 1
ATOM 3539 C CA . ASN C 1 109 ? -38.050 53.593 24.293 1.00 75.47 73 ASN C CA 1
ATOM 3540 C C . ASN C 1 109 ? -36.897 53.019 25.092 1.00 76.65 73 ASN C C 1
ATOM 3541 O O . ASN C 1 109 ? -36.962 52.985 26.321 1.00 81.48 73 ASN C O 1
ATOM 3546 N N . GLY C 1 110 ? -35.819 52.645 24.403 1.00 72.86 74 GLY C N 1
ATOM 3547 C CA . GLY C 1 110 ? -34.677 52.021 25.054 1.00 71.33 74 GLY C CA 1
ATOM 3548 C C . GLY C 1 110 ? -34.031 52.834 26.164 1.00 73.19 74 GLY C C 1
ATOM 3549 O O . GLY C 1 110 ? -33.954 54.066 26.084 1.00 80.11 74 GLY C O 1
ATOM 3550 N N . LEU C 1 111 ? -33.550 52.152 27.194 1.00 75.47 75 LEU C N 1
ATOM 3551 C CA . LEU C 1 111 ? -32.844 52.808 28.303 1.00 80.10 75 LEU C CA 1
ATOM 3552 C C . LEU C 1 111 ? -31.623 53.616 27.876 1.00 71.14 75 LEU C C 1
ATOM 3553 O O . LEU C 1 111 ? -31.263 54.602 28.536 1.00 74.47 75 LEU C O 1
ATOM 3558 N N . ASP C 1 112 ? -31.003 53.216 26.766 1.00 78.05 76 ASP C N 1
ATOM 3559 C CA . ASP C 1 112 ? -29.826 53.910 26.224 1.00 72.82 76 ASP C CA 1
ATOM 3560 C C . ASP C 1 112 ? -30.215 55.019 25.221 1.00 77.84 76 ASP C C 1
ATOM 3561 O O . ASP C 1 112 ? -29.349 55.515 24.488 1.00 78.38 76 ASP C O 1
ATOM 3566 N N . THR C 1 113 ? -31.499 55.399 25.186 1.00 74.09 77 THR C N 1
ATOM 3567 C CA . THR C 1 113 ? -31.973 56.555 24.389 1.00 84.56 77 THR C CA 1
ATOM 3568 C C . THR C 1 113 ? -32.473 57.711 25.286 1.00 84.56 77 THR C C 1
ATOM 3569 O O . THR C 1 113 ? -33.067 57.470 26.346 1.00 86.30 77 THR C O 1
ATOM 3573 N N . ARG C 1 114 ? -32.266 58.951 24.846 1.00 80.51 78 ARG C N 1
ATOM 3574 C CA . ARG C 1 114 ? -32.859 60.102 25.511 1.00 82.76 78 ARG C CA 1
ATOM 3575 C C . ARG C 1 114 ? -34.389 59.962 25.603 1.00 96.66 78 ARG C C 1
ATOM 3576 O O . ARG C 1 114 ? -34.996 60.293 26.624 1.00 83.85 78 ARG C O 1
ATOM 3584 N N . ALA C 1 115 ? -35.005 59.465 24.534 1.00 82.99 79 ALA C N 1
ATOM 3585 C CA . ALA C 1 115 ? -36.432 59.161 24.539 1.00 83.25 79 ALA C CA 1
ATOM 3586 C C . ALA C 1 115 ? -36.875 58.258 25.708 1.00 95.42 79 ALA C C 1
ATOM 3587 O O . ALA C 1 115 ? -37.908 58.506 26.344 1.00 94.62 79 ALA C O 1
ATOM 3589 N N . GLY C 1 116 ? -36.126 57.191 25.958 1.00 90.60 80 GLY C N 1
ATOM 3590 C CA . GLY C 1 116 ? -36.479 56.274 27.018 1.00 90.83 80 GLY C CA 1
ATOM 3591 C C . GLY C 1 116 ? -36.358 56.867 28.415 1.00 92.43 80 GLY C C 1
ATOM 3592 O O . GLY C 1 116 ? -37.253 56.656 29.233 1.00 78.29 80 GLY C O 1
ATOM 3593 N N . ILE C 1 117 ? -35.317 57.672 28.653 1.00 78.68 81 ILE C N 1
ATOM 3594 C CA . ILE C 1 117 ? -35.174 58.417 29.914 1.00 79.89 81 ILE C CA 1
ATOM 3595 C C . ILE C 1 117 ? -36.369 59.319 30.185 1.00 82.36 81 ILE C C 1
ATOM 3596 O O . ILE C 1 117 ? -36.943 59.296 31.268 1.00 93.26 81 ILE C O 1
ATOM 3601 N N . GLU C 1 118 ? -36.725 60.121 29.196 1.00 84.17 82 GLU C N 1
ATOM 3602 C CA . GLU C 1 118 ? -37.915 60.960 29.303 1.00 92.04 82 GLU C CA 1
ATOM 3603 C C . GLU C 1 118 ? -39.185 60.143 29.570 1.00 88.64 82 GLU C C 1
ATOM 3604 O O . GLU C 1 118 ? -39.994 60.517 30.422 1.00 90.86 82 GLU C O 1
ATOM 3610 N N . ASP C 1 119 ? -39.366 59.048 28.827 1.00 84.13 83 ASP C N 1
ATOM 3611 C CA . ASP C 1 119 ? -40.516 58.173 29.042 1.00 99.12 83 ASP C CA 1
ATOM 3612 C C . ASP C 1 119 ? -40.569 57.686 30.478 1.00 94.27 83 ASP C C 1
ATOM 3613 O O . ASP C 1 119 ? -41.636 57.701 31.110 1.00 90.98 83 ASP C O 1
ATOM 3618 N N . ILE C 1 120 ? -39.413 57.254 30.988 1.00 85.64 84 ILE C N 1
ATOM 3619 C CA . ILE C 1 120 ? -39.333 56.746 32.352 1.00 85.51 84 ILE C CA 1
ATOM 3620 C C . ILE C 1 120 ? -39.598 57.876 33.355 1.00 93.70 84 ILE C C 1
ATOM 3621 O O . ILE C 1 120 ? -40.311 57.693 34.345 1.00 94.46 84 ILE C O 1
ATOM 3626 N N . HIS C 1 121 ? -39.033 59.044 33.081 1.00 84.58 85 HIS C N 1
ATOM 3627 C CA . HIS C 1 121 ? -39.267 60.221 33.906 1.00 90.13 85 HIS C CA 1
ATOM 3628 C C . HIS C 1 121 ? -40.762 60.536 33.986 1.00 94.23 85 HIS C C 1
ATOM 3629 O O . HIS C 1 121 ? -41.312 60.733 35.070 1.00 100.66 85 HIS C O 1
ATOM 3636 N N . ALA C 1 122 ? -41.401 60.636 32.830 1.00 98.09 86 ALA C N 1
ATOM 3637 C CA . ALA C 1 122 ? -42.835 60.877 32.779 1.00 95.83 86 ALA C CA 1
ATOM 3638 C C . ALA C 1 122 ? -43.637 59.808 33.522 1.00 100.72 86 ALA C C 1
ATOM 3639 O O . ALA C 1 122 ? -44.571 60.134 34.247 1.00 115.27 86 ALA C O 1
ATOM 3641 N N . LEU C 1 123 ? -43.289 58.536 33.332 1.00 96.53 87 LEU C N 1
ATOM 3642 C CA . LEU C 1 123 ? -43.987 57.451 34.035 1.00 99.73 87 LEU C CA 1
ATOM 3643 C C . LEU C 1 123 ? -43.924 57.581 35.561 1.00 102.23 87 LEU C C 1
ATOM 3644 O O . LEU C 1 123 ? -44.941 57.419 36.243 1.00 106.02 87 LEU C O 1
ATOM 3649 N N . LEU C 1 124 ? -42.735 57.857 36.087 1.00 107.21 88 LEU C N 1
ATOM 3650 C CA . LEU C 1 124 ? -42.519 57.929 37.528 1.00 105.01 88 LEU C CA 1
ATOM 3651 C C . LEU C 1 124 ? -43.168 59.192 38.103 1.00 113.95 88 LEU C C 1
ATOM 3652 O O . LEU C 1 124 ? -43.530 59.245 39.281 1.00 113.97 88 LEU C O 1
ATOM 3657 N N . GLU C 1 125 ? -43.343 60.195 37.249 1.00 114.84 89 GLU C N 1
ATOM 3658 C CA . GLU C 1 125 ? -43.930 61.454 37.666 1.00 124.54 89 GLU C CA 1
ATOM 3659 C C . GLU C 1 125 ? -45.450 61.403 37.704 1.00 126.74 89 GLU C C 1
ATOM 3660 O O . GLU C 1 125 ? -46.051 61.615 38.759 1.00 118.14 89 GLU C O 1
ATOM 3666 N N . CYS C 1 126 ? -46.060 61.174 36.540 1.00 128.20 90 CYS C N 1
ATOM 3667 C CA . CYS C 1 126 ? -47.514 61.261 36.425 1.00 136.11 90 CYS C CA 1
ATOM 3668 C C . CYS C 1 126 ? -48.230 60.031 37.000 1.00 132.91 90 CYS C C 1
ATOM 3669 O O . CYS C 1 126 ? -49.422 59.841 36.776 1.00 136.79 90 CYS C O 1
ATOM 3672 N N . GLY C 1 127 ? -47.493 59.190 37.721 1.00 123.00 91 GLY C N 1
ATOM 3673 C CA . GLY C 1 127 ? -48.091 58.219 38.618 1.00 117.85 91 GLY C CA 1
ATOM 3674 C C . GLY C 1 127 ? -48.547 56.894 38.035 1.00 108.86 91 GLY C C 1
ATOM 3675 O O . GLY C 1 127 ? -48.605 55.892 38.748 1.00 105.81 91 GLY C O 1
ATOM 3676 N N . SER C 1 128 ? -48.901 56.875 36.756 1.00 103.27 92 SER C N 1
ATOM 3677 C CA . SER C 1 128 ? -49.709 55.776 36.240 1.00 104.55 92 SER C CA 1
ATOM 3678 C C . SER C 1 128 ? -48.879 54.762 35.468 1.00 107.83 92 SER C C 1
ATOM 3679 O O . SER C 1 128 ? -48.068 55.131 34.626 1.00 109.16 92 SER C O 1
ATOM 3682 N N . LEU C 1 129 ? -49.089 53.483 35.769 1.00 109.21 93 LEU C N 1
ATOM 3683 C CA . LEU C 1 129 ? -48.263 52.404 35.226 1.00 99.89 93 LEU C CA 1
ATOM 3684 C C . LEU C 1 129 ? -49.089 51.249 34.645 1.00 95.24 93 LEU C C 1
ATOM 3685 O O . LEU C 1 129 ? -50.121 50.869 35.187 1.00 92.51 93 LEU C O 1
ATOM 3690 N N . PRO C 1 130 ? -48.628 50.682 33.531 1.00 92.02 94 PRO C N 1
ATOM 3691 C CA . PRO C 1 130 ? -49.276 49.531 32.892 1.00 93.76 94 PRO C CA 1
ATOM 3692 C C . PRO C 1 130 ? -49.014 48.234 33.656 1.00 88.02 94 PRO C C 1
ATOM 3693 O O . PRO C 1 130 ? -48.191 48.215 34.576 1.00 84.17 94 PRO C O 1
ATOM 3697 N N . ASP C 1 131 ? -49.779 47.193 33.348 1.00 88.90 95 ASP C N 1
ATOM 3698 C CA . ASP C 1 131 ? -49.541 45.862 33.908 1.00 93.32 95 ASP C CA 1
ATOM 3699 C C . ASP C 1 131 ? -48.206 45.278 33.424 1.00 88.67 95 ASP C C 1
ATOM 3700 O O . ASP C 1 131 ? -47.528 44.568 34.159 1.00 92.75 95 ASP C O 1
ATOM 3705 N N . TYR C 1 132 ? -47.825 45.619 32.196 1.00 82.15 96 TYR C N 1
ATOM 3706 C CA . TYR C 1 132 ? -46.573 45.136 31.618 1.00 78.94 96 TYR C CA 1
ATOM 3707 C C . TYR C 1 132 ? -45.760 46.302 31.076 1.00 74.00 96 TYR C C 1
ATOM 3708 O O . TYR C 1 132 ? -46.242 47.109 30.283 1.00 83.04 96 TYR C O 1
ATOM 3717 N N . LEU C 1 133 ? -44.524 46.392 31.532 1.00 63.77 97 LEU C N 1
ATOM 3718 C CA . LEU C 1 133 ? -43.566 47.357 30.999 1.00 70.89 97 LEU C CA 1
ATOM 3719 C C . LEU C 1 133 ? -42.642 46.622 30.038 1.00 69.57 97 LEU C C 1
ATOM 3720 O O . LEU C 1 133 ? -41.873 45.755 30.460 1.00 70.68 97 LEU C O 1
ATOM 3725 N N . VAL C 1 134 ? -42.692 46.994 28.762 1.00 72.46 98 VAL C N 1
ATOM 3726 C CA . VAL C 1 134 ? -41.943 46.303 27.709 1.00 58.33 98 VAL C CA 1
ATOM 3727 C C . VAL C 1 134 ? -40.628 47.029 27.366 1.00 63.18 98 VAL C C 1
ATOM 3728 O O . VAL C 1 134 ? -40.661 48.150 26.874 1.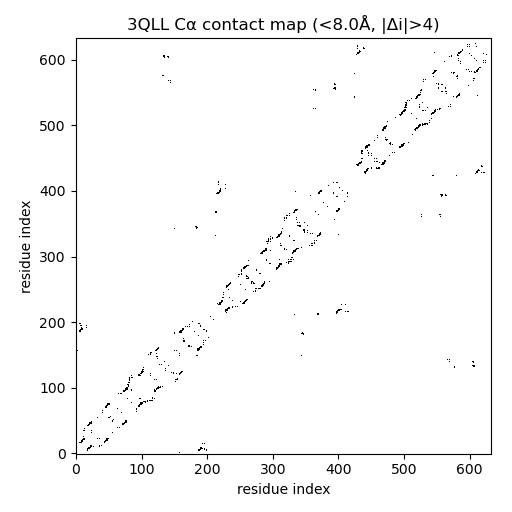00 64.72 98 VAL C O 1
ATOM 3732 N N . LEU C 1 135 ? -39.469 46.401 27.594 1.00 54.78 99 LEU C N 1
ATOM 3733 C CA . LEU C 1 135 ? -38.205 47.121 27.373 1.00 55.75 99 LEU C CA 1
ATOM 3734 C C . LEU C 1 135 ? -37.531 46.654 26.073 1.00 61.16 99 LEU C C 1
ATOM 3735 O O . LEU C 1 135 ? -37.129 45.489 25.923 1.00 63.11 99 LEU C O 1
ATOM 3740 N N . PRO C 1 136 ? -37.395 47.577 25.118 1.00 61.59 100 PRO C N 1
ATOM 3741 C CA . PRO C 1 136 ? -36.743 47.212 23.864 1.00 55.14 100 PRO C CA 1
ATOM 3742 C C . PRO C 1 136 ? -35.261 47.009 24.081 1.00 63.03 100 PRO C C 1
ATOM 3743 O O . PRO C 1 136 ? -34.712 47.542 25.055 1.00 58.93 100 PRO C O 1
ATOM 3747 N N . LYS C 1 137 ? -34.644 46.214 23.213 1.00 56.84 101 LYS C N 1
ATOM 3748 C CA . LYS C 1 137 ? -33.215 46.022 23.241 1.00 60.83 101 LYS C CA 1
ATOM 3749 C C . LYS C 1 137 ? -32.657 45.658 24.617 1.00 59.71 101 LYS C C 1
ATOM 3750 O O . LYS C 1 137 ? -31.727 46.301 25.094 1.00 53.77 101 LYS C O 1
ATOM 3756 N N . THR C 1 138 ? -33.276 44.693 25.280 1.00 57.13 102 THR C N 1
ATOM 3757 C CA . THR C 1 138 ? -32.756 44.186 26.539 1.00 60.22 102 THR C CA 1
ATOM 3758 C C . THR C 1 138 ? -31.475 43.399 26.306 1.00 50.82 102 THR C C 1
ATOM 3759 O O . THR C 1 138 ? -31.460 42.469 25.502 1.00 50.71 102 THR C O 1
ATOM 3763 N N . GLU C 1 139 ? -30.383 43.850 26.922 1.00 50.68 103 GLU C N 1
ATOM 3764 C CA . GLU C 1 139 ? -29.051 43.322 26.606 1.00 57.83 103 GLU C CA 1
ATOM 3765 C C . GLU C 1 139 ? -28.277 42.811 27.816 1.00 58.97 103 GLU C C 1
ATOM 3766 O O . GLU C 1 139 ? -27.131 42.387 27.680 1.00 57.95 103 GLU C O 1
ATOM 3772 N N . SER C 1 140 ? -28.881 42.882 28.998 1.00 46.23 104 SER C N 1
ATOM 3773 C CA . SER C 1 140 ? -28.202 42.439 30.219 1.00 54.33 104 SER C CA 1
ATOM 3774 C C . SER C 1 140 ? -29.254 42.329 31.290 1.00 53.39 104 SER C C 1
ATOM 3775 O O . SER C 1 140 ? -30.362 42.817 31.108 1.00 58.51 104 SER C O 1
ATOM 3778 N N . ALA C 1 141 ? -28.910 41.676 32.393 1.00 55.00 105 ALA C N 1
ATOM 3779 C CA . ALA C 1 141 ? -29.813 41.552 33.521 1.00 50.76 105 ALA C CA 1
ATOM 3780 C C . ALA C 1 141 ? -30.034 42.889 34.210 1.00 51.45 105 ALA C C 1
ATOM 3781 O O . ALA C 1 141 ? -31.133 43.152 34.755 1.00 57.96 105 ALA C O 1
ATOM 3783 N N . ALA C 1 142 ? -28.998 43.731 34.164 1.00 51.19 106 ALA C N 1
ATOM 3784 C CA . ALA C 1 142 ? -29.035 45.044 34.786 1.00 52.73 106 ALA C CA 1
ATOM 3785 C C . ALA C 1 142 ? -30.094 45.914 34.120 1.00 57.33 106 ALA C C 1
ATOM 3786 O O . ALA C 1 142 ? -30.653 46.806 34.749 1.00 55.95 106 ALA C O 1
ATOM 3788 N N . HIS C 1 143 ? -30.334 45.698 32.834 1.00 52.89 107 HIS C N 1
ATOM 3789 C CA . HIS C 1 143 ? -31.395 46.454 32.162 1.00 54.51 107 HIS C CA 1
ATOM 3790 C C . HIS C 1 143 ? -32.744 46.320 32.884 1.00 56.73 107 HIS C C 1
ATOM 3791 O O . HIS C 1 143 ? -33.444 47.298 33.109 1.00 60.12 107 HIS C O 1
ATOM 3798 N N . LEU C 1 144 ? -33.083 45.077 33.214 1.00 54.80 108 LEU C N 1
ATOM 3799 C CA . LEU C 1 144 ? -34.337 44.713 33.845 1.00 54.52 108 LEU C CA 1
ATOM 3800 C C . LEU C 1 144 ? -34.342 45.098 35.324 1.00 61.30 108 LEU C C 1
ATOM 3801 O O . LEU C 1 144 ? -35.384 45.458 35.888 1.00 61.17 108 LEU C O 1
ATOM 3806 N N . GLN C 1 145 ? -33.189 44.952 35.970 1.00 59.28 109 GLN C N 1
ATOM 3807 C CA . GLN C 1 145 ? -33.092 45.251 37.399 1.00 64.26 109 GLN C CA 1
ATOM 3808 C C . GLN C 1 145 ? -33.195 46.749 37.697 1.00 59.28 109 GLN C C 1
ATOM 3809 O O . GLN C 1 145 ? -33.779 47.133 38.691 1.00 69.85 109 GLN C O 1
ATOM 3815 N N . ILE C 1 146 ? -32.644 47.569 36.804 1.00 62.73 110 ILE C N 1
ATOM 3816 C CA . ILE C 1 146 ? -32.771 49.020 36.860 1.00 60.59 110 ILE C CA 1
ATOM 3817 C C . ILE C 1 146 ? -34.233 49.408 36.795 1.00 63.43 110 ILE C C 1
ATOM 3818 O O . ILE C 1 146 ? -34.683 50.217 37.606 1.00 66.73 110 ILE C O 1
ATOM 3823 N N . LEU C 1 147 ? -34.965 48.882 35.809 1.00 67.86 111 LEU C N 1
ATOM 3824 C CA . LEU C 1 147 ? -36.419 49.126 35.741 1.00 69.73 111 LEU C CA 1
ATOM 3825 C C . LEU C 1 147 ? -37.165 48.643 36.980 1.00 62.77 111 LEU C C 1
ATOM 3826 O O . LEU C 1 147 ? -37.951 49.380 37.558 1.00 68.66 111 LEU C O 1
ATOM 3831 N N . ASP C 1 148 ? -36.856 47.429 37.417 1.00 67.96 112 ASP C N 1
ATOM 3832 C CA . ASP C 1 148 ? -37.426 46.861 38.629 1.00 70.02 112 ASP C CA 1
ATOM 3833 C C . ASP C 1 148 ? -37.253 47.849 39.810 1.00 79.11 112 ASP C C 1
ATOM 3834 O O . ASP C 1 148 ? -38.258 48.266 40.415 1.00 75.91 112 ASP C O 1
ATOM 3839 N N . ARG C 1 149 ? -36.026 48.301 40.076 1.00 77.73 113 ARG C N 1
ATOM 3840 C CA . ARG C 1 149 ? -35.802 49.235 41.181 1.00 76.31 113 ARG C CA 1
ATOM 3841 C C . ARG C 1 149 ? -36.523 50.565 40.969 1.00 73.29 113 ARG C C 1
ATOM 3842 O O . ARG C 1 149 ? -37.116 51.116 41.896 1.00 67.29 113 ARG C O 1
ATOM 3850 N N . LEU C 1 150 ? -36.523 51.045 39.733 1.00 74.10 114 LEU C N 1
ATOM 3851 C CA . LEU C 1 150 ? -37.219 52.275 39.383 1.00 81.40 114 LEU C CA 1
ATOM 3852 C C . LEU C 1 150 ? -38.725 52.153 39.644 1.00 88.06 114 LEU C C 1
ATOM 3853 O O . LEU C 1 150 ? -39.371 53.112 40.049 1.00 94.61 114 LEU C O 1
ATOM 3871 N N . PHE C 1 153 ? -41.135 51.965 43.819 1.00 111.23 117 PHE C N 1
ATOM 3872 C CA . PHE C 1 153 ? -42.227 52.851 44.247 1.00 117.10 117 PHE C CA 1
ATOM 3873 C C . PHE C 1 153 ? -43.268 52.983 43.131 1.00 119.88 117 PHE C C 1
ATOM 3874 O O . PHE C 1 153 ? -42.933 52.838 41.949 1.00 114.76 117 PHE C O 1
ATOM 3876 N N . ALA C 1 154 ? -44.519 53.227 43.526 1.00 123.15 118 ALA C N 1
ATOM 3877 C CA . ALA C 1 154 ? -45.687 53.097 42.647 1.00 129.15 118 ALA C CA 1
ATOM 3878 C C . ALA C 1 154 ? -45.884 51.648 42.182 1.00 130.39 118 ALA C C 1
ATOM 3879 O O . ALA C 1 154 ? -45.565 50.695 42.899 1.00 127.88 118 ALA C O 1
ATOM 3881 N N . ASP C 1 157 ? -46.644 46.725 41.417 1.00 112.10 121 ASP C N 1
ATOM 3882 C CA . ASP C 1 157 ? -47.435 45.636 40.843 1.00 114.34 121 ASP C CA 1
ATOM 3883 C C . ASP C 1 157 ? -47.189 45.486 39.332 1.00 104.03 121 ASP C C 1
ATOM 3884 O O . ASP C 1 157 ? -47.828 44.679 38.659 1.00 104.21 121 ASP C O 1
ATOM 3889 N N . THR C 1 158 ? -46.266 46.282 38.804 1.00 94.14 122 THR C N 1
ATOM 3890 C CA . THR C 1 158 ? -45.993 46.302 37.371 1.00 89.23 122 THR C CA 1
ATOM 3891 C C . THR C 1 158 ? -44.946 45.259 36.980 1.00 83.44 122 THR C C 1
ATOM 3892 O O . THR C 1 158 ? -43.855 45.237 37.557 1.00 84.02 122 THR C O 1
ATOM 3896 N N . ARG C 1 159 ? -45.267 44.413 35.996 1.00 78.16 123 ARG C N 1
ATOM 3897 C CA . ARG C 1 159 ? -44.327 43.363 35.588 1.00 76.48 123 ARG C CA 1
ATOM 3898 C C . ARG C 1 159 ? -43.565 43.721 34.289 1.00 70.25 123 ARG C C 1
ATOM 3899 O O . ARG C 1 159 ? -44.006 44.559 33.504 1.00 69.90 123 ARG C O 1
ATOM 3907 N N . LEU C 1 160 ? -42.418 43.086 34.077 1.00 61.48 124 LEU C N 1
ATOM 3908 C CA . LEU C 1 160 ? -41.550 43.447 32.946 1.00 58.84 124 LEU C CA 1
ATOM 3909 C C . LEU C 1 160 ? -41.586 42.427 31.797 1.00 70.94 124 LEU C C 1
ATOM 3910 O O . LEU C 1 160 ? -41.719 41.210 32.021 1.00 64.85 124 LEU C O 1
ATOM 3915 N N . ILE C 1 161 ? -41.435 42.926 30.571 1.00 65.35 125 ILE C N 1
ATOM 3916 C CA . ILE C 1 161 ? -41.206 42.087 29.412 1.00 58.87 125 ILE C CA 1
ATOM 3917 C C . ILE C 1 161 ? -39.982 42.597 28.688 1.00 58.97 125 ILE C C 1
ATOM 3918 O O . ILE C 1 161 ? -39.931 43.767 28.321 1.00 57.11 125 ILE C O 1
ATOM 3923 N N . GLY C 1 162 ? -38.994 41.724 28.492 1.00 55.34 126 GLY C N 1
ATOM 3924 C CA . GLY C 1 162 ? -37.788 42.102 27.777 1.00 50.97 126 GLY C CA 1
ATOM 3925 C C . GLY C 1 162 ? -37.787 41.688 26.324 1.00 56.37 126 GLY C C 1
ATOM 3926 O O . GLY C 1 162 ? -38.305 40.639 25.943 1.00 55.78 126 GLY C O 1
ATOM 3927 N N . ILE C 1 163 ? -37.191 42.512 25.484 1.00 58.63 127 ILE C N 1
ATOM 3928 C CA . ILE C 1 163 ? -37.056 42.120 24.098 1.00 58.07 127 ILE C CA 1
ATOM 3929 C C . ILE C 1 163 ? -35.615 41.753 23.799 1.00 51.44 127 ILE C C 1
ATOM 3930 O O . ILE C 1 163 ? -34.718 42.529 24.075 1.00 58.84 127 ILE C O 1
ATOM 3935 N N . ILE C 1 164 ? -35.406 40.548 23.276 1.00 51.77 128 ILE C N 1
ATOM 3936 C CA . ILE C 1 164 ? -34.100 40.100 22.824 1.00 51.43 128 ILE C CA 1
ATOM 3937 C C . ILE C 1 164 ? -33.985 40.322 21.338 1.00 56.98 128 ILE C C 1
ATOM 3938 O O . ILE C 1 164 ? -34.488 39.528 20.544 1.00 54.48 128 ILE C O 1
ATOM 3943 N N . GLU C 1 165 ? -33.329 41.415 20.963 1.00 53.30 129 GLU C N 1
ATOM 3944 C CA . GLU C 1 165 ? -33.238 41.783 19.544 1.00 61.90 129 GLU C CA 1
ATOM 3945 C C . GLU C 1 165 ? -31.813 41.990 19.052 1.00 64.48 129 GLU C C 1
ATOM 3946 O O . GLU C 1 165 ? -31.604 42.556 17.972 1.00 65.24 129 GLU C O 1
ATOM 3952 N N . SER C 1 166 ? -30.841 41.666 19.891 1.00 55.71 130 SER C N 1
ATOM 3953 C CA . SER C 1 166 ? -29.449 41.886 19.532 1.00 59.89 130 SER C CA 1
ATOM 3954 C C . SER C 1 166 ? -28.613 40.676 19.887 1.00 58.25 130 SER C C 1
ATOM 3955 O O . SER C 1 166 ? -29.022 39.870 20.708 1.00 59.90 130 SER C O 1
ATOM 3958 N N . VAL C 1 167 ? -27.477 40.531 19.217 1.00 47.54 131 VAL C N 1
ATOM 3959 C CA . VAL C 1 167 ? -26.496 39.504 19.532 1.00 50.66 131 VAL C CA 1
ATOM 3960 C C . VAL C 1 167 ? -26.047 39.582 20.990 1.00 50.60 131 VAL C C 1
ATOM 3961 O O . VAL C 1 167 ? -26.016 38.586 21.704 1.00 62.88 131 VAL C O 1
ATOM 3965 N N . ARG C 1 168 ? -25.749 40.780 21.436 1.00 55.26 132 ARG C N 1
ATOM 3966 C CA . ARG C 1 168 ? -25.373 41.023 22.815 1.00 55.46 132 ARG C CA 1
ATOM 3967 C C . ARG C 1 168 ? -26.490 40.560 23.768 1.00 49.21 132 ARG C C 1
ATOM 3968 O O . ARG C 1 168 ? -26.225 39.909 24.770 1.00 55.75 132 ARG C O 1
ATOM 3976 N N . GLY C 1 169 ? -27.739 40.865 23.440 1.00 48.20 133 GLY C N 1
ATOM 3977 C CA . GLY C 1 169 ? -28.849 40.365 24.226 1.00 47.47 133 GLY C CA 1
ATOM 3978 C C . GLY C 1 169 ? -28.930 38.854 24.252 1.00 48.87 133 GLY C C 1
ATOM 3979 O O . GLY C 1 169 ? -29.191 38.240 25.265 1.00 62.54 133 GLY C O 1
ATOM 3980 N N . LEU C 1 170 ? -28.794 38.257 23.090 1.00 47.26 134 LEU C N 1
ATOM 3981 C CA . LEU C 1 170 ? -28.853 36.818 22.957 1.00 46.66 134 LEU C CA 1
ATOM 3982 C C . LEU C 1 170 ? -27.747 36.129 23.774 1.00 50.67 134 LEU C C 1
ATOM 3983 O O . LEU C 1 170 ? -27.975 35.079 24.421 1.00 45.57 134 LEU C O 1
ATOM 3988 N N . ASN C 1 171 ? -26.540 36.691 23.713 1.00 43.46 135 ASN C N 1
ATOM 3989 C CA . ASN C 1 171 ? -25.443 36.092 24.458 1.00 49.27 135 ASN C CA 1
ATOM 3990 C C . ASN C 1 171 ? -25.604 36.149 25.952 1.00 51.30 135 ASN C C 1
ATOM 3991 O O . ASN C 1 171 ? -25.042 35.330 26.663 1.00 48.80 135 ASN C O 1
ATOM 3996 N N . ALA C 1 172 ? -26.411 37.071 26.427 1.00 43.36 136 ALA C N 1
ATOM 3997 C CA . ALA C 1 172 ? -26.625 37.164 27.843 1.00 45.18 136 ALA C CA 1
ATOM 3998 C C . ALA C 1 172 ? -28.020 36.629 28.203 1.00 45.45 136 ALA C C 1
ATOM 3999 O O . ALA C 1 172 ? -28.488 36.881 29.311 1.00 52.32 136 ALA C O 1
ATOM 4001 N N . VAL C 1 173 ? -28.654 35.860 27.300 1.00 45.27 137 VAL C N 1
ATOM 4002 C CA . VAL C 1 173 ? -30.081 35.541 27.472 1.00 44.29 137 VAL C CA 1
ATOM 4003 C C . VAL C 1 173 ? -30.403 34.742 28.738 1.00 45.81 137 VAL C C 1
ATOM 4004 O O . VAL C 1 173 ? -31.459 34.930 29.314 1.00 46.36 137 VAL C O 1
ATOM 4008 N N . GLU C 1 174 ? -29.501 33.869 29.155 1.00 43.42 138 GLU C N 1
ATOM 4009 C CA . GLU C 1 174 ? -29.674 33.095 30.384 1.00 53.55 138 GLU C CA 1
ATOM 4010 C C . GLU C 1 174 ? -29.742 33.970 31.637 1.00 53.89 138 GLU C C 1
ATOM 4011 O O . GLU C 1 174 ? -30.608 33.811 32.511 1.00 63.18 138 GLU C O 1
ATOM 4017 N N . SER C 1 175 ? -28.822 34.914 31.697 1.00 46.83 139 SER C N 1
ATOM 4018 C CA . SER C 1 175 ? -28.757 35.796 32.842 1.00 65.12 139 SER C CA 1
ATOM 4019 C C . SER C 1 175 ? -29.905 36.801 32.816 1.00 58.67 139 SER C C 1
ATOM 4020 O O . SER C 1 175 ? -30.380 37.194 33.864 1.00 57.46 139 SER C O 1
ATOM 4023 N N . ILE C 1 176 ? -30.312 37.216 31.615 1.00 47.25 140 ILE C N 1
ATOM 4024 C CA . ILE C 1 176 ? -31.478 38.076 31.424 1.00 51.45 140 ILE C CA 1
ATOM 4025 C C . ILE C 1 176 ? -32.778 37.399 31.915 1.00 57.98 140 ILE C C 1
ATOM 4026 O O . ILE C 1 176 ? -33.534 37.999 32.681 1.00 53.63 140 ILE C O 1
ATOM 4031 N N . ALA C 1 177 ? -32.978 36.130 31.520 1.00 56.87 141 ALA C N 1
ATOM 4032 C CA . ALA C 1 177 ? -34.186 35.362 31.877 1.00 47.93 141 ALA C CA 1
ATOM 4033 C C . ALA C 1 177 ? -34.272 35.130 33.397 1.00 48.06 141 ALA C C 1
ATOM 4034 O O . ALA C 1 177 ? -35.325 34.832 33.924 1.00 62.09 141 ALA C O 1
ATOM 4036 N N . ALA C 1 178 ? -33.144 35.264 34.081 1.00 53.01 142 ALA C N 1
ATOM 4037 C CA . ALA C 1 178 ? -33.066 35.056 35.511 1.00 51.07 142 ALA C CA 1
ATOM 4038 C C . ALA C 1 178 ? -32.938 36.384 36.258 1.00 57.45 142 ALA C C 1
ATOM 4039 O O . ALA C 1 178 ? -32.635 36.385 37.468 1.00 55.98 142 ALA C O 1
ATOM 4041 N N . ALA C 1 179 ? -33.100 37.508 35.551 1.00 57.46 143 ALA C N 1
ATOM 4042 C CA . ALA C 1 179 ? -32.700 38.799 36.143 1.00 64.71 143 ALA C CA 1
ATOM 4043 C C . ALA C 1 179 ? -33.509 39.241 37.337 1.00 68.98 143 ALA C C 1
ATOM 4044 O O . ALA C 1 179 ? -32.949 39.655 38.349 1.00 74.63 143 ALA C O 1
ATOM 4046 N N . THR C 1 180 ? -34.825 39.124 37.224 1.00 70.36 144 THR C N 1
ATOM 4047 C CA . THR C 1 180 ? -35.736 39.549 38.284 1.00 68.81 144 THR C CA 1
ATOM 4048 C C . THR C 1 180 ? -37.083 38.819 38.212 1.00 64.15 144 THR C C 1
ATOM 4049 O O . THR C 1 180 ? -37.604 38.575 37.118 1.00 65.04 144 THR C O 1
ATOM 4053 N N . PRO C 1 181 ? -37.720 38.607 39.381 1.00 70.30 145 PRO C N 1
ATOM 4054 C CA . PRO C 1 181 ? -39.050 37.978 39.490 1.00 68.55 145 PRO C CA 1
ATOM 4055 C C . PRO C 1 181 ? -40.112 38.749 38.721 1.00 69.90 145 PRO C C 1
ATOM 4056 O O . PRO C 1 181 ? -41.109 38.163 38.315 1.00 78.58 145 PRO C O 1
ATOM 4060 N N . LYS C 1 182 ? -39.943 40.064 38.604 1.00 71.03 146 LYS C N 1
ATOM 4061 C CA . LYS C 1 182 ? -40.886 40.874 37.846 1.00 74.82 146 LYS C CA 1
ATOM 4062 C C . LYS C 1 182 ? -40.899 40.607 36.352 1.00 68.11 146 LYS C C 1
ATOM 4063 O O . LYS C 1 182 ? -41.846 41.004 35.658 1.00 66.30 146 LYS C O 1
ATOM 4069 N N . LEU C 1 183 ? -39.835 39.988 35.852 1.00 55.73 147 LEU C N 1
ATOM 4070 C CA . LEU C 1 183 ? -39.802 39.600 34.473 1.00 53.65 147 LEU C CA 1
ATOM 4071 C C . LEU C 1 183 ? -40.856 38.529 34.254 1.00 60.05 147 LEU C C 1
ATOM 4072 O O . LEU C 1 183 ? -40.873 37.517 34.957 1.00 55.34 147 LEU C O 1
ATOM 4077 N N . ALA C 1 184 ? -41.749 38.764 33.297 1.00 57.35 148 ALA C N 1
ATOM 4078 C CA . ALA C 1 184 ? -42.876 37.866 33.060 1.00 58.37 148 ALA C CA 1
ATOM 4079 C C . ALA C 1 184 ? -42.801 37.238 31.681 1.00 63.78 148 ALA C C 1
ATOM 4080 O O . ALA C 1 184 ? -43.727 36.542 31.282 1.00 71.30 148 ALA C O 1
ATOM 4082 N N . GLY C 1 185 ? -41.726 37.498 30.942 1.00 65.08 149 GLY C N 1
ATOM 4083 C CA . GLY C 1 185 ? -41.595 36.984 29.589 1.00 64.90 149 GLY C CA 1
ATOM 4084 C C . GLY C 1 185 ? -40.589 37.740 28.735 1.00 65.55 149 GLY C C 1
ATOM 4085 O O . GLY C 1 185 ? -40.132 38.850 29.104 1.00 62.02 149 GLY C O 1
ATOM 4086 N N . LEU C 1 186 ? -40.160 37.081 27.655 1.00 55.99 150 LEU C N 1
ATOM 4087 C CA . LEU C 1 186 ? -39.251 37.676 26.681 1.00 60.80 150 LEU C CA 1
ATOM 4088 C C . LEU C 1 186 ? -39.828 37.574 25.274 1.00 57.32 150 LEU C C 1
ATOM 4089 O O . LEU C 1 186 ? -40.320 36.514 24.870 1.00 50.83 150 LEU C O 1
ATOM 4094 N N . ILE C 1 187 ? -39.746 38.672 24.535 1.00 60.42 151 ILE C N 1
ATOM 4095 C CA . ILE C 1 187 ? -40.141 38.708 23.141 1.00 60.83 151 ILE C CA 1
ATOM 4096 C C . ILE C 1 187 ? -38.912 38.579 22.255 1.00 58.37 151 ILE C C 1
ATOM 4097 O O . ILE C 1 187 ? -37.924 39.258 22.471 1.00 62.03 151 ILE C O 1
ATOM 4102 N N . PHE C 1 188 ? -38.991 37.751 21.223 1.00 58.47 152 PHE C N 1
ATOM 4103 C CA . PHE C 1 188 ? -37.930 37.639 20.241 1.00 47.64 152 PHE C CA 1
ATOM 4104 C C . PHE C 1 188 ? -38.126 38.756 19.257 1.00 52.37 152 PHE C C 1
ATOM 4105 O O . PHE C 1 188 ? -39.237 38.986 18.800 1.00 57.61 152 PHE C O 1
ATOM 4113 N N . GLY C 1 189 ? -37.058 39.476 18.958 1.00 59.10 153 GLY C N 1
ATOM 4114 C CA . GLY C 1 189 ? -37.088 40.517 17.949 1.00 53.92 153 GLY C CA 1
ATOM 4115 C C . GLY C 1 189 ? -36.344 40.027 16.714 1.00 53.18 153 GLY C C 1
ATOM 4116 O O . GLY C 1 189 ? -35.151 40.315 16.561 1.00 57.17 153 GLY C O 1
ATOM 4117 N N . ALA C 1 190 ? -37.018 39.257 15.863 1.00 49.87 154 ALA C N 1
ATOM 4118 C CA . ALA C 1 190 ? -36.399 38.613 14.704 1.00 52.22 154 ALA C CA 1
ATOM 4119 C C . ALA C 1 190 ? -35.735 39.603 13.747 1.00 57.35 154 ALA C C 1
ATOM 4120 O O . ALA C 1 190 ? -34.564 39.384 13.352 1.00 59.74 154 ALA C O 1
ATOM 4122 N N . ALA C 1 191 ? -36.444 40.696 13.421 1.00 56.95 155 ALA C N 1
ATOM 4123 C CA . ALA C 1 191 ? -35.975 41.652 12.404 1.00 66.36 155 ALA C CA 1
ATOM 4124 C C . ALA C 1 191 ? -34.672 42.377 12.785 1.00 65.54 155 ALA C C 1
ATOM 4125 O O . ALA C 1 191 ? -33.753 42.497 11.966 1.00 70.79 155 ALA C O 1
ATOM 4127 N N . ASP C 1 192 ? -34.595 42.872 14.015 1.00 61.02 156 ASP C N 1
ATOM 4128 C CA . ASP C 1 192 ? -33.358 43.511 14.484 1.00 64.14 156 ASP C CA 1
ATOM 4129 C C . ASP C 1 192 ? -32.238 42.504 14.724 1.00 64.15 156 ASP C C 1
ATOM 4130 O O . ASP C 1 192 ? -31.086 42.766 14.428 1.00 56.01 156 ASP C O 1
ATOM 4143 N N . ALA C 1 194 ? -31.784 39.743 13.106 1.00 51.21 158 ALA C N 1
ATOM 4144 C CA . ALA C 1 194 ? -31.321 39.370 11.773 1.00 56.78 158 ALA C CA 1
ATOM 4145 C C . ALA C 1 194 ? -30.381 40.445 11.227 1.00 59.57 158 ALA C C 1
ATOM 4146 O O . ALA C 1 194 ? -29.305 40.155 10.681 1.00 67.95 158 ALA C O 1
ATOM 4148 N N . ALA C 1 195 ? -30.773 41.690 11.449 1.00 49.63 159 ALA C N 1
ATOM 4149 C CA . ALA C 1 195 ? -30.007 42.820 10.983 1.00 59.40 159 ALA C CA 1
ATOM 4150 C C . ALA C 1 195 ? -28.684 42.932 11.734 1.00 68.88 159 ALA C C 1
ATOM 4151 O O . ALA C 1 195 ? -27.637 43.196 11.131 1.00 71.05 159 ALA C O 1
ATOM 4153 N N . ASP C 1 196 ? -28.727 42.659 13.037 1.00 63.29 160 ASP C N 1
ATOM 4154 C CA . ASP C 1 196 ? -27.543 42.728 13.866 1.00 56.65 160 ASP C CA 1
ATOM 4155 C C . ASP C 1 196 ? -26.541 41.659 13.446 1.00 59.66 160 ASP C C 1
ATOM 4156 O O . ASP C 1 196 ? -25.345 41.888 13.458 1.00 72.04 160 ASP C O 1
ATOM 4161 N N . ILE C 1 197 ? -27.038 40.504 13.036 1.00 58.24 161 ILE C N 1
ATOM 4162 C CA . ILE C 1 197 ? -26.175 39.403 12.639 1.00 60.98 161 ILE C CA 1
ATOM 4163 C C . ILE C 1 197 ? -25.749 39.589 11.184 1.00 61.98 161 ILE C C 1
ATOM 4164 O O . ILE C 1 197 ? -24.662 39.200 10.776 1.00 71.42 161 ILE C O 1
ATOM 4169 N N . GLY C 1 198 ? -26.596 40.254 10.414 1.00 60.36 162 GLY C N 1
ATOM 4170 C CA . GLY C 1 198 ? -26.378 40.340 8.986 1.00 56.72 162 GLY C CA 1
ATOM 4171 C C . GLY C 1 198 ? -27.012 39.176 8.234 1.00 61.50 162 GLY C C 1
ATOM 4172 O O . GLY C 1 198 ? -26.548 38.822 7.147 1.00 59.26 162 GLY C O 1
ATOM 4173 N N . ALA C 1 199 ? -27.988 38.524 8.867 1.00 50.99 163 ALA C N 1
ATOM 4174 C CA . ALA C 1 199 ? -28.660 37.348 8.310 1.00 46.87 163 ALA C CA 1
ATOM 4175 C C . ALA C 1 199 ? -30.029 37.753 7.741 1.00 53.44 163 ALA C C 1
ATOM 4176 O O . ALA C 1 199 ? -30.523 38.822 8.043 1.00 55.29 163 ALA C O 1
ATOM 4178 N N . ALA C 1 200 ? -30.660 36.848 7.002 1.00 52.54 164 ALA C N 1
ATOM 4179 C CA . ALA C 1 200 ? -32.036 37.015 6.590 1.00 57.60 164 ALA C CA 1
ATOM 4180 C C . ALA C 1 200 ? -32.990 36.765 7.769 1.00 63.80 164 ALA C C 1
ATOM 4181 O O . ALA C 1 200 ? -32.659 36.029 8.698 1.00 65.29 164 ALA C O 1
ATOM 4183 N N . SER C 1 201 ? -34.181 37.362 7.707 1.00 71.09 165 SER C N 1
ATOM 4184 C CA . SER C 1 201 ? -35.237 37.221 8.727 1.00 74.55 165 SER C CA 1
ATOM 4185 C C . SER C 1 201 ? -35.922 35.870 8.768 1.00 72.35 165 SER C C 1
ATOM 4186 O O . SER C 1 201 ? -36.820 35.668 9.575 1.00 89.04 165 SER C O 1
ATOM 4189 N N . THR C 1 202 ? -35.633 35.027 7.792 1.00 62.78 166 THR C N 1
ATOM 4190 C CA . THR C 1 202 ? -36.220 33.692 7.679 1.00 53.84 166 THR C CA 1
ATOM 4191 C C . THR C 1 202 ? -35.913 32.786 8.903 1.00 52.90 166 THR C C 1
ATOM 4192 O O . THR C 1 202 ? -35.047 33.101 9.711 1.00 47.92 166 THR C O 1
ATOM 4196 N N . TRP C 1 203 ? -36.753 31.788 9.123 1.00 48.53 167 TRP C N 1
ATOM 4197 C CA . TRP C 1 203 ? -36.625 30.833 10.222 1.00 48.68 167 TRP C CA 1
ATOM 4198 C C . TRP C 1 203 ? -35.216 30.291 10.514 1.00 58.59 167 TRP C C 1
ATOM 4199 O O . TRP C 1 203 ? -34.757 30.354 11.673 1.00 54.40 167 TRP C O 1
ATOM 4210 N N . GLU C 1 204 ? -34.562 29.738 9.479 1.00 55.39 168 GLU C N 1
ATOM 4211 C CA . GLU C 1 204 ? -33.323 28.952 9.655 1.00 56.75 168 GLU C CA 1
ATOM 4212 C C . GLU C 1 204 ? -32.140 29.671 10.249 1.00 54.88 168 GLU C C 1
ATOM 4213 O O . GLU C 1 204 ? -31.532 29.136 11.200 1.00 56.91 168 GLU C O 1
ATOM 4219 N N . PRO C 1 205 ? -31.824 30.881 9.722 1.00 55.45 169 PRO C N 1
ATOM 4220 C CA . PRO C 1 205 ? -30.704 31.634 10.296 1.00 51.28 169 PRO C CA 1
ATOM 4221 C C . PRO C 1 205 ? -30.923 32.061 11.737 1.00 51.89 169 PRO C C 1
ATOM 4222 O O . PRO C 1 205 ? -29.935 32.277 12.464 1.00 54.99 169 PRO C O 1
ATOM 4226 N N . LEU C 1 206 ? -32.176 32.052 12.165 1.00 52.22 170 LEU C N 1
ATOM 4227 C CA . LEU C 1 206 ? -32.539 32.538 13.490 1.00 51.39 170 LEU C CA 1
ATOM 4228 C C . LEU C 1 206 ? -32.946 31.408 14.459 1.00 46.46 170 LEU C C 1
ATOM 4229 O O . LEU C 1 206 ? -33.256 31.662 15.616 1.00 48.08 170 LEU C O 1
ATOM 4234 N N . ALA C 1 207 ? -32.952 30.162 13.969 1.00 40.76 171 ALA C N 1
ATOM 4235 C CA . ALA C 1 207 ? -33.411 29.001 14.773 1.00 48.22 171 ALA C CA 1
ATOM 4236 C C . ALA C 1 207 ? -32.600 28.827 16.067 1.00 54.04 171 ALA C C 1
ATOM 4237 O O . ALA C 1 207 ? -33.201 28.594 17.117 1.00 48.30 171 ALA C O 1
ATOM 4239 N N . LEU C 1 208 ? -31.259 28.875 15.964 1.00 49.21 172 LEU C N 1
ATOM 4240 C CA . LEU C 1 208 ? -30.422 28.924 17.177 1.00 53.12 172 LEU C CA 1
ATOM 4241 C C . LEU C 1 208 ? -30.850 30.011 18.124 1.00 55.01 172 LEU C C 1
ATOM 4242 O O . LEU C 1 208 ? -31.059 29.733 19.316 1.00 52.25 172 LEU C O 1
ATOM 4247 N N . ALA C 1 209 ? -30.909 31.227 17.624 1.00 46.12 173 ALA C N 1
ATOM 4248 C CA . ALA C 1 209 ? -31.311 32.315 18.491 1.00 39.54 173 ALA C CA 1
ATOM 4249 C C . ALA C 1 209 ? -32.654 31.963 19.172 1.00 42.57 173 ALA C C 1
ATOM 4250 O O . ALA C 1 209 ? -32.793 32.066 20.397 1.00 42.00 173 ALA C O 1
ATOM 4252 N N . ARG C 1 210 ? -33.589 31.416 18.402 1.00 40.81 174 ARG C N 1
ATOM 4253 C CA . ARG C 1 210 ? -34.910 31.154 18.962 1.00 44.46 174 ARG C CA 1
ATOM 4254 C C . ARG C 1 210 ? -34.860 30.043 20.020 1.00 52.49 174 ARG C C 1
ATOM 4255 O O . ARG C 1 210 ? -35.414 30.184 21.118 1.00 50.94 174 ARG C O 1
ATOM 4263 N N . ALA C 1 211 ? -34.134 28.976 19.702 1.00 45.42 175 ALA C N 1
ATOM 4264 C CA . ALA C 1 211 ? -34.038 27.838 20.583 1.00 49.11 175 ALA C CA 1
ATOM 4265 C C . ALA C 1 211 ? -33.359 28.216 21.891 1.00 48.40 175 ALA C C 1
ATOM 4266 O O . ALA C 1 211 ? -33.775 27.780 22.977 1.00 53.18 175 ALA C O 1
ATOM 4268 N N . ARG C 1 212 ? -32.341 29.059 21.785 1.00 46.10 176 ARG C N 1
ATOM 4269 C CA . ARG C 1 212 ? -31.648 29.509 22.959 1.00 46.37 176 ARG C CA 1
ATOM 4270 C C . ARG C 1 212 ? -32.567 30.394 23.855 1.00 52.13 176 ARG C C 1
ATOM 4271 O O . ARG C 1 212 ? -32.577 30.283 25.110 1.00 47.36 176 ARG C O 1
ATOM 4279 N N . LEU C 1 213 ? -33.396 31.208 23.204 1.00 43.87 177 LEU C N 1
ATOM 4280 C CA . LEU C 1 213 ? -34.343 32.072 23.927 1.00 49.00 177 LEU C CA 1
ATOM 4281 C C . LEU C 1 213 ? -35.429 31.251 24.667 1.00 53.31 177 LEU C C 1
ATOM 4282 O O . LEU C 1 213 ? -35.737 31.527 25.853 1.00 46.64 177 LEU C O 1
ATOM 4287 N N . VAL C 1 214 ? -36.029 30.286 23.964 1.00 42.88 178 VAL C N 1
ATOM 4288 C CA . VAL C 1 214 ? -37.070 29.445 24.566 1.00 48.31 178 VAL C CA 1
ATOM 4289 C C . VAL C 1 214 ? -36.511 28.700 25.778 1.00 46.58 178 VAL C C 1
ATOM 4290 O O . VAL C 1 214 ? -37.121 28.706 26.860 1.00 54.32 178 VAL C O 1
ATOM 4294 N N . SER C 1 215 ? -35.337 28.093 25.602 1.00 41.35 179 SER C N 1
ATOM 4295 C CA . SER C 1 215 ? -34.682 27.401 26.706 1.00 48.08 179 SER C CA 1
ATOM 4296 C C . SER C 1 215 ? -34.415 28.245 27.976 1.00 53.28 179 SER C C 1
ATOM 4297 O O . SER C 1 215 ? -34.687 27.791 29.101 1.00 42.99 179 SER C O 1
ATOM 4300 N N . ALA C 1 216 ? -33.893 29.466 27.795 1.00 43.87 180 ALA C N 1
ATOM 4301 C CA . ALA C 1 216 ? -33.610 30.323 28.938 1.00 42.39 180 ALA C CA 1
ATOM 4302 C C . ALA C 1 216 ? -34.969 30.713 29.595 1.00 43.13 180 ALA C C 1
ATOM 4303 O O . ALA C 1 216 ? -35.086 30.729 30.811 1.00 55.57 180 ALA C O 1
ATOM 4305 N N . CYS C 1 217 ? -35.993 30.999 28.806 1.00 42.73 181 CYS C N 1
ATOM 4306 C CA . CYS C 1 217 ? -37.354 31.244 29.370 1.00 54.16 181 CYS C CA 1
ATOM 4307 C C . CYS C 1 217 ? -37.924 30.080 30.202 1.00 49.57 181 CYS C C 1
ATOM 4308 O O . CYS C 1 217 ? -38.382 30.241 31.339 1.00 54.80 181 CYS C O 1
ATOM 4311 N N . ALA C 1 218 ? -37.900 28.914 29.594 1.00 51.14 182 ALA C N 1
ATOM 4312 C CA . ALA C 1 218 ? -38.423 27.706 30.194 1.00 53.25 182 ALA C CA 1
ATOM 4313 C C . ALA C 1 218 ? -37.692 27.412 31.520 1.00 59.35 182 ALA C C 1
ATOM 4314 O O . ALA C 1 218 ? -38.315 27.037 32.521 1.00 61.71 182 ALA C O 1
ATOM 4324 N N . ASN C 1 220 ? -36.751 29.512 33.580 1.00 49.27 184 ASN C N 1
ATOM 4325 C CA . ASN C 1 220 ? -37.021 30.540 34.583 1.00 51.64 184 ASN C CA 1
ATOM 4326 C C . ASN C 1 220 ? -38.536 30.692 34.777 1.00 54.98 184 ASN C C 1
ATOM 4327 O O . ASN C 1 220 ? -39.014 31.640 35.442 1.00 57.91 184 ASN C O 1
ATOM 4332 N N . GLY C 1 221 ? -39.287 29.795 34.140 1.00 57.03 185 GLY C N 1
ATOM 4333 C CA . GLY C 1 221 ? -40.717 29.702 34.344 1.00 54.51 185 GLY C CA 1
ATOM 4334 C C . GLY C 1 221 ? -41.478 30.824 33.700 1.00 54.01 185 GLY C C 1
ATOM 4335 O O . GLY C 1 221 ? -42.575 31.182 34.138 1.00 56.96 185 GLY C O 1
ATOM 4336 N N . ILE C 1 222 ? -40.941 31.349 32.611 1.00 50.93 186 ILE C N 1
ATOM 4337 C CA . ILE C 1 222 ? -41.627 32.419 31.902 1.00 59.43 186 ILE C CA 1
ATOM 4338 C C . ILE C 1 222 ? -41.865 32.050 30.436 1.00 56.44 186 ILE C C 1
ATOM 4339 O O . ILE C 1 222 ? -41.148 31.227 29.872 1.00 54.76 186 ILE C O 1
ATOM 4344 N N . PRO C 1 223 ? -42.902 32.632 29.822 1.00 53.46 187 PRO C N 1
ATOM 4345 C CA . PRO C 1 223 ? -43.167 32.332 28.411 1.00 49.40 187 PRO C CA 1
ATOM 4346 C C . PRO C 1 223 ? -42.193 33.029 27.456 1.00 55.64 187 PRO C C 1
ATOM 4347 O O . PRO C 1 223 ? -41.757 34.135 27.720 1.00 64.75 187 PRO C O 1
ATOM 4351 N N . ALA C 1 224 ? -41.881 32.362 26.356 1.00 56.08 188 ALA C N 1
ATOM 4352 C CA . ALA C 1 224 ? -41.197 32.949 25.220 1.00 55.96 188 ALA C CA 1
ATOM 4353 C C . ALA C 1 224 ? -42.249 33.458 24.259 1.00 55.42 188 ALA C C 1
ATOM 4354 O O . ALA C 1 224 ? -43.235 32.746 23.961 1.00 50.30 188 ALA C O 1
ATOM 4356 N N . ILE C 1 225 ? -42.106 34.710 23.824 1.00 58.71 189 IL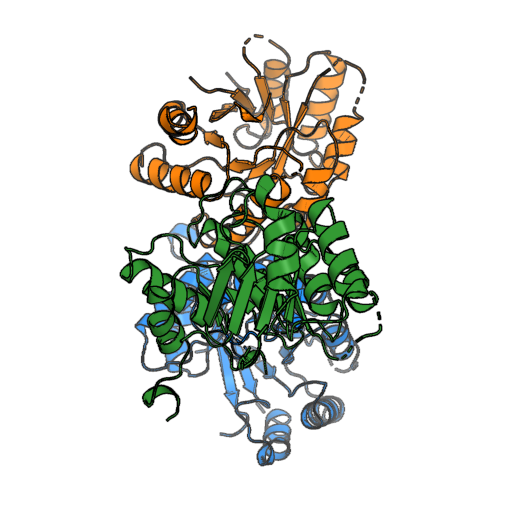E C N 1
ATOM 4357 C CA . ILE C 1 225 ? -43.062 35.291 22.866 1.00 55.14 189 ILE C CA 1
ATOM 4358 C C . ILE C 1 225 ? -42.403 35.521 21.494 1.00 62.22 189 ILE C C 1
ATOM 4359 O O . ILE C 1 225 ? -41.406 36.260 21.398 1.00 58.38 189 ILE C O 1
ATOM 4364 N N . ASP C 1 226 ? -42.940 34.887 20.447 1.00 55.72 190 ASP C N 1
ATOM 4365 C CA . ASP C 1 226 ? -42.331 34.989 19.125 1.00 52.86 190 ASP C CA 1
ATOM 4366 C C . ASP C 1 226 ? -42.440 36.374 18.504 1.00 61.73 190 ASP C C 1
ATOM 4367 O O . ASP C 1 226 ? -43.354 37.147 18.826 1.00 63.62 190 ASP C O 1
ATOM 4372 N N . ALA C 1 227 ? -41.483 36.687 17.632 1.00 55.98 191 ALA C N 1
ATOM 4373 C CA . ALA C 1 227 ? -41.531 37.905 16.821 1.00 58.93 191 ALA C CA 1
ATOM 4374 C C . ALA C 1 227 ? -42.817 38.020 16.008 1.00 60.83 191 ALA C C 1
ATOM 4375 O O . ALA C 1 227 ? -43.464 37.016 15.691 1.00 63.75 191 ALA C O 1
ATOM 4377 N N . PRO C 1 228 ? -43.205 39.254 15.680 1.00 62.31 192 PRO C N 1
ATOM 4378 C CA . PRO C 1 228 ? -44.312 39.467 14.736 1.00 67.58 192 PRO C CA 1
ATOM 4379 C C . PRO C 1 228 ? -43.922 39.035 13.317 1.00 71.55 192 PRO C C 1
ATOM 4380 O O . PRO C 1 228 ? -42.732 39.083 12.957 1.00 69.60 192 PRO C O 1
ATOM 4384 N N . PHE C 1 229 ? -44.904 38.576 12.544 1.00 76.94 193 PHE C N 1
ATOM 4385 C CA . PHE C 1 229 ? -44.681 38.242 11.148 1.00 78.67 193 PHE C CA 1
ATOM 4386 C C . PHE C 1 229 ? -44.977 39.485 10.325 1.00 88.04 193 PHE C C 1
ATOM 4387 O O . PHE C 1 229 ? -46.027 40.115 10.478 1.00 86.37 193 PHE C O 1
ATOM 4395 N N . PHE C 1 230 ? -44.045 39.819 9.440 1.00 98.59 194 PHE C N 1
ATOM 4396 C CA . PHE C 1 230 ? -44.075 41.062 8.675 1.00 104.87 194 PHE C CA 1
ATOM 4397 C C . PHE C 1 230 ? -45.205 41.121 7.627 1.00 110.19 194 PHE C C 1
ATOM 4398 O O . PHE C 1 230 ? -46.018 42.056 7.611 1.00 107.25 194 PHE C O 1
ATOM 4406 N N . ASP C 1 231 ? -45.262 40.120 6.757 1.00 112.36 195 ASP C N 1
ATOM 4407 C CA . ASP C 1 231 ? -46.213 40.138 5.645 1.00 108.88 195 ASP C CA 1
ATOM 4408 C C . ASP C 1 231 ? -47.646 39.903 6.146 1.00 106.14 195 ASP C C 1
ATOM 4409 O O . ASP C 1 231 ? -48.013 38.799 6.551 1.00 98.41 195 ASP C O 1
ATOM 4414 N N . VAL C 1 232 ? -48.454 40.955 6.115 1.00 115.29 196 VAL C N 1
ATOM 4415 C CA . VAL C 1 232 ? -49.862 40.857 6.486 1.00 123.62 196 VAL C CA 1
ATOM 4416 C C . VAL C 1 232 ? -50.670 40.037 5.485 1.00 126.95 196 VAL C C 1
ATOM 4417 O O . VAL C 1 232 ? -51.689 39.449 5.841 1.00 124.67 196 VAL C O 1
ATOM 4421 N N . HIS C 1 233 ? -50.204 39.988 4.241 1.00 131.24 197 HIS C N 1
ATOM 4422 C CA . HIS C 1 233 ? -50.940 39.324 3.168 1.00 140.09 197 HIS C CA 1
ATOM 4423 C C . HIS C 1 233 ? -50.645 37.820 3.074 1.00 137.93 197 HIS C C 1
ATOM 4424 O O . HIS C 1 233 ? -51.473 37.058 2.555 1.00 142.02 197 HIS C O 1
ATOM 4431 N N . ASP C 1 234 ? -49.472 37.406 3.557 1.00 121.60 198 ASP C N 1
ATOM 4432 C CA . ASP C 1 234 ? -49.093 35.999 3.542 1.00 113.97 198 ASP C CA 1
ATOM 4433 C C . ASP C 1 234 ? -49.593 35.286 4.799 1.00 112.18 198 ASP C C 1
ATOM 4434 O O . ASP C 1 234 ? -48.811 34.986 5.712 1.00 110.90 198 ASP C O 1
ATOM 4439 N N . VAL C 1 235 ? -50.895 35.013 4.840 1.00 103.80 199 VAL C N 1
ATOM 4440 C CA . VAL C 1 235 ? -51.502 34.251 5.935 1.00 110.01 199 VAL C CA 1
ATOM 4441 C C . VAL C 1 235 ? -50.904 32.837 6.048 1.00 105.57 199 VAL C C 1
ATOM 4442 O O . VAL C 1 235 ? -50.790 32.283 7.144 1.00 103.03 199 VAL C O 1
ATOM 4446 N N . SER C 1 236 ? -50.584 32.246 4.899 1.00 106.55 200 SER C N 1
ATOM 4447 C CA . SER C 1 236 ? -49.886 30.969 4.871 1.00 111.34 200 SER C CA 1
ATOM 4448 C C . SER C 1 236 ? -48.579 31.021 5.656 1.00 106.53 200 SER C C 1
ATOM 4449 O O . SER C 1 236 ? -48.337 30.169 6.491 1.00 91.48 200 SER C O 1
ATOM 4452 N N . GLY C 1 237 ? -47.747 32.020 5.363 1.00 93.99 201 GLY C N 1
ATOM 4453 C CA . GLY C 1 237 ? -46.495 32.216 6.058 1.00 91.36 201 GLY C CA 1
ATOM 4454 C C . GLY C 1 237 ? -46.681 32.468 7.557 1.00 94.96 201 GLY C C 1
ATOM 4455 O O . GLY C 1 237 ? -45.851 32.032 8.367 1.00 79.56 201 GLY C O 1
ATOM 4456 N N . LEU C 1 238 ? -47.754 33.178 7.916 1.00 84.58 202 LEU C N 1
ATOM 4457 C CA . LEU C 1 238 ? -48.069 33.462 9.301 1.00 80.78 202 LEU C CA 1
ATOM 4458 C C . LEU C 1 238 ? -48.447 32.166 10.018 1.00 80.84 202 LEU C C 1
ATOM 4459 O O . LEU C 1 238 ? -47.956 31.925 11.141 1.00 75.15 202 LEU C O 1
ATOM 4464 N N . GLN C 1 239 ? -49.296 31.336 9.412 1.00 83.40 203 GLN C N 1
ATOM 4465 C CA . GLN C 1 239 ? -49.664 30.027 10.026 1.00 86.07 203 GLN C CA 1
ATOM 4466 C C . GLN C 1 239 ? -48.433 29.132 10.183 1.00 86.05 203 GLN C C 1
ATOM 4467 O O . GLN C 1 239 ? -48.263 28.530 11.228 1.00 83.42 203 GLN C O 1
ATOM 4473 N N . SER C 1 240 ? -47.636 29.005 9.132 1.00 81.77 204 SER C N 1
ATOM 4474 C CA . SER C 1 240 ? -46.445 28.178 9.196 1.00 90.29 204 SER C CA 1
ATOM 4475 C C . SER C 1 240 ? -45.457 28.602 10.293 1.00 74.42 204 SER C C 1
ATOM 4476 O O . SER C 1 240 ? -44.977 27.763 11.059 1.00 72.23 204 SER C O 1
ATOM 4479 N N . GLU C 1 241 ? -45.127 29.883 10.340 1.00 72.79 205 GLU C N 1
ATOM 4480 C CA . GLU C 1 241 ? -44.192 30.361 11.346 1.00 75.09 205 GLU C CA 1
ATOM 4481 C C . GLU C 1 241 ? -44.724 30.184 12.768 1.00 77.62 205 GLU C C 1
ATOM 4482 O O . GLU C 1 241 ? -43.974 29.749 13.670 1.00 62.24 205 GLU C O 1
ATOM 4488 N N . THR C 1 242 ? -46.009 30.487 12.951 1.00 66.95 206 THR C N 1
ATOM 4489 C CA . THR C 1 242 ? -46.625 30.386 14.265 1.00 65.31 206 THR C CA 1
ATOM 4490 C C . THR C 1 242 ? -46.580 28.934 14.768 1.00 75.41 206 THR C C 1
ATOM 4491 O O . THR C 1 242 ? -46.252 28.671 15.936 1.00 72.01 206 THR C O 1
ATOM 4495 N N . LEU C 1 243 ? -46.898 28.003 13.875 1.00 72.02 207 LEU C N 1
ATOM 4496 C CA . LEU C 1 243 ? -46.802 26.585 14.193 1.00 76.30 207 LEU C CA 1
ATOM 4497 C C . LEU C 1 243 ? -45.355 26.192 14.513 1.00 73.29 207 LEU C C 1
ATOM 4498 O O . LEU C 1 243 ? -45.103 25.487 15.490 1.00 65.17 207 LEU C O 1
ATOM 4503 N N . ARG C 1 244 ? -44.410 26.644 13.693 1.00 65.92 208 ARG C N 1
ATOM 4504 C CA . ARG C 1 244 ? -42.998 26.392 13.993 1.00 69.46 208 ARG C CA 1
ATOM 4505 C C . ARG C 1 244 ? -42.596 26.911 15.374 1.00 64.58 208 ARG C C 1
ATOM 4506 O O . ARG C 1 244 ? -41.939 26.192 16.126 1.00 61.70 208 ARG C O 1
ATOM 4514 N N . ALA C 1 245 ? -43.051 28.123 15.708 1.00 57.91 209 ALA C N 1
ATOM 4515 C CA . ALA C 1 245 ? -42.755 28.740 16.992 1.00 54.65 209 ALA C CA 1
ATOM 4516 C C . ALA C 1 245 ? -43.400 27.910 18.123 1.00 56.92 209 ALA C C 1
ATOM 4517 O O . ALA C 1 245 ? -42.783 27.681 19.147 1.00 58.33 209 ALA C O 1
ATOM 4519 N N . SER C 1 246 ? -44.646 27.476 17.950 1.00 57.54 210 SER C N 1
ATOM 4520 C CA . SER C 1 246 ? -45.295 26.638 18.968 1.00 66.67 210 SER C CA 1
ATOM 4521 C C . SER C 1 246 ? -44.549 25.326 19.217 1.00 74.05 210 SER C C 1
ATOM 4522 O O . SER C 1 246 ? -44.424 24.883 20.355 1.00 58.40 210 SER C O 1
ATOM 4525 N N . ASP C 1 247 ? -44.101 24.688 18.144 1.00 60.50 211 ASP C N 1
ATOM 4526 C CA . ASP C 1 247 ? -43.344 23.452 18.248 1.00 61.51 211 ASP C CA 1
ATOM 4527 C C . ASP C 1 247 ? -42.029 23.650 18.993 1.00 58.15 211 ASP C C 1
ATOM 4528 O O . ASP C 1 247 ? -41.567 22.746 19.698 1.00 58.66 211 ASP C O 1
ATOM 4533 N N . PHE C 1 248 ? -41.409 24.811 18.783 1.00 55.40 212 PHE C N 1
ATOM 4534 C CA . PHE C 1 248 ? -40.177 25.162 19.458 1.00 52.64 212 PHE C CA 1
ATOM 4535 C C . PHE C 1 248 ? -40.296 25.390 20.946 1.00 50.81 212 PHE C C 1
ATOM 4536 O O . PHE C 1 248 ? -39.296 25.299 21.660 1.00 49.44 212 PHE C O 1
ATOM 4544 N N . GLY C 1 249 ? -41.512 25.657 21.397 1.00 52.36 213 GLY C N 1
ATOM 4545 C CA . GLY C 1 249 ? -41.825 25.950 22.788 1.00 57.08 213 GLY C CA 1
ATOM 4546 C C . GLY C 1 249 ? -42.244 27.389 23.118 1.00 63.06 213 GLY C C 1
ATOM 4547 O O . GLY C 1 249 ? -42.532 27.702 24.281 1.00 67.40 213 GLY C O 1
ATOM 4548 N N . PHE C 1 250 ? -42.338 28.251 22.101 1.00 44.97 214 PHE C N 1
ATOM 4549 C CA . PHE C 1 250 ? -43.016 29.525 22.253 1.00 54.50 214 PHE C CA 1
ATOM 4550 C C . PHE C 1 250 ? -44.474 29.266 22.661 1.00 66.79 214 PHE C C 1
ATOM 4551 O O . PHE C 1 250 ? -45.142 28.386 22.106 1.00 60.05 214 PHE C O 1
ATOM 4559 N N . SER C 1 251 ? -44.945 30.095 23.586 1.00 69.99 215 SER C N 1
ATOM 4560 C CA . SER C 1 251 ? -46.255 29.973 24.166 1.00 63.13 215 SER C CA 1
ATOM 4561 C C . SER C 1 251 ? -47.127 31.069 23.589 1.00 79.00 215 SER C C 1
ATOM 4562 O O . SER C 1 251 ? -48.356 31.031 23.709 1.00 81.73 215 SER C O 1
ATOM 4565 N N . ALA C 1 252 ? -46.495 32.037 22.923 1.00 78.65 216 ALA C N 1
ATOM 4566 C CA . ALA C 1 252 ? -47.243 33.193 22.438 1.00 68.93 216 ALA C CA 1
ATOM 4567 C C . ALA C 1 252 ? -46.517 33.848 21.269 1.00 70.34 216 ALA C C 1
ATOM 4568 O O . ALA C 1 252 ? -45.368 33.526 21.000 1.00 68.61 216 ALA C O 1
ATOM 4570 N N . LYS C 1 253 ? -47.194 34.760 20.575 1.00 68.33 217 LYS C N 1
ATOM 4571 C CA . LYS C 1 253 ? -46.582 35.462 19.442 1.00 68.54 217 LYS C CA 1
ATOM 4572 C C . LYS C 1 253 ? -47.087 36.890 19.318 1.00 72.39 217 LYS C C 1
ATOM 4573 O O . LYS C 1 253 ? -48.282 37.136 19.450 1.00 79.77 217 LYS C O 1
ATOM 4579 N N . ALA C 1 254 ? -46.187 37.830 19.046 1.00 67.57 218 ALA C N 1
ATOM 4580 C CA . ALA C 1 254 ? -46.566 39.216 18.846 1.00 71.92 218 ALA C CA 1
ATOM 4581 C C . ALA C 1 254 ? -47.175 39.451 17.461 1.00 74.85 218 ALA C C 1
ATOM 4582 O O . ALA C 1 254 ? -47.128 38.589 16.592 1.00 81.54 218 ALA C O 1
ATOM 4584 N N . ALA C 1 255 ? -47.739 40.641 17.260 1.00 87.01 219 ALA C N 1
ATOM 4585 C CA . ALA C 1 255 ? -48.471 40.966 16.032 1.00 89.23 219 ALA C CA 1
ATOM 4586 C C . ALA C 1 255 ? -48.461 42.460 15.769 1.00 91.44 219 ALA C C 1
ATOM 4587 O O . ALA C 1 255 ? -48.331 43.272 16.678 1.00 90.69 219 ALA C O 1
ATOM 4589 N N . ILE C 1 256 ? -48.632 42.824 14.511 1.00 96.19 220 ILE C N 1
ATOM 4590 C CA . ILE C 1 256 ? -48.572 44.222 14.141 1.00 105.29 220 ILE C CA 1
ATOM 4591 C C . ILE C 1 256 ? -49.797 44.629 13.363 1.00 110.74 220 ILE C C 1
ATOM 4592 O O . ILE C 1 256 ? -49.864 45.732 12.844 1.00 116.65 220 ILE C O 1
ATOM 4597 N N . HIS C 1 257 ? -50.760 43.721 13.294 1.00 106.24 221 HIS C N 1
ATOM 4598 C CA . HIS C 1 257 ? -52.027 43.975 12.636 1.00 107.43 221 HIS C CA 1
ATOM 4599 C C . HIS C 1 257 ? -53.077 43.005 13.191 1.00 109.10 221 HIS C C 1
ATOM 4600 O O . HIS C 1 257 ? -52.804 41.808 13.336 1.00 101.94 221 HIS C O 1
ATOM 4607 N N . PRO C 1 258 ? -54.266 43.528 13.547 1.00 109.90 222 PRO C N 1
ATOM 4608 C CA . PRO C 1 258 ? -55.342 42.758 14.195 1.00 108.57 222 PRO C CA 1
ATOM 4609 C C . PRO C 1 258 ? -55.833 41.540 13.394 1.00 107.82 222 PRO C C 1
ATOM 4610 O O . PRO C 1 258 ? -56.384 40.603 13.977 1.00 108.62 222 PRO C O 1
ATOM 4614 N N . ALA C 1 259 ? -55.602 41.539 12.085 1.00 104.04 223 ALA C N 1
ATOM 4615 C CA . ALA C 1 259 ? -55.971 40.409 11.234 1.00 107.72 223 ALA C CA 1
ATOM 4616 C C . ALA C 1 259 ? -55.228 39.128 11.594 1.00 104.88 223 ALA C C 1
ATOM 4617 O O . ALA C 1 259 ? -55.701 38.005 11.327 1.00 99.65 223 ALA C O 1
ATOM 4619 N N . GLN C 1 260 ? -54.068 39.314 12.221 1.00 98.22 224 GLN C N 1
ATOM 4620 C CA . GLN C 1 260 ? -53.195 38.218 12.609 1.00 90.61 224 GLN C CA 1
ATOM 4621 C C . GLN C 1 260 ? -53.670 37.576 13.908 1.00 94.18 224 GLN C C 1
ATOM 4622 O O . GLN C 1 260 ? -53.279 36.442 14.221 1.00 97.66 224 GLN C O 1
ATOM 4628 N N . ILE C 1 261 ? -54.506 38.296 14.661 1.00 94.00 225 ILE C N 1
ATOM 4629 C CA . ILE C 1 261 ? -54.828 37.890 16.029 1.00 97.11 225 ILE C CA 1
ATOM 4630 C C . ILE C 1 261 ? -55.549 36.546 16.147 1.00 98.23 225 ILE C C 1
ATOM 4631 O O . ILE C 1 261 ? -55.142 35.666 16.933 1.00 94.28 225 ILE C O 1
ATOM 4636 N N . SER C 1 262 ? -56.576 36.368 15.325 1.00 98.08 226 SER C N 1
ATOM 4637 C CA . SER C 1 262 ? -57.389 35.176 15.397 1.00 99.86 226 SER C CA 1
ATOM 4638 C C . SER C 1 262 ? -56.531 33.985 15.000 1.00 91.25 226 SER C C 1
ATOM 4639 O O . SER C 1 262 ? -56.577 32.944 15.651 1.00 89.57 226 SER C O 1
ATOM 4642 N N . THR C 1 263 ? -55.723 34.162 13.957 1.00 90.30 227 THR C N 1
ATOM 4643 C CA . THR C 1 263 ? -54.785 33.118 13.529 1.00 90.00 227 THR C CA 1
ATOM 4644 C C . THR C 1 263 ? -53.829 32.729 14.653 1.00 87.07 227 THR C C 1
ATOM 4645 O O . THR C 1 263 ? -53.585 31.546 14.887 1.00 80.17 227 THR C O 1
ATOM 4649 N N . ILE C 1 264 ? -53.265 33.733 15.320 1.00 74.83 228 ILE C N 1
ATOM 4650 C CA . ILE C 1 264 ? -52.300 33.482 16.395 1.00 79.20 228 ILE C CA 1
ATOM 4651 C C . ILE C 1 264 ? -53.001 32.841 17.586 1.00 81.22 228 ILE C C 1
ATOM 4652 O O . ILE C 1 264 ? -52.484 31.900 18.188 1.00 84.90 228 ILE C O 1
ATOM 4657 N N . ASN C 1 265 ? -54.155 33.389 17.956 1.00 86.58 229 ASN C N 1
ATOM 4658 C CA . ASN C 1 265 ? -54.947 32.801 19.029 1.00 84.69 229 ASN C CA 1
ATOM 4659 C C . ASN C 1 265 ? -55.291 31.330 18.777 1.00 83.58 229 ASN C C 1
ATOM 4660 O O . ASN C 1 265 ? -55.079 30.473 19.632 1.00 87.75 229 ASN C O 1
ATOM 4665 N N . THR C 1 266 ? -55.813 31.047 17.593 1.00 80.70 230 THR C N 1
ATOM 4666 C CA . THR C 1 266 ? -56.206 29.694 17.241 1.00 85.01 230 THR C CA 1
ATOM 4667 C C . THR C 1 266 ? -55.034 28.720 17.297 1.00 87.02 230 THR C C 1
ATOM 4668 O O . THR C 1 266 ? -55.155 27.639 17.864 1.00 84.47 230 THR C O 1
ATOM 4672 N N . LEU C 1 267 ? -53.906 29.097 16.707 1.00 85.16 231 LEU C N 1
ATOM 4673 C CA . LEU C 1 267 ? -52.779 28.182 16.615 1.00 84.75 231 LEU C CA 1
ATOM 4674 C C . LEU C 1 267 ? -52.116 27.912 17.966 1.00 84.18 231 LEU C C 1
ATOM 4675 O O . LEU C 1 267 ? -51.412 26.899 18.127 1.00 83.57 231 LEU C O 1
ATOM 4680 N N . PHE C 1 268 ? -52.279 28.832 18.913 1.00 80.22 232 PHE C N 1
ATOM 4681 C CA . PHE C 1 268 ? -51.728 28.598 20.241 1.00 82.96 232 PHE C CA 1
ATOM 4682 C C . PHE C 1 268 ? -52.797 28.066 21.203 1.00 89.24 232 PHE C C 1
ATOM 4683 O O . PHE C 1 268 ? -52.576 27.957 22.408 1.00 92.16 232 PHE C O 1
ATOM 4691 N N . THR C 1 269 ? -53.936 27.663 20.657 1.00 91.27 233 THR C N 1
ATOM 4692 C CA . THR C 1 269 ? -55.001 27.108 21.473 1.00 83.49 233 THR C CA 1
ATOM 4693 C C . THR C 1 269 ? -55.050 25.602 21.251 1.00 93.83 233 THR C C 1
ATOM 4694 O O . THR C 1 269 ? -55.213 25.155 20.106 1.00 97.99 233 THR C O 1
ATOM 4698 N N . PRO C 1 270 ? -54.959 24.810 22.332 1.00 100.76 234 PRO C N 1
ATOM 4699 C CA . PRO C 1 270 ? -54.947 23.349 22.147 1.00 100.77 234 PRO C CA 1
ATOM 4700 C C . PRO C 1 270 ? -56.229 22.849 21.465 1.00 104.37 234 PRO C C 1
ATOM 4701 O O . PRO C 1 270 ? -57.302 23.422 21.654 1.00 110.50 234 PRO C O 1
ATOM 4705 N N . THR C 1 271 ? -56.120 21.793 20.667 1.00 107.97 235 THR C N 1
ATOM 4706 C CA . THR C 1 271 ? -57.302 21.238 20.004 1.00 107.64 235 THR C CA 1
ATOM 4707 C C . THR C 1 271 ? -58.051 20.279 20.921 1.00 106.57 235 THR C C 1
ATOM 4708 O O . THR C 1 271 ? -57.483 19.765 21.887 1.00 102.47 235 THR C O 1
ATOM 4712 N N . ALA C 1 272 ? -59.339 20.084 20.647 1.00 104.89 236 ALA C N 1
ATOM 4713 C CA . ALA C 1 272 ? -60.129 19.099 21.366 1.00 104.39 236 ALA C CA 1
ATOM 4714 C C . ALA C 1 272 ? -59.416 17.740 21.324 1.00 109.42 236 ALA C C 1
ATOM 4715 O O . ALA C 1 272 ? -59.376 17.015 22.317 1.00 118.06 236 ALA C O 1
ATOM 4717 N N . ALA C 1 273 ? -58.847 17.412 20.167 1.00 105.02 237 ALA C N 1
ATOM 4718 C CA . ALA C 1 273 ? -58.034 16.208 20.005 1.00 119.60 237 ALA C CA 1
ATOM 4719 C C . ALA C 1 273 ? -56.852 16.152 20.983 1.00 113.95 237 ALA C C 1
ATOM 4720 O O . ALA C 1 273 ? -56.615 15.128 21.630 1.00 113.65 237 ALA C O 1
ATOM 4722 N N . GLU C 1 274 ? -56.099 17.245 21.069 1.00 103.89 238 GLU C N 1
ATOM 4723 C CA . GLU C 1 274 ? -54.998 17.331 22.021 1.00 105.28 238 GLU C CA 1
ATOM 4724 C C . GLU C 1 274 ? -55.452 17.215 23.476 1.00 103.99 238 GLU C C 1
ATOM 4725 O O . GLU C 1 274 ? -54.843 16.479 24.260 1.00 96.89 238 GLU C O 1
ATOM 4731 N N . ILE C 1 275 ? -56.490 17.968 23.840 1.00 114.01 239 ILE C N 1
ATOM 4732 C CA . ILE C 1 275 ? -56.973 17.985 25.223 1.00 112.68 239 ILE C CA 1
ATOM 4733 C C . ILE C 1 275 ? -57.403 16.591 25.690 1.00 118.21 239 ILE C C 1
ATOM 4734 O O . ILE C 1 275 ? -57.137 16.203 26.834 1.00 116.72 239 ILE C O 1
ATOM 4739 N N . ARG C 1 276 ? -57.980 15.813 24.772 1.00 121.96 240 ARG C N 1
ATOM 4740 C CA . ARG C 1 276 ? -58.298 14.409 25.025 1.00 128.35 240 ARG C CA 1
ATOM 4741 C C . ARG C 1 276 ? -57.025 13.570 25.155 1.00 136.94 240 ARG C C 1
ATOM 4742 O O . ARG C 1 276 ? -56.396 13.535 26.217 1.00 143.12 240 ARG C O 1
#

Solvent-accessible surface area: 27965 Å² total

InterPro domains:
  IPR005000 HpcH/HpaI aldolase/citrate lyase domain [PF03328] (10-222)
  IPR011206 Citrate lyase beta subunit-like [PIRSF015582] (4-277)
  IPR015813 Pyruvate/Phosphoenolpyruvate kinase-like domain superfamily [SSF51621] (7-233)
  IPR040442 Pyruvate kinase-like domain superfamily [G3DSA:3.20.20.60] (5-240)

Radius of gyration: 27.41 Å; Cα contacts (8 Å, |Δi|>4): 1337; chains: 3; bounding box: 74×75×62 Å